Protein AF-0000000068825758 (afdb_homodimer)

Secondary structure (DSSP, 8-state):
-HHHHHHHHHHHHHHHHHHHHHHHHHHHHHHHHHHHHT-----EEEEEE-GGGGGGHHHHHHT---STT-HHHHHHHHHHHHHT-SSEEEEEES-B--HHHHHHHHHHHHTT-EEEEEE-HHHHTSTT-SHHHHHHTT--EEE--TTSEE--EEEEESTT-TTT-EEEEES--BSTTTTTTEEEEEEEE--HHHHHHHHHHHHHHHHH-/-HHHHHHHHHHHHHHHHHHHHHHHHHHHHHHHHHHHHTS----EEEEEE-GGGGGGHHHHHHT---STT-HHHHHHHHHHHHHT-SSEEEEEES-B--HHHHHHHHHHHHTT-EEEEEE-HHHHTSTT-SHHHHHHTT--EEE--TTSEE--EEEEESTT-TTT-EEEEES--BSTTTTTTEEEEEEEE--HHHHHHHHHHHHHHHHH-

Nearest PDB structures (foldseek):
  4gel-assembly1_A  TM=8.940E-01  e=5.461E-15  Drosophila melanogaster
  4gel-assembly1_B  TM=8.603E-01  e=1.878E-14  Drosophila melanogaster
  4gem-assembly1_A  TM=8.538E-01  e=7.358E-14  Drosophila melanogaster
  4gem-assembly1_B  TM=8.260E-01  e=6.290E-13  Drosophila melanogaster
  4gen-assembly1_A  TM=8.503E-01  e=5.293E-09  Drosophila melanogaster

Structure (mmCIF, N/CA/C/O backbone):
data_AF-0000000068825758-model_v1
#
loop_
_entity.id
_entity.type
_entity.pdbx_description
1 polymer 'Mitochondrial cardiolipin hydrolase'
#
loop_
_atom_site.group_PDB
_atom_site.id
_atom_site.type_symbol
_atom_site.label_atom_id
_atom_site.label_alt_id
_atom_site.label_comp_id
_atom_site.label_asym_id
_atom_site.label_entity_id
_atom_site.label_seq_id
_atom_site.pdbx_PDB_ins_code
_atom_site.Cartn_x
_atom_site.Cartn_y
_atom_site.Cartn_z
_atom_site.occupancy
_atom_site.B_iso_or_equiv
_atom_site.auth_seq_id
_atom_site.auth_comp_id
_atom_site.auth_asym_id
_atom_site.auth_atom_id
_atom_site.pdbx_PDB_model_num
ATOM 1 N N . MET A 1 1 ? 67.438 32.875 -27.656 1 43.94 1 MET A N 1
ATOM 2 C CA . MET A 1 1 ? 66.062 33.094 -27.109 1 43.94 1 MET A CA 1
ATOM 3 C C . MET A 1 1 ? 65.188 31.844 -27.297 1 43.94 1 MET A C 1
ATOM 5 O O . MET A 1 1 ? 64.312 31.609 -26.531 1 43.94 1 MET A O 1
ATOM 9 N N . ASN A 1 2 ? 65.688 30.906 -28.281 1 55.12 2 ASN A N 1
ATOM 10 C CA . ASN A 1 2 ? 64.875 29.828 -28.75 1 55.12 2 ASN A CA 1
ATOM 11 C C . ASN A 1 2 ? 64.938 28.594 -27.844 1 55.12 2 ASN A C 1
ATOM 13 O O . ASN A 1 2 ? 64.062 27.75 -27.859 1 55.12 2 ASN A O 1
ATOM 17 N N . TYR A 1 3 ? 66 28.516 -27.094 1 65.44 3 TYR A N 1
ATOM 18 C CA . TYR A 1 3 ? 66.188 27.312 -26.297 1 65.44 3 TYR A CA 1
ATOM 19 C C . TYR A 1 3 ? 65.312 27.359 -25.047 1 65.44 3 TYR A C 1
ATOM 21 O O . TYR A 1 3 ? 64.75 26.328 -24.625 1 65.44 3 TYR A O 1
ATOM 29 N N . ALA A 1 4 ? 65.125 28.578 -24.516 1 60.91 4 ALA A N 1
ATOM 30 C CA . ALA A 1 4 ? 64.312 28.719 -23.297 1 60.91 4 ALA A CA 1
ATOM 31 C C . ALA A 1 4 ? 62.875 28.484 -23.578 1 60.91 4 ALA A C 1
ATOM 33 O O . ALA A 1 4 ? 62.156 27.844 -22.781 1 60.91 4 ALA A O 1
ATOM 34 N N . VAL A 1 5 ? 62.469 28.766 -24.828 1 63.25 5 VAL A N 1
ATOM 35 C CA . VAL A 1 5 ? 61.062 28.578 -25.219 1 63.25 5 VAL A CA 1
ATOM 36 C C . VAL A 1 5 ? 60.812 27.109 -25.469 1 63.25 5 VAL A C 1
ATOM 38 O O . VAL A 1 5 ? 59.781 26.578 -25.047 1 63.25 5 VAL A O 1
ATOM 41 N N . ASN A 1 6 ? 61.875 26.422 -25.969 1 60.66 6 ASN A N 1
ATOM 42 C CA . ASN A 1 6 ? 61.688 25 -26.25 1 60.66 6 ASN A CA 1
ATOM 43 C C . ASN A 1 6 ? 61.656 24.172 -24.969 1 60.66 6 ASN A C 1
ATOM 45 O O . ASN A 1 6 ? 60.906 23.219 -24.844 1 60.66 6 ASN A O 1
ATOM 49 N N . ALA A 1 7 ? 62.469 24.641 -23.969 1 61.53 7 ALA A N 1
ATOM 50 C CA . ALA A 1 7 ? 62.5 23.938 -22.703 1 61.53 7 ALA A CA 1
ATOM 51 C C . ALA A 1 7 ? 61.188 24.141 -21.922 1 61.53 7 ALA A C 1
ATOM 53 O O . ALA A 1 7 ? 60.656 23.203 -21.328 1 61.53 7 ALA A O 1
ATOM 54 N N . ALA A 1 8 ? 60.625 25.312 -22.125 1 61.41 8 ALA A N 1
ATOM 55 C CA . ALA A 1 8 ? 59.375 25.594 -21.469 1 61.41 8 ALA A CA 1
ATOM 56 C C . ALA A 1 8 ? 58.219 24.844 -22.109 1 61.41 8 ALA A C 1
ATOM 58 O O . ALA A 1 8 ? 57.344 24.312 -21.422 1 61.41 8 ALA A O 1
ATOM 59 N N . LEU A 1 9 ? 58.375 24.531 -23.422 1 61.16 9 LEU A N 1
ATOM 60 C CA . LEU A 1 9 ? 57.375 23.781 -24.156 1 61.16 9 LEU A CA 1
ATOM 61 C C . LEU A 1 9 ? 57.469 22.281 -23.844 1 61.16 9 LEU A C 1
ATOM 63 O O . LEU A 1 9 ? 56.438 21.609 -23.688 1 61.16 9 LEU A O 1
ATOM 67 N N . PHE A 1 10 ? 58.688 21.859 -23.609 1 57.88 10 PHE A N 1
ATOM 68 C CA . PHE A 1 10 ? 58.875 20.453 -23.281 1 57.88 10 PHE A CA 1
ATOM 69 C C . PHE A 1 10 ? 58.406 20.172 -21.875 1 57.88 10 PHE A C 1
ATOM 71 O O . PHE A 1 10 ? 57.781 19.125 -21.609 1 57.88 10 PHE A O 1
ATOM 78 N N . ALA A 1 11 ? 58.688 21.078 -20.938 1 58.97 11 ALA A N 1
ATOM 79 C CA . ALA A 1 11 ? 58.219 20.875 -19.562 1 58.97 11 ALA A CA 1
ATOM 80 C C . ALA A 1 11 ? 56.688 20.969 -19.469 1 58.97 11 ALA A C 1
ATOM 82 O O . ALA A 1 11 ? 56.062 20.203 -18.734 1 58.97 11 ALA A O 1
ATOM 83 N N . SER A 1 12 ? 56.156 21.719 -20.391 1 58.5 12 SER A N 1
ATOM 84 C CA . SER A 1 12 ? 54.688 21.844 -20.391 1 58.5 12 SER A CA 1
ATOM 85 C C . SER A 1 12 ? 54.031 20.578 -20.953 1 58.5 12 SER A C 1
ATOM 87 O O . SER A 1 12 ? 53 20.141 -20.453 1 58.5 12 SER A O 1
ATOM 89 N N . ILE A 1 13 ? 54.75 19.891 -21.859 1 60.31 13 ILE A N 1
ATOM 90 C CA . ILE A 1 13 ? 54.188 18.703 -22.484 1 60.31 13 ILE A CA 1
ATOM 91 C C . ILE A 1 13 ? 54.344 17.516 -21.531 1 60.31 13 ILE A C 1
ATOM 93 O O . ILE A 1 13 ? 53.438 16.672 -21.453 1 60.31 13 ILE A O 1
ATOM 97 N N . THR A 1 14 ? 55.469 17.5 -20.734 1 59.66 14 THR A N 1
ATOM 98 C CA . THR A 1 14 ? 55.656 16.359 -19.844 1 59.66 14 THR A CA 1
ATOM 99 C C . THR A 1 14 ? 54.844 16.547 -18.562 1 59.66 14 THR A C 1
ATOM 101 O O . THR A 1 14 ? 54.312 15.578 -18.016 1 59.66 14 THR A O 1
ATOM 104 N N . ILE A 1 15 ? 54.875 17.797 -18.062 1 61.44 15 ILE A N 1
ATOM 105 C CA . ILE A 1 15 ? 54.219 18.016 -16.766 1 61.44 15 ILE A CA 1
ATOM 106 C C . ILE A 1 15 ? 52.719 18.172 -16.953 1 61.44 15 ILE A C 1
ATOM 108 O O . ILE A 1 15 ? 51.938 17.734 -16.109 1 61.44 15 ILE A O 1
ATOM 112 N N . LEU A 1 16 ? 52.312 18.547 -18.188 1 59.41 16 LEU A N 1
ATOM 113 C CA . LEU A 1 16 ? 50.906 18.812 -18.422 1 59.41 16 LEU A CA 1
ATOM 114 C C . LEU A 1 16 ? 50.094 17.531 -18.406 1 59.41 16 LEU A C 1
ATOM 116 O O . LEU A 1 16 ? 49.031 17.469 -17.781 1 59.41 16 LEU A O 1
ATOM 120 N N . PRO A 1 17 ? 50.656 16.438 -19.016 1 61.19 17 PRO A N 1
ATOM 121 C CA . PRO A 1 17 ? 49.844 15.227 -18.922 1 61.19 17 PRO A CA 1
ATOM 122 C C . PRO A 1 17 ? 49.719 14.703 -17.5 1 61.19 17 PRO A C 1
ATOM 124 O O . PRO A 1 17 ? 48.688 14.18 -17.109 1 61.19 17 PRO A O 1
ATOM 127 N N . VAL A 1 18 ? 50.75 14.922 -16.656 1 62.31 18 VAL A N 1
ATOM 128 C CA . VAL A 1 18 ? 50.75 14.477 -15.258 1 62.31 18 VAL A CA 1
ATOM 129 C C . VAL A 1 18 ? 49.781 15.336 -14.453 1 62.31 18 VAL A C 1
ATOM 131 O O . VAL A 1 18 ? 49 14.812 -13.641 1 62.31 18 VAL A O 1
ATOM 134 N N . ILE A 1 19 ? 49.781 16.656 -14.695 1 62.47 19 ILE A N 1
ATOM 135 C CA . ILE A 1 19 ? 48.875 17.547 -14.008 1 62.47 19 ILE A CA 1
ATOM 136 C C . ILE A 1 19 ? 47.438 17.266 -14.461 1 62.47 19 ILE A C 1
ATOM 138 O O . ILE A 1 19 ? 46.5 17.188 -13.641 1 62.47 19 ILE A O 1
ATOM 142 N N . VAL A 1 20 ? 47.219 17.078 -15.781 1 62.56 20 VAL A N 1
ATOM 143 C CA . VAL A 1 20 ? 45.906 16.766 -16.312 1 62.56 20 VAL A CA 1
ATOM 144 C C . VAL A 1 20 ? 45.438 15.422 -15.773 1 62.56 20 VAL A C 1
ATOM 146 O O . VAL A 1 20 ? 44.25 15.281 -15.375 1 62.56 20 VAL A O 1
ATOM 149 N N . GLU A 1 21 ? 46.344 14.477 -15.648 1 61.12 21 GLU A N 1
ATOM 150 C CA . GLU A 1 21 ? 46.031 13.18 -15.07 1 61.12 21 GLU A CA 1
ATOM 151 C C . GLU A 1 21 ? 45.688 13.305 -13.594 1 61.12 21 GLU A C 1
ATOM 153 O O . GLU A 1 21 ? 44.719 12.672 -13.109 1 61.12 21 GLU A O 1
ATOM 158 N N . ARG A 1 22 ? 46.344 14.172 -12.852 1 61.06 22 ARG A N 1
ATOM 159 C CA . ARG A 1 22 ? 46.062 14.391 -11.445 1 61.06 22 ARG A CA 1
ATOM 160 C C . ARG A 1 22 ? 44.719 15.102 -11.273 1 61.06 22 ARG A C 1
ATOM 162 O O . ARG A 1 22 ? 43.938 14.758 -10.383 1 61.06 22 ARG A O 1
ATOM 169 N N . ILE A 1 23 ? 44.438 16.047 -12.141 1 63.56 23 ILE A N 1
ATOM 170 C CA . ILE A 1 23 ? 43.156 16.75 -12.086 1 63.56 23 ILE A CA 1
ATOM 171 C C . ILE A 1 23 ? 42.031 15.812 -12.484 1 63.56 23 ILE A C 1
ATOM 173 O O . ILE A 1 23 ? 40.969 15.781 -11.828 1 63.56 23 ILE A O 1
ATOM 177 N N . LEU A 1 24 ? 42.25 14.984 -13.516 1 61.94 24 LEU A N 1
ATOM 178 C CA . LEU A 1 24 ? 41.219 14.016 -13.922 1 61.94 24 LEU A CA 1
ATOM 179 C C . LEU A 1 24 ? 41.031 12.953 -12.844 1 61.94 24 LEU A C 1
ATOM 181 O O . LEU A 1 24 ? 39.906 12.562 -12.555 1 61.94 24 LEU A O 1
ATOM 185 N N . LYS A 1 25 ? 42.094 12.539 -12.219 1 59.28 25 LYS A N 1
ATOM 186 C CA . LYS A 1 25 ? 42.031 11.586 -11.109 1 59.28 25 LYS A CA 1
ATOM 187 C C . LYS A 1 25 ? 41.344 12.219 -9.898 1 59.28 25 LYS A C 1
ATOM 189 O O . LYS A 1 25 ? 40.531 11.578 -9.234 1 59.28 25 LYS A O 1
ATOM 194 N N . GLN A 1 26 ? 41.594 13.438 -9.617 1 62.44 26 GLN A N 1
ATOM 195 C CA . GLN A 1 26 ? 40.938 14.133 -8.523 1 62.44 26 GLN A CA 1
ATOM 196 C C . GLN A 1 26 ? 39.469 14.344 -8.828 1 62.44 26 GLN A C 1
ATOM 198 O O . GLN A 1 26 ? 38.594 14.156 -7.957 1 62.44 26 GLN A O 1
ATOM 203 N N . ASN A 1 27 ? 39.094 14.719 -10.016 1 60.09 27 ASN A N 1
ATOM 204 C CA . ASN A 1 27 ? 37.688 14.852 -10.406 1 60.09 27 ASN A CA 1
ATOM 205 C C . ASN A 1 27 ? 36.969 13.508 -10.414 1 60.09 27 ASN A C 1
ATOM 207 O O . ASN A 1 27 ? 35.812 13.406 -10.008 1 60.09 27 ASN A O 1
ATOM 211 N N . HIS A 1 28 ? 37.688 12.5 -10.938 1 55.88 28 HIS A N 1
ATOM 212 C CA . HIS A 1 28 ? 37.125 11.148 -10.883 1 55.88 28 HIS A CA 1
ATOM 213 C C . HIS A 1 28 ? 37 10.672 -9.438 1 55.88 28 HIS A C 1
ATOM 215 O O . HIS A 1 28 ? 35.969 10.078 -9.07 1 55.88 28 HIS A O 1
ATOM 221 N N . LYS A 1 29 ? 37.906 10.883 -8.602 1 53.97 29 LYS A N 1
ATOM 222 C CA . LYS A 1 29 ? 37.781 10.578 -7.18 1 53.97 29 LYS A CA 1
ATOM 223 C C . LYS A 1 29 ? 36.688 11.398 -6.531 1 53.97 29 LYS A C 1
ATOM 225 O O . LYS A 1 29 ? 35.906 10.883 -5.73 1 53.97 29 LYS A O 1
ATOM 230 N N . LYS A 1 30 ? 36.531 12.688 -6.82 1 51.28 30 LYS A N 1
ATOM 231 C CA . LYS A 1 30 ? 35.438 13.492 -6.32 1 51.28 30 LYS A CA 1
ATOM 232 C C . LYS A 1 30 ? 34.094 12.953 -6.836 1 51.28 30 LYS A C 1
ATOM 234 O O . LYS A 1 30 ? 33.125 12.867 -6.078 1 51.28 30 LYS A O 1
ATOM 239 N N . LYS A 1 31 ? 34.031 12.672 -8.094 1 52.5 31 LYS A N 1
ATOM 240 C CA . LYS A 1 31 ? 32.812 12.094 -8.641 1 52.5 31 LYS A CA 1
ATOM 241 C C . LYS A 1 31 ? 32.562 10.703 -8.055 1 52.5 31 LYS A C 1
ATOM 243 O O . LYS A 1 31 ? 31.406 10.352 -7.762 1 52.5 31 LYS A O 1
ATOM 248 N N . LEU A 1 32 ? 33.562 10 -7.895 1 51.53 32 LEU A N 1
ATOM 249 C CA . LEU A 1 32 ? 33.469 8.719 -7.207 1 51.53 32 LEU A CA 1
ATOM 250 C C . LEU A 1 32 ? 33.125 8.914 -5.734 1 51.53 32 LEU A C 1
ATOM 252 O O . LEU A 1 32 ? 32.312 8.18 -5.176 1 51.53 32 LEU A O 1
ATOM 256 N N . ILE A 1 33 ? 33.812 9.828 -5.055 1 48.47 33 ILE A N 1
ATOM 257 C CA . ILE A 1 33 ? 33.406 10.234 -3.713 1 48.47 33 ILE A CA 1
ATOM 258 C C . ILE A 1 33 ? 32 10.828 -3.742 1 48.47 33 ILE A C 1
ATOM 260 O O . ILE A 1 33 ? 31.188 10.539 -2.871 1 48.47 33 ILE A O 1
ATOM 264 N N . GLU A 1 34 ? 31.688 11.805 -4.625 1 45.28 34 GLU A N 1
ATOM 265 C CA . GLU A 1 34 ? 30.312 12.297 -4.793 1 45.28 34 GLU A CA 1
ATOM 266 C C . GLU A 1 34 ? 29.359 11.156 -5.121 1 45.28 34 GLU A C 1
ATOM 268 O O . GLU A 1 34 ? 28.234 11.109 -4.605 1 45.28 34 GLU A O 1
ATOM 273 N N . LEU A 1 35 ? 29.703 10.305 -6.039 1 45.34 35 LEU A N 1
ATOM 274 C CA . LEU A 1 35 ? 28.922 9.102 -6.273 1 45.34 35 LEU A CA 1
ATOM 275 C C . LEU A 1 35 ? 28.969 8.188 -5.051 1 45.34 35 LEU A C 1
ATOM 277 O O . LEU A 1 35 ? 27.953 7.574 -4.699 1 45.34 35 LEU A O 1
ATOM 281 N N . LYS A 1 36 ? 30.062 7.988 -4.582 1 43.5 36 LYS A N 1
ATOM 282 C CA . LYS A 1 36 ? 30.188 7.234 -3.338 1 43.5 36 LYS A CA 1
ATOM 283 C C . LYS A 1 36 ? 29.578 8 -2.166 1 43.5 36 LYS A C 1
ATOM 285 O O . LYS A 1 36 ? 28.984 7.398 -1.271 1 43.5 36 LYS A O 1
ATOM 290 N N . SER A 1 37 ? 29.969 9.266 -1.955 1 42.28 37 SER A N 1
ATOM 291 C CA . SER A 1 37 ? 29.359 10.094 -0.925 1 42.28 37 SER A CA 1
ATOM 292 C C . SER A 1 37 ? 27.859 10.258 -1.171 1 42.28 37 SER A C 1
ATOM 294 O O . SER A 1 37 ? 27.109 10.562 -0.247 1 42.28 37 SER A O 1
ATOM 296 N N . GLU A 1 38 ? 27.391 10.492 -2.391 1 40.41 38 GLU A N 1
ATOM 297 C CA . GLU A 1 38 ? 25.938 10.461 -2.52 1 40.41 38 GLU A CA 1
ATOM 298 C C . GLU A 1 38 ? 25.375 9.141 -2.018 1 40.41 38 GLU A C 1
ATOM 300 O O . GLU A 1 38 ? 24.312 8.695 -2.48 1 40.41 38 GLU A O 1
ATOM 305 N N . LYS A 1 39 ? 26.109 8.297 -1.707 1 46.53 39 LYS A N 1
ATOM 306 C CA . LYS A 1 39 ? 25.672 7.223 -0.824 1 46.53 39 LYS A CA 1
ATOM 307 C C . LYS A 1 39 ? 24.656 7.73 0.189 1 46.53 39 LYS A C 1
ATOM 309 O O . LYS A 1 39 ? 25.016 8.352 1.189 1 46.53 39 LYS A O 1
ATOM 314 N N . ASN A 1 40 ? 23.688 8.641 -0.234 1 51.53 40 ASN A N 1
ATOM 315 C CA . ASN A 1 40 ? 22.594 9.344 0.418 1 51.53 40 ASN A CA 1
ATOM 316 C C . ASN A 1 40 ? 22.016 8.539 1.573 1 51.53 40 ASN A C 1
ATOM 318 O O . ASN A 1 40 ? 21.656 7.371 1.403 1 51.53 40 ASN A O 1
ATOM 322 N N . ASP A 1 41 ? 22.625 8.828 2.74 1 72.94 41 ASP A N 1
ATOM 323 C CA . ASP A 1 41 ? 22.188 8.289 4.02 1 72.94 41 ASP A CA 1
ATOM 324 C C . ASP A 1 41 ? 20.656 8.211 4.078 1 72.94 41 ASP A C 1
ATOM 326 O O . ASP A 1 41 ? 20.016 9.055 4.695 1 72.94 41 ASP A O 1
ATOM 330 N N . TYR A 1 42 ? 20.141 7.574 3.072 1 84.44 42 TYR A N 1
ATOM 331 C CA . TYR A 1 42 ? 18.688 7.441 3.178 1 84.44 42 TYR A CA 1
ATOM 332 C C . TYR A 1 42 ? 18.312 6.195 3.973 1 84.44 42 TYR A C 1
ATOM 334 O O . TYR A 1 42 ? 19.156 5.316 4.191 1 84.44 42 TYR A O 1
ATOM 342 N N . TYR A 1 43 ? 17.141 6.344 4.625 1 88.69 43 TYR A N 1
ATOM 343 C CA . TYR A 1 43 ? 16.609 5.207 5.371 1 88.69 43 TYR A CA 1
ATOM 344 C C . TYR A 1 43 ? 15.312 4.703 4.758 1 88.69 43 TYR A C 1
ATOM 346 O O . TYR A 1 43 ? 14.641 5.434 4.023 1 88.69 43 TYR A O 1
ATOM 354 N N . HIS A 1 44 ? 15.078 3.453 4.895 1 91.69 44 HIS A N 1
ATOM 355 C CA . HIS A 1 44 ? 13.789 2.811 4.684 1 91.69 44 HIS A CA 1
ATOM 356 C C . HIS A 1 44 ? 13.359 2.016 5.914 1 91.69 44 HIS A C 1
ATOM 358 O O . HIS A 1 44 ? 14.117 1.18 6.41 1 91.69 44 HIS A O 1
ATOM 364 N N . GLU A 1 45 ? 12.25 2.381 6.414 1 95.81 45 GLU A N 1
ATOM 365 C CA . GLU A 1 45 ? 11.664 1.636 7.527 1 95.81 45 GLU A CA 1
ATOM 366 C C . GLU A 1 45 ? 10.305 1.058 7.152 1 95.81 45 GLU A C 1
ATOM 368 O O . GLU A 1 45 ? 9.398 1.795 6.758 1 95.81 45 GLU A O 1
ATOM 373 N N . ILE A 1 46 ? 10.234 -0.261 7.234 1 96.88 46 ILE A N 1
ATOM 374 C CA . ILE A 1 46 ? 8.969 -0.927 6.953 1 96.88 46 ILE A CA 1
ATOM 375 C C . ILE A 1 46 ? 8.281 -1.306 8.266 1 96.88 46 ILE A C 1
ATOM 377 O O . ILE A 1 46 ? 8.883 -1.955 9.125 1 96.88 46 ILE A O 1
ATOM 381 N N . VAL A 1 47 ? 7.074 -0.896 8.445 1 96.62 47 VAL A N 1
ATOM 382 C CA . VAL A 1 47 ? 6.277 -1.186 9.633 1 96.62 47 VAL A CA 1
ATOM 383 C C . VAL A 1 47 ? 5.059 -2.023 9.25 1 96.62 47 VAL A C 1
ATOM 385 O O . VAL A 1 47 ? 4.328 -1.673 8.32 1 96.62 47 VAL A O 1
ATOM 388 N N . PHE A 1 48 ? 4.863 -3.137 9.992 1 96.5 48 PHE A N 1
ATOM 389 C CA . PHE A 1 48 ? 3.707 -3.998 9.773 1 96.5 48 PHE A CA 1
ATOM 390 C C . PHE A 1 48 ? 2.717 -3.881 10.93 1 96.5 48 PHE A C 1
ATOM 392 O O . PHE A 1 48 ? 3.117 -3.832 12.094 1 96.5 48 PHE A O 1
ATOM 399 N N . ILE A 1 49 ? 1.479 -3.703 10.547 1 94.94 49 ILE A N 1
ATOM 400 C CA . ILE A 1 49 ? 0.388 -3.934 11.492 1 94.94 49 ILE A CA 1
ATOM 401 C C . ILE A 1 49 ? -0.116 -5.371 11.359 1 94.94 49 ILE A C 1
ATOM 403 O O . ILE A 1 49 ? -0.491 -5.801 10.266 1 94.94 49 ILE A O 1
ATOM 407 N N . ASN A 1 50 ? -0.104 -6.078 12.445 1 92.62 50 ASN A N 1
ATOM 408 C CA . ASN A 1 50 ? -0.456 -7.488 12.344 1 92.62 50 ASN A CA 1
ATOM 409 C C . ASN A 1 50 ? -0.955 -8.039 13.68 1 92.62 50 ASN A C 1
ATOM 411 O O . ASN A 1 50 ? -1.335 -7.27 14.57 1 92.62 50 ASN A O 1
ATOM 415 N N . MET A 1 51 ? -0.994 -9.344 13.797 1 88.38 51 MET A N 1
ATOM 416 C CA . MET A 1 51 ? -1.645 -10.008 14.93 1 88.38 51 MET A CA 1
ATOM 417 C C . MET A 1 51 ? -0.938 -9.672 16.234 1 88.38 51 MET A C 1
ATOM 419 O O . MET A 1 51 ? -1.518 -9.812 17.312 1 88.38 51 MET A O 1
ATOM 423 N N . LYS A 1 52 ? 0.205 -9.227 16.188 1 86.25 52 LYS A N 1
ATOM 424 C CA . LYS A 1 52 ? 0.96 -8.898 17.391 1 86.25 52 LYS A CA 1
ATOM 425 C C . LYS A 1 52 ? 0.395 -7.656 18.078 1 86.25 52 LYS A C 1
ATOM 427 O O . LYS A 1 52 ? 0.673 -7.402 19.25 1 86.25 52 LYS A O 1
ATOM 432 N N . ASN A 1 53 ? -0.461 -6.852 17.328 1 85.94 53 ASN A N 1
ATOM 433 C CA . ASN A 1 53 ? -0.963 -5.621 17.922 1 85.94 53 ASN A CA 1
ATOM 434 C C . ASN A 1 53 ? -2.486 -5.629 18.031 1 85.94 53 ASN A C 1
ATOM 436 O O . ASN A 1 53 ? -3.098 -4.602 18.328 1 85.94 53 ASN A O 1
ATOM 440 N N . PHE A 1 54 ? -3.143 -6.734 17.828 1 83.81 54 PHE A N 1
ATOM 441 C CA . PHE A 1 54 ? -4.598 -6.73 17.75 1 83.81 54 PHE A CA 1
ATOM 442 C C . PHE A 1 54 ? -5.215 -6.547 19.125 1 83.81 54 PHE A C 1
ATOM 444 O O . PHE A 1 54 ? -6.32 -6.016 19.25 1 83.81 54 PHE A O 1
ATOM 451 N N . ASP A 1 55 ? -4.422 -6.875 20.094 1 84.12 55 ASP A N 1
ATOM 452 C CA . ASP A 1 55 ? -4.938 -6.719 21.438 1 84.12 55 ASP A CA 1
ATOM 453 C C . ASP A 1 55 ? -4.621 -5.328 22 1 84.12 55 ASP A C 1
ATOM 455 O O . ASP A 1 55 ? -4.965 -5.016 23.141 1 84.12 55 ASP A O 1
ATOM 459 N N . CYS A 1 56 ? -4.059 -4.504 21.156 1 88.31 56 CYS A N 1
ATOM 460 C CA . CYS A 1 56 ? -3.566 -3.225 21.656 1 88.31 56 CYS A CA 1
ATOM 461 C C . CYS A 1 56 ? -4.48 -2.084 21.219 1 88.31 56 CYS A C 1
ATOM 463 O O . CYS A 1 56 ? -4.102 -0.914 21.312 1 88.31 56 CYS A O 1
ATOM 465 N N . ARG A 1 57 ? -5.59 -2.34 20.734 1 83.44 57 ARG A N 1
ATOM 466 C CA . ARG A 1 57 ? -6.492 -1.298 20.25 1 83.44 57 ARG A CA 1
ATOM 467 C C . ARG A 1 57 ? -6.789 -0.282 21.359 1 83.44 57 ARG A C 1
ATOM 469 O O . ARG A 1 57 ? -6.77 0.926 21.109 1 83.44 57 ARG A O 1
ATOM 476 N N . LEU A 1 58 ? -7.043 -0.793 22.547 1 84.12 58 LEU A N 1
ATOM 477 C CA . LEU A 1 58 ? -7.363 0.083 23.672 1 84.12 58 LEU A CA 1
ATOM 478 C C . LEU A 1 58 ? -6.16 0.94 24.047 1 84.12 58 LEU A C 1
ATOM 480 O O . LEU A 1 58 ? -6.32 2.041 24.578 1 84.12 58 LEU A O 1
ATOM 484 N N . HIS A 1 59 ? -4.992 0.413 23.734 1 88.12 59 HIS A N 1
ATOM 485 C CA . HIS A 1 59 ? -3.783 1.176 24.016 1 88.12 59 HIS A CA 1
ATOM 486 C C . HIS A 1 59 ? -3.689 2.416 23.141 1 88.12 59 HIS A C 1
ATOM 488 O O . HIS A 1 59 ? -3.131 3.436 23.547 1 88.12 59 HIS A O 1
ATOM 494 N N . LEU A 1 60 ? -4.227 2.299 22 1 84 60 LEU A N 1
ATOM 495 C CA . LEU A 1 60 ? -4.273 3.436 21.094 1 84 60 LEU A CA 1
ATOM 496 C C . LEU A 1 60 ? -5.16 4.543 21.641 1 84 60 LEU A C 1
ATOM 498 O O . LEU A 1 60 ? -4.801 5.723 21.578 1 84 60 LEU A O 1
ATOM 502 N N . ILE A 1 61 ? -6.199 4.172 22.312 1 79.62 61 ILE A N 1
ATOM 503 C CA . ILE A 1 61 ? -7.184 5.113 22.828 1 79.62 61 ILE A CA 1
ATOM 504 C C . ILE A 1 61 ? -6.684 5.711 24.141 1 79.62 61 ILE A C 1
ATOM 506 O O . ILE A 1 61 ? -6.754 6.926 24.344 1 79.62 61 ILE A O 1
ATOM 510 N N . LYS A 1 62 ? -6.164 4.832 24.906 1 82.19 62 LYS A N 1
ATOM 511 C CA . LYS A 1 62 ? -5.75 5.258 26.234 1 82.19 62 LYS A CA 1
ATOM 512 C C . LYS A 1 62 ? -4.328 5.809 26.219 1 82.19 62 LYS A C 1
ATOM 514 O O . LYS A 1 62 ? -3.838 6.309 27.234 1 82.19 62 LYS A O 1
ATOM 519 N N . ARG A 1 63 ? -3.672 5.684 25.109 1 81.06 63 ARG A N 1
ATOM 520 C CA . ARG A 1 63 ? -2.33 6.219 24.906 1 81.06 63 ARG A CA 1
ATOM 521 C C . ARG A 1 63 ? -1.336 5.586 25.875 1 81.06 63 ARG A C 1
ATOM 523 O O . ARG A 1 63 ? -0.578 6.289 26.531 1 81.06 63 ARG A O 1
ATOM 530 N N . TYR A 1 64 ? -1.413 4.309 26.016 1 84.56 64 TYR A N 1
ATOM 531 C CA . TYR A 1 64 ? -0.436 3.51 26.75 1 84.56 64 TYR A CA 1
ATOM 532 C C . TYR A 1 64 ? 0.293 2.551 25.812 1 84.56 64 TYR A C 1
ATOM 534 O O . TYR A 1 64 ? -0.271 2.098 24.812 1 84.56 64 TYR A O 1
ATOM 542 N N . GLU A 1 65 ? 1.601 2.352 26.109 1 86.06 65 GLU A N 1
ATOM 543 C CA . GLU A 1 65 ? 2.438 1.491 25.281 1 86.06 65 GLU A CA 1
ATOM 544 C C . GLU A 1 65 ? 2.805 0.204 26.016 1 86.06 65 GLU A C 1
ATOM 546 O O . GLU A 1 65 ? 3.1 0.226 27.203 1 86.06 65 GLU A O 1
ATOM 551 N N . CYS A 1 66 ? 2.705 -0.931 25.344 1 86.56 66 CYS A N 1
ATOM 552 C CA . CYS A 1 66 ? 3.018 -2.186 26.016 1 86.56 66 CYS A CA 1
ATOM 553 C C . CYS A 1 66 ? 4.184 -2.895 25.328 1 86.56 66 CYS A C 1
ATOM 555 O O . CYS A 1 66 ? 4.52 -4.027 25.688 1 86.56 66 CYS A O 1
ATOM 557 N N . GLY A 1 67 ? 4.773 -2.367 24.266 1 86.06 67 GLY A N 1
ATOM 558 C CA . GLY A 1 67 ? 5.891 -2.969 23.562 1 86.06 67 GLY A CA 1
ATOM 559 C C . GLY A 1 67 ? 6.078 -2.41 22.156 1 86.06 67 GLY A C 1
ATOM 560 O O . GLY A 1 67 ? 5.309 -1.554 21.719 1 86.06 67 GLY A O 1
ATOM 561 N N . ASP A 1 68 ? 7.035 -2.982 21.422 1 84.69 68 ASP A N 1
ATOM 562 C CA . ASP A 1 68 ? 7.48 -2.428 20.156 1 84.69 68 ASP A CA 1
ATOM 563 C C . ASP A 1 68 ? 6.402 -2.574 19.078 1 84.69 68 ASP A C 1
ATOM 565 O O . ASP A 1 68 ? 6.348 -1.784 18.141 1 84.69 68 ASP A O 1
ATOM 569 N N . PHE A 1 69 ? 5.539 -3.52 19.328 1 87.19 69 PHE A N 1
ATOM 570 C CA . PHE A 1 69 ? 4.555 -3.791 18.297 1 87.19 69 PHE A CA 1
ATOM 571 C C . PHE A 1 69 ? 3.191 -3.223 18.672 1 87.19 69 PHE A C 1
ATOM 573 O O . PHE A 1 69 ? 2.213 -3.404 17.953 1 87.19 69 PHE A O 1
ATOM 580 N N . CYS A 1 70 ? 3.201 -2.51 19.719 1 91.44 70 CYS A N 1
ATOM 581 C CA . CYS A 1 70 ? 1.954 -1.952 20.234 1 91.44 70 CYS A CA 1
ATOM 582 C C . CYS A 1 70 ? 1.353 -0.962 19.234 1 91.44 70 CYS A C 1
ATOM 584 O O . CYS A 1 70 ? 2.072 -0.162 18.641 1 91.44 70 CYS A O 1
ATOM 586 N N . SER A 1 71 ? 0.038 -1.003 19.156 1 91.19 71 SER A N 1
ATOM 587 C CA . SER A 1 71 ? -0.67 -0.072 18.281 1 91.19 71 SER A CA 1
ATOM 588 C C . SER A 1 71 ? -0.362 1.375 18.656 1 91.19 71 SER A C 1
ATOM 590 O O . SER A 1 71 ? -0.235 2.23 17.781 1 91.19 71 SER A O 1
ATOM 592 N N . ALA A 1 72 ? -0.284 1.62 19.922 1 92.69 72 ALA A N 1
ATOM 593 C CA . ALA A 1 72 ? 0.046 2.967 20.391 1 92.69 72 ALA A CA 1
ATOM 594 C C . ALA A 1 72 ? 1.432 3.387 19.906 1 92.69 72 ALA A C 1
ATOM 596 O O . ALA A 1 72 ? 1.663 4.562 19.609 1 92.69 72 ALA A O 1
ATOM 597 N N . VAL A 1 73 ? 2.311 2.434 19.828 1 93.44 73 VAL A N 1
ATOM 598 C CA . VAL A 1 73 ? 3.664 2.709 19.359 1 93.44 73 VAL A CA 1
ATOM 599 C C . VAL A 1 73 ? 3.639 3.025 17.859 1 93.44 73 VAL A C 1
ATOM 601 O O . VAL A 1 73 ? 4.32 3.943 17.406 1 93.44 73 VAL A O 1
ATOM 604 N N . HIS A 1 74 ? 2.863 2.279 17.094 1 94.31 74 HIS A N 1
ATOM 605 C CA . HIS A 1 74 ? 2.734 2.557 15.672 1 94.31 74 HIS A CA 1
ATOM 606 C C . HIS A 1 74 ? 2.15 3.945 15.43 1 94.31 74 HIS A C 1
ATOM 608 O O . HIS A 1 74 ? 2.625 4.684 14.562 1 94.31 74 HIS A O 1
ATOM 614 N N . TYR A 1 75 ? 1.147 4.273 16.219 1 94.94 75 TYR A N 1
ATOM 615 C CA . TYR A 1 75 ? 0.569 5.609 16.109 1 94.94 75 TYR A CA 1
ATOM 616 C C . TYR A 1 75 ? 1.592 6.676 16.469 1 94.94 75 TYR A C 1
ATOM 618 O O . TYR A 1 75 ? 1.705 7.695 15.789 1 94.94 75 TYR A O 1
ATOM 626 N N . LYS A 1 76 ? 2.303 6.496 17.516 1 95.38 76 LYS A N 1
ATOM 627 C CA . LYS A 1 76 ? 3.322 7.449 17.938 1 95.38 76 LYS A CA 1
ATOM 628 C C . LYS A 1 76 ? 4.367 7.668 16.844 1 95.38 76 LYS A C 1
ATOM 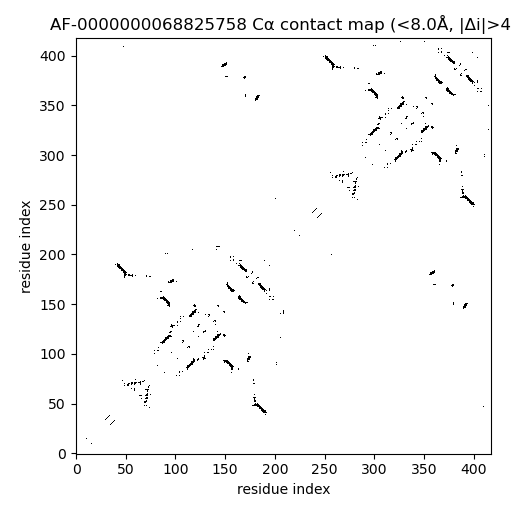630 O O . LYS A 1 76 ? 4.832 8.789 16.641 1 95.38 76 LYS A O 1
ATOM 635 N N . ARG A 1 77 ? 4.73 6.578 16.234 1 95.69 77 ARG A N 1
ATOM 636 C CA . ARG A 1 77 ? 5.668 6.695 15.125 1 95.69 77 ARG A CA 1
ATOM 637 C C . ARG A 1 77 ? 5.125 7.629 14.047 1 95.69 77 ARG A C 1
ATOM 639 O O . ARG A 1 77 ? 5.84 8.508 13.57 1 95.69 77 ARG A O 1
ATOM 646 N N . PHE A 1 78 ? 3.906 7.453 13.703 1 97.19 78 PHE A N 1
ATOM 647 C CA . PHE A 1 78 ? 3.281 8.305 12.703 1 97.19 78 PHE A CA 1
ATOM 648 C C . PHE A 1 78 ? 3.188 9.742 13.195 1 97.19 78 PHE A C 1
ATOM 650 O O . PHE A 1 78 ? 3.48 10.68 12.453 1 97.19 78 PHE A O 1
ATOM 657 N N . LYS A 1 79 ? 2.777 9.906 14.398 1 97.06 79 LYS A N 1
ATOM 658 C CA . LYS A 1 79 ? 2.684 11.227 15.008 1 97.06 79 LYS A CA 1
ATOM 659 C C . LYS A 1 79 ? 4.023 11.961 14.953 1 97.06 79 LYS A C 1
ATOM 661 O O . LYS A 1 79 ? 4.082 13.125 14.555 1 97.06 79 LYS A O 1
ATOM 666 N N . ASN A 1 80 ? 5.07 11.258 15.344 1 97.75 80 ASN A N 1
ATOM 667 C CA . ASN A 1 80 ? 6.398 11.859 15.305 1 97.75 80 ASN A CA 1
ATOM 668 C C . ASN A 1 80 ? 6.812 12.219 13.883 1 97.75 80 ASN A C 1
ATOM 670 O O . ASN A 1 80 ? 7.441 13.258 13.656 1 97.75 80 ASN A O 1
ATOM 674 N N . PHE A 1 81 ? 6.508 11.312 13.008 1 98.44 81 PHE A N 1
ATOM 675 C CA . PHE A 1 81 ? 6.723 11.578 11.594 1 98.44 81 PHE A CA 1
ATOM 676 C C . PHE A 1 81 ? 6.027 12.875 11.18 1 98.44 81 PHE A C 1
ATOM 678 O O . PHE A 1 81 ? 6.664 13.789 10.664 1 98.44 81 PHE A O 1
ATOM 685 N N . MET A 1 82 ? 4.766 13.125 11.484 1 98.25 82 MET A N 1
ATOM 686 C CA . MET A 1 82 ? 3.977 14.297 11.109 1 98.25 82 MET A CA 1
ATOM 687 C C . MET A 1 82 ? 4.52 15.555 11.789 1 98.25 82 MET A C 1
ATOM 689 O O . MET A 1 82 ? 4.621 16.609 11.156 1 98.25 82 MET A O 1
ATOM 693 N N . LEU A 1 83 ? 4.895 15.406 13.016 1 98.19 83 LEU A N 1
ATOM 694 C CA . LEU A 1 83 ? 5.344 16.547 13.812 1 98.19 83 LEU A CA 1
ATOM 695 C C . LEU A 1 83 ? 6.699 17.047 13.328 1 98.19 83 LEU A C 1
ATOM 697 O O . LEU A 1 83 ? 7.094 18.172 13.633 1 98.19 83 LEU A O 1
ATOM 701 N N . SER A 1 84 ? 7.367 16.234 12.578 1 98.19 84 SER A N 1
ATOM 702 C CA . SER A 1 84 ? 8.695 16.625 12.125 1 98.19 84 SER A CA 1
ATOM 703 C C . SER A 1 84 ? 8.617 17.547 10.914 1 98.19 84 SER A C 1
ATOM 705 O O . SER A 1 84 ? 9.617 18.156 10.523 1 98.19 84 SER A O 1
ATOM 707 N N . ALA A 1 85 ? 7.48 17.719 10.344 1 98.56 85 ALA A N 1
ATOM 708 C CA . ALA A 1 85 ? 7.305 18.594 9.195 1 98.56 85 ALA A CA 1
ATOM 709 C C . ALA A 1 85 ? 7.656 20.047 9.555 1 98.56 85 ALA A C 1
ATOM 711 O O . ALA A 1 85 ? 7.277 20.531 10.617 1 98.56 85 ALA A O 1
ATOM 712 N N . LYS A 1 86 ? 8.305 20.734 8.586 1 98.56 86 LYS A N 1
ATOM 713 C CA . LYS A 1 86 ? 8.727 22.109 8.836 1 98.56 86 LYS A CA 1
ATOM 714 C C . LYS A 1 86 ? 8.109 23.078 7.828 1 98.56 86 LYS A C 1
ATOM 716 O O . LYS A 1 86 ? 7.91 24.25 8.125 1 98.56 86 LYS A O 1
ATOM 721 N N . LYS A 1 87 ? 7.805 22.609 6.656 1 98.62 87 LYS A N 1
ATOM 722 C CA . LYS A 1 87 ? 7.395 23.531 5.602 1 98.62 87 LYS A CA 1
ATOM 723 C C . LYS A 1 87 ? 6.059 23.109 4.996 1 98.62 87 LYS A C 1
ATOM 725 O O . LYS A 1 87 ? 5.203 23.953 4.723 1 98.62 87 LYS A O 1
ATOM 730 N N . SER A 1 88 ? 5.902 21.828 4.73 1 98.88 88 SER A N 1
ATOM 731 C CA . SER A 1 88 ? 4.695 21.391 4.039 1 98.88 88 SER A CA 1
ATOM 732 C C . SER A 1 88 ? 4.332 19.953 4.41 1 98.88 88 SER A C 1
ATOM 734 O O . SER A 1 88 ? 5.195 19.172 4.809 1 98.88 88 SER A O 1
ATOM 736 N N . ILE A 1 89 ? 3.074 19.672 4.348 1 98.94 89 ILE A N 1
ATOM 737 C CA . ILE A 1 89 ? 2.49 18.344 4.457 1 98.94 89 ILE A CA 1
ATOM 738 C C . ILE A 1 89 ? 1.52 18.109 3.299 1 98.94 89 ILE A C 1
ATOM 740 O O . ILE A 1 89 ? 0.552 18.859 3.133 1 98.94 89 ILE A O 1
ATOM 744 N N . SER A 1 90 ? 1.778 17.141 2.414 1 98.94 90 SER A N 1
ATOM 745 C CA . SER A 1 90 ? 0.891 16.719 1.337 1 98.94 90 SER A CA 1
ATOM 746 C C . SER A 1 90 ? 0.423 15.289 1.538 1 98.94 90 SER A C 1
ATOM 748 O O . SER A 1 90 ? 1.239 14.367 1.594 1 98.94 90 SER A O 1
ATOM 750 N N . ILE A 1 91 ? -0.882 15.109 1.635 1 98.75 91 ILE A N 1
ATOM 751 C CA . ILE A 1 91 ? -1.435 13.797 1.95 1 98.75 91 ILE A CA 1
ATOM 752 C C . ILE A 1 91 ? -2.375 13.352 0.833 1 98.75 91 ILE A C 1
ATOM 754 O O . ILE A 1 91 ? -3.184 14.141 0.342 1 98.75 91 ILE A O 1
ATOM 758 N N . CYS A 1 92 ? -2.248 12.195 0.403 1 98.06 92 CYS A N 1
ATOM 759 C CA . CYS A 1 92 ? -3.195 11.492 -0.456 1 98.06 92 CYS A CA 1
ATOM 760 C C . CYS A 1 92 ? -3.699 10.219 0.212 1 98.06 92 CYS A C 1
ATOM 762 O O . CYS A 1 92 ? -2.912 9.312 0.509 1 98.06 92 CYS A O 1
ATOM 764 N N . MET A 1 93 ? -5.023 10.148 0.511 1 98 93 MET A N 1
ATOM 765 C CA . MET A 1 93 ? -5.543 9.109 1.395 1 98 93 MET A CA 1
ATOM 766 C C . MET A 1 93 ? -6.934 8.672 0.952 1 98 93 MET A C 1
ATOM 768 O O . MET A 1 93 ? -7.781 9.5 0.62 1 98 93 MET A O 1
ATOM 772 N N . TYR A 1 94 ? -7.152 7.371 0.988 1 97.56 94 TYR A N 1
ATOM 773 C CA . TYR A 1 94 ? -8.469 6.824 0.681 1 97.56 94 TYR A CA 1
ATOM 774 C C . TYR A 1 94 ? -9.453 7.094 1.816 1 97.56 94 TYR A C 1
ATOM 776 O O . TYR A 1 94 ? -10.531 7.648 1.596 1 97.56 94 TYR A O 1
ATOM 784 N N . MET A 1 95 ? -8.992 6.781 3.023 1 97.31 95 MET A N 1
ATOM 785 C CA . MET A 1 95 ? -9.836 7.008 4.195 1 97.31 95 MET A CA 1
ATOM 786 C C . MET A 1 95 ? -9.07 7.758 5.277 1 97.31 95 MET A C 1
ATOM 788 O O . MET A 1 95 ? -7.953 7.375 5.629 1 97.31 95 MET A O 1
ATOM 792 N N . MET A 1 96 ? -9.688 8.828 5.809 1 97.81 96 MET A N 1
ATOM 793 C CA . MET A 1 96 ? -9.18 9.578 6.949 1 97.81 96 MET A CA 1
ATOM 794 C C . MET A 1 96 ? -10.266 9.781 7.996 1 97.81 96 MET A C 1
ATOM 796 O O . MET A 1 96 ? -11.07 10.711 7.891 1 97.81 96 MET A O 1
ATOM 800 N N . THR A 1 97 ? -10.25 8.914 8.977 1 97.94 97 THR A N 1
ATOM 801 C CA . THR A 1 97 ? -11.281 8.977 10.008 1 97.94 97 THR A CA 1
ATOM 802 C C . THR A 1 97 ? -10.648 9.109 11.391 1 97.94 97 THR A C 1
ATOM 804 O O . THR A 1 97 ? -11.359 9.297 12.383 1 97.94 97 THR A O 1
ATOM 807 N N . PHE A 1 98 ? -9.359 9.008 11.492 1 96.25 98 PHE A N 1
ATOM 808 C CA . PHE A 1 98 ? -8.656 9.086 12.758 1 96.25 98 PHE A CA 1
ATOM 809 C C . PHE A 1 98 ? -8.586 10.531 13.25 1 96.25 98 PHE A C 1
ATOM 811 O O . PHE A 1 98 ? -7.785 11.32 12.758 1 96.25 98 PHE A O 1
ATOM 818 N N . GLU A 1 99 ? -9.328 10.852 14.273 1 95.75 99 GLU A N 1
ATOM 819 C CA . GLU A 1 99 ? -9.5 12.227 14.734 1 95.75 99 GLU A CA 1
ATOM 820 C C . GLU A 1 99 ? -8.172 12.828 15.188 1 95.75 99 GLU A C 1
ATOM 822 O O . GLU A 1 99 ? -7.887 14 14.906 1 95.75 99 GLU A O 1
ATOM 827 N N . GLU A 1 100 ? -7.402 12.078 15.883 1 95 100 GLU A N 1
ATOM 828 C CA . GLU A 1 100 ? -6.129 12.578 16.391 1 95 100 GLU A CA 1
ATOM 829 C C . GLU A 1 100 ? -5.207 13.008 15.258 1 95 100 GLU A C 1
ATOM 831 O O . GLU A 1 100 ? -4.441 13.961 15.398 1 95 100 GLU A O 1
ATOM 836 N N . ILE A 1 101 ? -5.305 12.281 14.195 1 97.06 101 ILE A N 1
ATOM 837 C CA . ILE A 1 101 ? -4.469 12.625 13.047 1 97.06 101 ILE A CA 1
ATOM 838 C C . ILE A 1 101 ? -4.969 13.93 12.422 1 97.06 101 ILE A C 1
ATOM 840 O O . ILE A 1 101 ? -4.168 14.789 12.039 1 97.06 101 ILE A O 1
ATOM 844 N N . ALA A 1 102 ? -6.246 14.117 12.305 1 98.19 102 ALA A N 1
ATOM 845 C CA . ALA A 1 102 ? -6.812 15.367 11.805 1 98.19 102 ALA A CA 1
ATOM 846 C C . ALA A 1 102 ? -6.375 16.547 12.672 1 98.19 102 ALA A C 1
ATOM 848 O O . ALA A 1 102 ? -6.031 17.609 12.148 1 98.19 102 ALA A O 1
ATOM 849 N N . GLU A 1 103 ? -6.363 16.328 13.914 1 97.94 103 GLU A N 1
ATOM 850 C CA . GLU A 1 103 ? -5.938 17.375 14.828 1 97.94 103 GLU A CA 1
ATOM 851 C C . GLU A 1 103 ? -4.477 17.75 14.594 1 97.94 103 GLU A C 1
ATOM 853 O O . GLU A 1 103 ? -4.113 18.922 14.664 1 97.94 103 GLU A O 1
ATOM 858 N N . LEU A 1 104 ? -3.68 16.734 14.367 1 98 104 LEU A N 1
ATOM 859 C CA . LEU A 1 104 ? -2.275 17 14.07 1 98 104 LEU A CA 1
ATOM 860 C C . LEU A 1 104 ? -2.141 17.875 12.828 1 98 104 LEU A C 1
ATOM 862 O O . LEU A 1 104 ? -1.323 18.797 12.805 1 98 104 LEU A O 1
ATOM 866 N N . LEU A 1 105 ? -2.92 17.625 11.82 1 98.69 105 LEU A N 1
ATOM 867 C CA . LEU A 1 105 ? -2.887 18.406 10.578 1 98.69 105 LEU A CA 1
ATOM 868 C C . LEU A 1 105 ? -3.322 19.844 10.828 1 98.69 105 LEU A C 1
ATOM 870 O O . LEU A 1 105 ? -2.699 20.781 10.32 1 98.69 105 LEU A O 1
ATOM 874 N N . ILE A 1 106 ? -4.363 20.031 11.609 1 98.69 106 ILE A N 1
ATOM 875 C CA . ILE A 1 106 ? -4.891 21.359 11.898 1 98.69 106 ILE A CA 1
ATOM 876 C C . ILE A 1 106 ? -3.85 22.172 12.672 1 98.69 106 ILE A C 1
ATOM 878 O O . ILE A 1 106 ? -3.604 23.344 12.367 1 98.69 106 ILE A O 1
ATOM 882 N N . ARG A 1 107 ? -3.256 21.531 13.633 1 98.44 107 ARG A N 1
ATOM 883 C CA . ARG A 1 107 ? -2.221 22.219 14.406 1 98.44 107 ARG A CA 1
ATOM 884 C C . ARG A 1 107 ? -1.055 22.625 13.516 1 98.44 107 ARG A C 1
ATOM 886 O O . ARG A 1 107 ? -0.498 23.719 13.672 1 98.44 107 ARG A O 1
ATOM 893 N N . ALA A 1 108 ? -0.67 21.734 12.656 1 98.69 108 ALA A N 1
ATOM 894 C CA . ALA A 1 108 ? 0.392 22.078 11.711 1 98.69 108 ALA A CA 1
ATOM 895 C C . ALA A 1 108 ? 0.001 23.281 10.852 1 98.69 108 ALA A C 1
ATOM 897 O O . ALA A 1 108 ? 0.802 24.188 10.648 1 98.69 108 ALA A O 1
ATOM 898 N N . HIS A 1 109 ? -1.162 23.312 10.375 1 98.69 109 HIS A N 1
ATOM 899 C CA . HIS A 1 109 ? -1.685 24.391 9.555 1 98.69 109 HIS A CA 1
ATOM 900 C C . HIS A 1 109 ? -1.673 25.719 10.32 1 98.69 109 HIS A C 1
ATOM 902 O O . HIS A 1 109 ? -1.246 26.734 9.781 1 98.69 109 HIS A O 1
ATOM 908 N N . ILE A 1 110 ? -2.061 25.656 11.508 1 98.12 110 ILE A N 1
ATOM 909 C CA . ILE A 1 110 ? -2.113 26.844 12.359 1 98.12 110 ILE A CA 1
ATOM 910 C C . ILE A 1 110 ? -0.703 27.375 12.578 1 98.12 110 ILE A C 1
ATOM 912 O O . ILE A 1 110 ? -0.501 28.594 12.641 1 98.12 110 ILE A O 1
ATOM 916 N N . ARG A 1 111 ? 0.229 26.484 12.609 1 97.56 111 ARG A N 1
ATOM 917 C CA . ARG A 1 111 ? 1.619 26.875 12.828 1 97.56 111 ARG A CA 1
ATOM 918 C C . ARG A 1 111 ? 2.246 27.422 11.555 1 97.56 111 ARG A C 1
ATOM 920 O O . ARG A 1 111 ? 3.418 27.812 11.547 1 97.56 111 ARG A O 1
ATOM 927 N N . GLY A 1 112 ? 1.537 27.406 10.492 1 98.12 112 GLY A N 1
ATOM 928 C CA . GLY A 1 112 ? 2.016 28.031 9.273 1 98.12 112 GLY A CA 1
ATOM 929 C C . GLY A 1 112 ? 2.545 27.031 8.258 1 98.12 112 GLY A C 1
ATOM 930 O O . GLY A 1 112 ? 3.094 27.422 7.227 1 98.12 112 GLY A O 1
ATOM 931 N N . ILE A 1 113 ? 2.496 25.766 8.539 1 98.62 113 ILE A N 1
ATOM 932 C CA . ILE A 1 113 ? 2.893 24.719 7.598 1 98.62 113 ILE A CA 1
ATOM 933 C C . ILE A 1 113 ? 1.873 24.641 6.461 1 98.62 113 ILE A C 1
ATOM 935 O O . ILE A 1 113 ? 0.664 24.688 6.699 1 98.62 113 ILE A O 1
ATOM 939 N N . LYS A 1 114 ? 2.332 24.578 5.215 1 98.81 114 LYS A N 1
ATOM 940 C CA . LYS A 1 114 ? 1.439 24.375 4.074 1 98.81 114 LYS A CA 1
ATOM 941 C C . LYS A 1 114 ? 0.884 22.953 4.062 1 98.81 114 LYS A C 1
ATOM 943 O O . LYS A 1 114 ? 1.625 22 3.842 1 98.81 114 LYS A O 1
ATOM 948 N N . VAL A 1 115 ? -0.412 22.812 4.289 1 98.88 115 VAL A N 1
ATOM 949 C CA . VAL A 1 115 ? -1.055 21.5 4.34 1 98.88 115 VAL A CA 1
ATOM 950 C C . VAL A 1 115 ? -2.02 21.359 3.166 1 98.88 115 VAL A C 1
ATOM 952 O O . VAL A 1 115 ? -2.859 22.219 2.932 1 98.88 115 VAL A O 1
ATOM 955 N N . ARG A 1 116 ? -1.896 20.328 2.395 1 98.81 116 ARG A N 1
ATOM 956 C CA . ARG A 1 116 ? -2.803 19.953 1.311 1 98.81 116 ARG A CA 1
ATOM 957 C C . ARG A 1 116 ? -3.23 18.5 1.423 1 98.81 116 ARG A C 1
ATOM 959 O O . ARG A 1 116 ? -2.41 17.625 1.706 1 98.81 116 ARG A O 1
ATOM 966 N N . VAL A 1 117 ? -4.488 18.234 1.191 1 98.75 117 VAL A N 1
ATOM 967 C CA . VAL A 1 117 ? -5.008 16.891 1.362 1 98.75 117 VAL A CA 1
ATOM 968 C C . VAL A 1 117 ? -5.805 16.484 0.126 1 98.75 117 VAL A C 1
ATOM 970 O O . VAL A 1 117 ? -6.637 17.25 -0.365 1 98.75 117 VAL A O 1
ATOM 973 N N . LEU A 1 118 ? -5.5 15.359 -0.414 1 98.19 118 LEU A N 1
ATOM 974 C CA . LEU A 1 118 ? -6.301 14.672 -1.421 1 98.19 118 LEU A CA 1
ATOM 975 C C . LEU A 1 118 ? -7.039 13.484 -0.81 1 98.19 118 LEU A C 1
ATOM 977 O O . LEU A 1 118 ? -6.434 12.656 -0.133 1 98.19 118 LEU A O 1
ATOM 981 N N . MET A 1 119 ? -8.367 13.406 -1.02 1 97.5 119 MET A N 1
ATOM 982 C CA . MET A 1 119 ? -9.164 12.32 -0.463 1 97.5 119 MET A CA 1
ATOM 983 C C . MET A 1 119 ? -10.07 11.703 -1.53 1 97.5 119 MET A C 1
ATOM 985 O O . MET A 1 119 ? -10.281 12.305 -2.586 1 97.5 119 MET A O 1
ATOM 989 N N . ASP A 1 120 ? -10.547 10.523 -1.248 1 97.12 120 ASP A N 1
ATOM 990 C CA . ASP A 1 120 ? -11.578 9.906 -2.08 1 97.12 120 ASP A CA 1
ATOM 991 C C . ASP A 1 120 ? -12.922 10.609 -1.903 1 97.12 120 ASP A C 1
ATOM 993 O O . ASP A 1 120 ? -13.32 10.922 -0.779 1 97.12 120 ASP A O 1
ATOM 997 N N . LEU A 1 121 ? -13.602 10.82 -3.016 1 96.19 121 LEU A N 1
ATOM 998 C CA . LEU A 1 121 ? -14.844 11.578 -2.971 1 96.19 121 LEU A CA 1
ATOM 999 C C . LEU A 1 121 ? -15.906 10.836 -2.158 1 96.19 121 LEU A C 1
ATOM 1001 O O . LEU A 1 121 ? -16.5 11.406 -1.241 1 96.19 121 LEU A O 1
ATOM 1005 N N . ILE A 1 122 ? -16.125 9.617 -2.439 1 95.12 122 ILE A N 1
ATOM 1006 C CA . ILE A 1 122 ? -17.172 8.836 -1.806 1 95.12 122 ILE A CA 1
ATOM 1007 C C . ILE A 1 122 ? -16.875 8.672 -0.317 1 95.12 122 ILE A C 1
ATOM 1009 O O . ILE A 1 122 ? -17.75 8.875 0.526 1 95.12 122 ILE A O 1
ATOM 1013 N N . MET A 1 123 ? -15.633 8.383 -0.012 1 95.94 123 MET A N 1
ATOM 1014 C CA . MET A 1 123 ? -15.266 8.164 1.384 1 95.94 123 MET A CA 1
ATOM 1015 C C . MET A 1 123 ? -15.297 9.469 2.168 1 95.94 123 MET A C 1
ATOM 1017 O O . MET A 1 123 ? -15.586 9.477 3.367 1 95.94 123 MET A O 1
ATOM 1021 N N . SER A 1 124 ? -14.984 10.586 1.546 1 96.81 124 SER A N 1
ATOM 1022 C CA . SER A 1 124 ? -15 11.883 2.211 1 96.81 124 SER A CA 1
ATOM 1023 C C . SER A 1 124 ? -16.406 12.266 2.643 1 96.81 124 SER A C 1
ATOM 1025 O O . SER A 1 124 ? -16.594 13.109 3.527 1 96.81 124 SER A O 1
ATOM 1027 N N . GLU A 1 125 ? -17.406 11.633 2.062 1 96.12 125 GLU A N 1
ATOM 1028 C CA . GLU A 1 125 ? -18.797 11.984 2.332 1 96.12 125 GLU A CA 1
ATOM 1029 C C . GLU A 1 125 ? -19.391 11.102 3.434 1 96.12 125 GLU A C 1
ATOM 1031 O O . GLU A 1 125 ? -20.516 11.32 3.869 1 96.12 125 GLU A O 1
ATOM 1036 N N . THR A 1 126 ? -18.609 10.18 3.881 1 96.38 126 THR A N 1
ATOM 1037 C CA . THR A 1 126 ? -19.109 9.344 4.969 1 96.38 126 THR A CA 1
ATOM 1038 C C . THR A 1 126 ? -19.125 10.117 6.281 1 96.38 126 THR A C 1
ATOM 1040 O O . THR A 1 126 ? -18.406 11.102 6.441 1 96.38 126 THR A O 1
ATOM 1043 N N . LYS A 1 127 ? -19.922 9.602 7.258 1 96.31 127 LYS A N 1
ATOM 1044 C CA . LYS A 1 127 ? -20.109 10.297 8.531 1 96.31 127 LYS A CA 1
ATOM 1045 C C . LYS A 1 127 ? -18.812 10.328 9.336 1 96.31 127 LYS A C 1
ATOM 1047 O O . LYS A 1 127 ? -18.562 11.297 10.062 1 96.31 127 LYS A O 1
ATOM 1052 N N . GLU A 1 128 ? -18.031 9.336 9.195 1 97.06 128 GLU A N 1
ATOM 1053 C CA . GLU A 1 128 ? -16.844 9.195 10.023 1 97.06 128 GLU A CA 1
ATOM 1054 C C . GLU A 1 128 ? -15.68 10.016 9.445 1 97.06 128 GLU A C 1
ATOM 1056 O O . GLU A 1 128 ? -14.68 10.242 10.125 1 97.06 128 GLU A O 1
ATOM 1061 N N . SER A 1 129 ? -15.805 10.438 8.25 1 97.94 129 SER A N 1
ATOM 1062 C CA . SER A 1 129 ? -14.727 11.148 7.57 1 97.94 129 SER A CA 1
ATOM 1063 C C . SER A 1 129 ? -14.398 12.453 8.289 1 97.94 129 SER A C 1
ATOM 1065 O O . SER A 1 129 ? -15.289 13.141 8.789 1 97.94 129 SER A O 1
ATOM 1067 N N . LYS A 1 130 ? -13.094 12.789 8.227 1 98.25 130 LYS A N 1
ATOM 1068 C CA . LYS A 1 130 ? -12.672 14.039 8.852 1 98.25 130 LYS A CA 1
ATOM 1069 C C . LYS A 1 130 ? -12.594 15.164 7.824 1 98.25 130 LYS A C 1
ATOM 1071 O O . LYS A 1 130 ? -11.984 16.203 8.086 1 98.25 130 LYS A O 1
ATOM 1076 N N . TYR A 1 131 ? -13.219 14.984 6.707 1 98 131 TYR A N 1
ATOM 1077 C CA . TYR A 1 131 ? -13.258 15.969 5.637 1 98 131 TYR A CA 1
ATOM 1078 C C . TYR A 1 131 ? -13.773 17.312 6.145 1 98 131 TYR A C 1
ATOM 1080 O O . TYR A 1 131 ? -13.102 18.344 6.004 1 98 131 TYR A O 1
ATOM 1088 N N . THR A 1 132 ? -14.93 17.344 6.754 1 97.88 132 THR A N 1
ATOM 1089 C CA . THR A 1 132 ? -15.555 18.594 7.207 1 97.88 132 THR A CA 1
ATOM 1090 C C . THR A 1 132 ? -14.719 19.25 8.297 1 97.88 132 THR A C 1
ATOM 1092 O O . THR A 1 132 ? -14.578 20.469 8.32 1 97.88 132 THR A O 1
ATOM 1095 N N . PHE A 1 133 ? -14.211 18.359 9.133 1 97.88 133 PHE A N 1
ATOM 1096 C CA . PHE A 1 133 ? -13.375 18.828 10.234 1 97.88 133 PHE A CA 1
ATOM 1097 C C . PHE A 1 133 ? -12.164 19.594 9.711 1 97.88 133 PHE A C 1
ATOM 1099 O O . PHE A 1 133 ? -11.844 20.672 10.203 1 97.88 133 PHE A O 1
ATOM 1106 N N . LEU A 1 134 ? -11.555 19.109 8.727 1 98.56 134 LEU A N 1
ATOM 1107 C CA . LEU A 1 134 ? -10.375 19.719 8.117 1 98.56 134 LEU A CA 1
ATOM 1108 C C . LEU A 1 134 ? -10.766 20.953 7.309 1 98.56 134 LEU A C 1
ATOM 1110 O O . LEU A 1 134 ? -10.086 21.984 7.375 1 98.56 134 LEU A O 1
ATOM 1114 N N . LYS A 1 135 ? -11.789 20.859 6.566 1 98.12 135 LYS A N 1
ATOM 1115 C CA . LYS A 1 135 ? -12.258 21.969 5.734 1 98.12 135 LYS A CA 1
ATOM 1116 C C . LYS A 1 135 ? -12.602 23.188 6.586 1 98.12 135 LYS A C 1
ATOM 1118 O O . LYS A 1 135 ? -12.234 24.312 6.234 1 98.12 135 LYS A O 1
ATOM 1123 N N .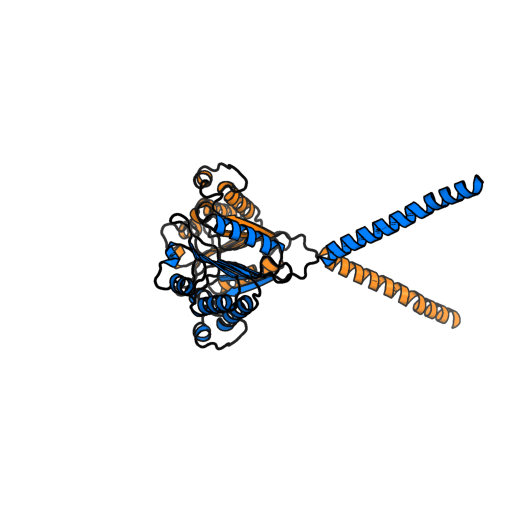 LYS A 1 136 ? -13.227 22.984 7.617 1 98.19 136 LYS A N 1
ATOM 1124 C CA . LYS A 1 136 ? -13.609 24.062 8.516 1 98.19 136 LYS A CA 1
ATOM 1125 C C . LYS A 1 136 ? -12.383 24.766 9.086 1 98.19 136 LYS A C 1
ATOM 1127 O O . LYS A 1 136 ? -12.43 25.969 9.383 1 98.19 136 LYS A O 1
ATOM 1132 N N . ALA A 1 137 ? -11.344 24.047 9.242 1 98.38 137 ALA A N 1
ATOM 1133 C CA . ALA A 1 137 ? -10.109 24.609 9.781 1 98.38 137 ALA A CA 1
ATOM 1134 C C . ALA A 1 137 ? -9.344 25.375 8.703 1 98.38 137 ALA A C 1
ATOM 1136 O O . ALA A 1 137 ? -8.297 25.969 8.984 1 98.38 137 ALA A O 1
ATOM 1137 N N . GLY A 1 138 ? -9.859 25.312 7.469 1 98.5 138 GLY A N 1
ATOM 1138 C CA . GLY A 1 138 ? -9.25 26.094 6.398 1 98.5 138 GLY A CA 1
ATOM 1139 C C . GLY A 1 138 ? -8.203 25.328 5.617 1 98.5 138 GLY A C 1
ATOM 1140 O O . GLY A 1 138 ? -7.457 25.906 4.828 1 98.5 138 GLY A O 1
ATOM 1141 N N . ILE A 1 139 ? -8.125 24.062 5.84 1 98.69 139 ILE A N 1
ATOM 1142 C CA . ILE A 1 139 ? -7.156 23.234 5.121 1 98.69 139 ILE A CA 1
ATOM 1143 C C . ILE A 1 139 ? -7.672 22.953 3.711 1 98.69 139 ILE A C 1
ATOM 1145 O O . ILE A 1 139 ? -8.805 22.5 3.537 1 98.69 139 ILE A O 1
ATOM 1149 N N . PRO A 1 140 ? -6.824 23.25 2.676 1 98.62 140 PRO A N 1
ATOM 1150 C CA . PRO A 1 140 ? -7.238 22.906 1.312 1 98.62 140 PRO A CA 1
ATOM 1151 C C . PRO A 1 140 ? -7.383 21.406 1.1 1 98.62 140 PRO A C 1
ATOM 1153 O O . PRO A 1 140 ? -6.465 20.641 1.405 1 98.62 140 PRO A O 1
ATOM 1156 N N . ILE A 1 141 ? -8.539 21 0.61 1 98.44 141 ILE A N 1
ATOM 1157 C CA . ILE A 1 141 ? -8.82 19.594 0.315 1 98.44 141 ILE A CA 1
ATOM 1158 C C . ILE A 1 141 ? -9.414 19.469 -1.086 1 98.44 141 ILE A C 1
ATOM 1160 O O . ILE A 1 141 ? -10.289 20.266 -1.468 1 98.44 141 ILE A O 1
ATOM 1164 N N . LYS A 1 142 ? -8.867 18.578 -1.887 1 97.56 142 LYS A N 1
ATOM 1165 C CA . LYS A 1 142 ? -9.477 18.188 -3.152 1 97.56 142 LYS A CA 1
ATOM 1166 C C . LYS A 1 142 ? -9.859 16.703 -3.139 1 97.56 142 LYS A C 1
ATOM 1168 O O . LYS A 1 142 ? -9.172 15.891 -2.523 1 97.56 142 LYS A O 1
ATOM 1173 N N . CYS A 1 143 ? -10.961 16.344 -3.77 1 95 143 CYS A N 1
ATOM 1174 C CA . CYS A 1 143 ? -11.438 14.961 -3.812 1 95 143 CYS A CA 1
ATOM 1175 C C . CYS A 1 143 ? -11.469 14.438 -5.246 1 95 143 CYS A C 1
ATOM 1177 O O . CYS A 1 143 ? -11.656 15.211 -6.188 1 95 143 CYS A O 1
ATOM 1179 N N . GLY A 1 144 ? -11.148 13.109 -5.352 1 82.19 144 GLY A N 1
ATOM 1180 C CA . GLY A 1 144 ? -11.219 12.477 -6.656 1 82.19 144 GLY A CA 1
ATOM 1181 C C . GLY A 1 144 ? -12.586 12.578 -7.301 1 82.19 144 GLY A C 1
ATOM 1182 O O . GLY A 1 144 ? -13.477 13.258 -6.777 1 82.19 144 GLY A O 1
ATOM 1183 N N . ALA A 1 145 ? -12.648 12.086 -8.555 1 71.19 145 ALA A N 1
ATOM 1184 C CA . ALA A 1 145 ? -13.914 12.109 -9.281 1 71.19 145 ALA A CA 1
ATOM 1185 C C . ALA A 1 145 ? -14.758 10.883 -8.945 1 71.19 145 ALA A C 1
ATOM 1187 O O . ALA A 1 145 ? -14.258 9.906 -8.383 1 71.19 145 ALA A O 1
ATOM 1188 N N . LYS A 1 146 ? -15.938 11.008 -9.344 1 74.25 146 LYS A N 1
ATOM 1189 C CA . LYS A 1 146 ? -16.969 10.039 -8.969 1 74.25 146 LYS A CA 1
ATOM 1190 C C . LYS A 1 146 ? -16.656 8.664 -9.555 1 74.25 146 LYS A C 1
ATOM 1192 O O . LYS A 1 146 ? -16.891 7.637 -8.914 1 74.25 146 LYS A O 1
ATOM 1197 N N . MET A 1 147 ? -16.016 8.633 -10.664 1 78.88 147 MET A N 1
ATOM 1198 C CA . MET A 1 147 ? -15.859 7.328 -11.305 1 78.88 147 MET A CA 1
ATOM 1199 C C . MET A 1 147 ? -14.508 6.711 -10.969 1 78.88 147 MET A C 1
ATOM 1201 O O . MET A 1 147 ? -14.266 5.539 -11.266 1 78.88 147 MET A O 1
ATOM 1205 N N . GLU A 1 148 ? -13.727 7.496 -10.336 1 87.38 148 GLU A N 1
ATOM 1206 C CA . GLU A 1 148 ? -12.398 7.012 -9.961 1 87.38 148 GLU A CA 1
ATOM 1207 C C . GLU A 1 148 ? -12.25 6.93 -8.445 1 87.38 148 GLU A C 1
ATOM 1209 O O . GLU A 1 148 ? -12.93 7.645 -7.711 1 87.38 148 GLU A O 1
ATOM 1214 N N . MET A 1 149 ? -11.492 6.016 -8.055 1 92.56 149 MET A N 1
ATOM 1215 C CA . MET A 1 149 ? -11.242 5.84 -6.629 1 92.56 149 MET A CA 1
ATOM 1216 C C . MET A 1 149 ? -9.852 6.32 -6.25 1 92.56 149 MET A C 1
ATOM 1218 O O . MET A 1 149 ? -8.859 5.895 -6.844 1 92.56 149 MET A O 1
ATOM 1222 N N . MET A 1 150 ? -9.812 7.316 -5.379 1 95.62 150 MET A N 1
ATOM 1223 C CA . MET A 1 150 ? -8.523 7.664 -4.781 1 95.62 150 MET A CA 1
ATOM 1224 C C . MET A 1 150 ? -8.078 6.59 -3.795 1 95.62 150 MET A C 1
ATOM 1226 O O . MET A 1 150 ? -8.438 6.633 -2.617 1 95.62 150 MET A O 1
ATOM 1230 N N . HIS A 1 151 ? -7.203 5.723 -4.234 1 96.88 151 HIS A N 1
ATOM 1231 C CA . HIS A 1 151 ? -6.863 4.551 -3.436 1 96.88 151 HIS A CA 1
ATOM 1232 C C . HIS A 1 151 ? -5.43 4.633 -2.918 1 96.88 151 HIS A C 1
ATOM 1234 O O . HIS A 1 151 ? -4.914 3.668 -2.35 1 96.88 151 HIS A O 1
ATOM 1240 N N . HIS A 1 152 ? -4.809 5.773 -3.113 1 97.19 152 HIS A N 1
ATOM 1241 C CA . HIS A 1 152 ? -3.48 6.027 -2.564 1 97.19 152 HIS A CA 1
ATOM 1242 C C . HIS A 1 152 ? -3.516 6.074 -1.041 1 97.19 152 HIS A C 1
ATOM 1244 O O . HIS A 1 152 ? -4.551 6.391 -0.449 1 97.19 152 HIS A O 1
ATOM 1250 N N . LYS A 1 153 ? -2.377 5.762 -0.4 1 98.44 153 LYS A N 1
ATOM 1251 C CA . LYS A 1 153 ? -2.082 5.988 1.012 1 98.44 153 LYS A CA 1
ATOM 1252 C C . LYS A 1 153 ? -0.657 6.5 1.201 1 98.44 153 LYS A C 1
ATOM 1254 O O . LYS A 1 153 ? 0.257 5.719 1.478 1 98.44 153 LYS A O 1
ATOM 1259 N N . PHE A 1 154 ? -0.512 7.801 1.033 1 98.81 154 PHE A N 1
ATOM 1260 C CA . PHE A 1 154 ? 0.833 8.297 1.298 1 98.81 154 PHE A CA 1
ATOM 1261 C C . PHE A 1 154 ? 0.787 9.711 1.864 1 98.81 154 PHE A C 1
ATOM 1263 O O . PHE A 1 154 ? -0.217 10.406 1.718 1 98.81 154 PHE A O 1
ATOM 1270 N N . CYS A 1 155 ? 1.809 10.086 2.555 1 98.88 155 CYS A N 1
ATOM 1271 C CA . CYS A 1 155 ? 2.055 11.391 3.156 1 98.88 155 CYS A CA 1
ATOM 1272 C C . CYS A 1 155 ? 3.465 11.875 2.842 1 98.88 155 CYS A C 1
ATOM 1274 O O . CYS A 1 155 ? 4.438 11.156 3.059 1 98.88 155 CYS A O 1
ATOM 1276 N N . LEU A 1 156 ? 3.549 13.078 2.32 1 98.88 156 LEU A N 1
ATOM 1277 C CA . LEU A 1 156 ? 4.82 13.727 2.035 1 98.88 156 LEU A CA 1
ATOM 1278 C C . LEU A 1 156 ? 5.07 14.875 3.006 1 98.88 156 LEU A C 1
ATOM 1280 O O . LEU A 1 156 ? 4.188 15.711 3.232 1 98.88 156 LEU A O 1
ATOM 1284 N N . LEU A 1 157 ? 6.238 14.898 3.59 1 98.88 157 LEU A N 1
ATOM 1285 C CA . LEU A 1 157 ? 6.684 16.031 4.391 1 98.88 157 LEU A CA 1
ATOM 1286 C C . LEU A 1 157 ? 7.82 16.781 3.699 1 98.88 157 LEU A C 1
ATOM 1288 O O . LEU A 1 157 ? 8.797 16.156 3.266 1 98.88 157 LEU A O 1
ATOM 1292 N N . ASP A 1 158 ? 7.684 18.078 3.547 1 98.81 158 ASP A N 1
ATOM 1293 C CA . ASP A 1 158 ? 8.75 18.969 3.076 1 98.81 158 ASP A CA 1
ATOM 1294 C C . ASP A 1 158 ? 9.367 18.438 1.785 1 98.81 158 ASP A C 1
ATOM 1296 O O . ASP A 1 158 ? 10.594 18.406 1.649 1 98.81 158 ASP A O 1
ATOM 1300 N N . GLU A 1 159 ? 8.508 18 0.848 1 98.06 159 GLU A N 1
ATOM 1301 C CA . GLU A 1 159 ? 8.945 17.25 -0.328 1 98.06 159 GLU A CA 1
ATOM 1302 C C . GLU A 1 159 ? 9.828 18.125 -1.229 1 98.06 159 GLU A C 1
ATOM 1304 O O . GLU A 1 159 ? 10.609 17.594 -2.027 1 98.06 159 GLU A O 1
ATOM 1309 N N . GLU A 1 160 ? 9.812 19.422 -1.058 1 96.75 160 GLU A N 1
ATOM 1310 C CA . GLU A 1 160 ? 10.602 20.312 -1.904 1 96.75 160 GLU A CA 1
ATOM 1311 C C . GLU A 1 160 ? 11.977 20.578 -1.294 1 96.75 160 GLU A C 1
ATOM 1313 O O . GLU A 1 160 ? 12.836 21.188 -1.929 1 96.75 160 GLU A O 1
ATOM 1318 N N . ASP A 1 161 ? 12.195 20.078 -0.081 1 95.88 161 ASP A N 1
ATOM 1319 C CA . ASP A 1 161 ? 13.469 20.266 0.605 1 95.88 161 ASP A CA 1
ATOM 1320 C C . ASP A 1 161 ? 14.258 18.953 0.634 1 95.88 161 ASP A C 1
ATOM 1322 O O . ASP A 1 161 ? 13.852 17.984 1.279 1 95.88 161 ASP A O 1
ATOM 1326 N N . SER A 1 162 ? 15.375 18.906 0.024 1 90.81 162 SER A N 1
ATOM 1327 C CA . SER A 1 162 ? 16.172 17.703 -0.143 1 90.81 162 SER A CA 1
ATOM 1328 C C . SER A 1 162 ? 16.703 17.203 1.195 1 90.81 162 SER A C 1
ATOM 1330 O O . SER A 1 162 ? 17 16.016 1.345 1 90.81 162 SER A O 1
ATOM 1332 N N . ASN A 1 163 ? 16.734 18.125 2.18 1 93.44 163 ASN A N 1
ATOM 1333 C CA . ASN A 1 163 ? 17.312 17.734 3.461 1 93.44 163 ASN A CA 1
ATOM 1334 C C . ASN A 1 163 ? 16.234 17.328 4.465 1 93.44 163 ASN A C 1
ATOM 1336 O O . ASN A 1 163 ? 16.484 16.547 5.379 1 93.44 163 ASN A O 1
ATOM 1340 N N . LEU A 1 164 ? 15.062 17.781 4.191 1 97.19 164 LEU A N 1
ATOM 1341 C CA . LEU A 1 164 ? 14.016 17.578 5.188 1 97.19 164 LEU A CA 1
ATOM 1342 C C . LEU A 1 164 ? 12.969 16.578 4.691 1 97.19 164 LEU A C 1
ATOM 1344 O O . LEU A 1 164 ? 12.188 16.047 5.484 1 97.19 164 LEU A O 1
ATOM 1348 N N . GLY A 1 165 ? 12.992 16.359 3.414 1 98.31 165 GLY A N 1
ATOM 1349 C CA . GLY A 1 165 ? 11.945 15.562 2.791 1 98.31 165 GLY A CA 1
ATOM 1350 C C . GLY A 1 165 ? 11.82 14.172 3.385 1 98.31 165 GLY A C 1
ATOM 1351 O O . GLY A 1 165 ? 12.828 13.508 3.643 1 98.31 165 GLY A O 1
ATOM 1352 N N . LYS A 1 166 ? 10.562 13.758 3.697 1 98.56 166 LYS A N 1
ATOM 1353 C CA . LYS A 1 166 ? 10.211 12.414 4.156 1 98.56 166 LYS A CA 1
ATOM 1354 C C . LYS A 1 166 ? 8.898 11.945 3.527 1 98.56 166 LYS A C 1
ATOM 1356 O O . LYS A 1 166 ? 8.094 12.766 3.07 1 98.56 166 LYS A O 1
ATOM 1361 N N . ILE A 1 167 ? 8.797 10.625 3.531 1 98.75 167 ILE A N 1
ATOM 1362 C CA . ILE A 1 167 ? 7.551 10.094 2.988 1 98.75 167 ILE A CA 1
ATOM 1363 C C . ILE A 1 167 ? 7.109 8.883 3.803 1 98.75 167 ILE A C 1
ATOM 1365 O O . ILE A 1 167 ? 7.945 8.141 4.328 1 98.75 167 ILE A O 1
ATOM 1369 N N . MET A 1 168 ? 5.863 8.766 3.98 1 98.75 168 MET A N 1
ATOM 1370 C CA . MET A 1 168 ? 5.176 7.543 4.395 1 98.75 168 MET A CA 1
ATOM 1371 C C . MET A 1 168 ? 4.254 7.035 3.289 1 98.75 168 MET A C 1
ATOM 1373 O O . MET A 1 168 ? 3.471 7.801 2.727 1 98.75 168 MET A O 1
ATOM 1377 N N . PHE A 1 169 ? 4.324 5.777 2.85 1 98.62 169 PHE A N 1
ATOM 1378 C CA . PHE A 1 169 ? 3.438 5.23 1.833 1 98.62 169 PHE A CA 1
ATOM 1379 C C . PHE A 1 169 ? 3.227 3.734 2.049 1 98.62 169 PHE A C 1
ATOM 1381 O O . PHE A 1 169 ? 4.039 3.076 2.701 1 98.62 169 PHE A O 1
ATOM 1388 N N . GLY A 1 170 ? 2.164 3.184 1.531 1 97.88 170 GLY A N 1
ATOM 1389 C CA . GLY A 1 170 ? 1.849 1.769 1.649 1 97.88 170 GLY A CA 1
ATOM 1390 C C . GLY A 1 170 ? 0.369 1.474 1.493 1 97.88 170 GLY A C 1
ATOM 1391 O O . GLY A 1 170 ? -0.29 2.027 0.61 1 97.88 170 GLY A O 1
ATOM 1392 N N . SER A 1 171 ? -0.069 0.564 2.322 1 97.56 171 SER A N 1
ATOM 1393 C CA . SER A 1 171 ? -1.466 0.154 2.234 1 97.56 171 SER A CA 1
ATOM 1394 C C . SER A 1 171 ? -2.281 0.713 3.395 1 97.56 171 SER A C 1
ATOM 1396 O O . SER A 1 171 ? -3.514 0.646 3.383 1 97.56 171 SER A O 1
ATOM 1398 N N . LEU A 1 172 ? -1.696 1.343 4.352 1 97.62 172 LEU A N 1
ATOM 1399 C CA . LEU A 1 172 ? -2.303 1.75 5.613 1 97.62 172 LEU A CA 1
ATOM 1400 C C . LEU A 1 172 ? -3.121 3.025 5.438 1 97.62 172 LEU A C 1
ATOM 1402 O O . LEU A 1 172 ? -2.566 4.09 5.152 1 97.62 172 LEU A O 1
ATOM 1406 N N . ASN A 1 173 ? -4.469 2.973 5.602 1 97.94 173 ASN A N 1
ATOM 1407 C CA . ASN A 1 173 ? -5.32 4.152 5.719 1 97.94 173 ASN A CA 1
ATOM 1408 C C . ASN A 1 173 ? -5.129 4.848 7.062 1 97.94 173 ASN A C 1
ATOM 1410 O O . ASN A 1 173 ? -4.566 4.27 7.992 1 97.94 173 ASN A O 1
ATOM 1414 N N . LEU A 1 174 ? -5.555 6.098 7.125 1 98.12 174 LEU A N 1
ATOM 1415 C CA . LEU A 1 174 ? -5.445 6.82 8.391 1 98.12 174 LEU A CA 1
ATOM 1416 C C . LEU A 1 174 ? -6.727 6.691 9.203 1 98.12 174 LEU A C 1
ATOM 1418 O O . LEU A 1 174 ? -7.434 7.68 9.414 1 98.12 174 LEU A O 1
ATOM 1422 N N . THR A 1 175 ? -6.949 5.461 9.672 1 96.31 175 THR A N 1
ATOM 1423 C CA . THR A 1 175 ? -8.094 5.094 10.5 1 96.31 175 THR A CA 1
ATOM 1424 C C . THR A 1 175 ? -7.641 4.371 11.766 1 96.31 175 THR A C 1
ATOM 1426 O O . THR A 1 175 ? -6.539 3.818 11.805 1 96.31 175 THR A O 1
ATOM 1429 N N . ASN A 1 176 ? -8.516 4.43 12.758 1 92.31 176 ASN A N 1
ATOM 1430 C CA . ASN A 1 176 ? -8.227 3.662 13.961 1 92.31 176 ASN A CA 1
ATOM 1431 C C . ASN A 1 176 ? -8.07 2.176 13.656 1 92.31 176 ASN A C 1
ATOM 1433 O O . ASN A 1 176 ? -7.188 1.514 14.203 1 92.31 176 ASN A O 1
ATOM 1437 N N . GLN A 1 177 ? -8.906 1.653 12.828 1 92.5 177 GLN A N 1
ATOM 1438 C CA . GLN A 1 177 ? -8.883 0.238 12.477 1 92.5 177 GLN A CA 1
ATOM 1439 C C . GLN A 1 177 ? -7.57 -0.136 11.797 1 92.5 177 GLN A C 1
ATOM 1441 O O . GLN A 1 177 ? -7 -1.193 12.07 1 92.5 177 GLN A O 1
ATOM 1446 N N . ALA A 1 178 ? -7.078 0.667 10.93 1 95.31 178 ALA A N 1
ATOM 1447 C CA . ALA A 1 178 ? -5.848 0.38 10.203 1 95.31 178 ALA A CA 1
ATOM 1448 C C . ALA A 1 178 ? -4.66 0.254 11.156 1 95.31 178 ALA A C 1
ATOM 1450 O O . ALA A 1 178 ? -3.77 -0.569 10.945 1 95.31 178 ALA A O 1
ATOM 1451 N N . PHE A 1 179 ? -4.676 0.987 12.266 1 94.31 179 PHE A N 1
ATOM 1452 C CA . PHE A 1 179 ? -3.562 0.984 13.211 1 94.31 179 PHE A CA 1
ATOM 1453 C C . PHE A 1 179 ? -3.719 -0.142 14.227 1 94.31 179 PHE A C 1
ATOM 1455 O O . PHE A 1 179 ? -2.824 -0.379 15.039 1 94.31 179 PHE A O 1
ATOM 1462 N N . SER A 1 180 ? -4.887 -0.877 14.125 1 91 180 SER A N 1
ATOM 1463 C CA . SER A 1 180 ? -5.086 -1.762 15.266 1 91 180 SER A CA 1
ATOM 1464 C C . SER A 1 180 ? -5.652 -3.109 14.828 1 91 180 SER A C 1
ATOM 1466 O O . SER A 1 180 ? -5.555 -4.098 15.562 1 91 180 SER A O 1
ATOM 1468 N N . ARG A 1 181 ? -6.277 -3.209 13.664 1 90.81 181 ARG A N 1
ATOM 1469 C CA . ARG A 1 181 ? -7.031 -4.434 13.414 1 90.81 181 ARG A CA 1
ATOM 1470 C C . ARG A 1 181 ? -6.812 -4.934 11.992 1 90.81 181 ARG A C 1
ATOM 1472 O O . ARG A 1 181 ? -7.32 -5.992 11.617 1 90.81 181 ARG A O 1
ATOM 1479 N N . ASN A 1 182 ? -6.117 -4.215 11.211 1 93.06 182 ASN A N 1
ATOM 1480 C CA . ASN A 1 182 ? -5.801 -4.648 9.852 1 93.06 182 ASN A CA 1
ATOM 1481 C C . ASN A 1 182 ? -4.434 -5.32 9.781 1 93.06 182 ASN A C 1
ATOM 1483 O O . ASN A 1 182 ? -3.516 -4.953 10.516 1 93.06 182 ASN A O 1
ATOM 1487 N N . PHE A 1 183 ? -4.348 -6.367 8.992 1 94.94 183 PHE A N 1
ATOM 1488 C CA . PHE A 1 183 ? -3.031 -6.691 8.461 1 94.94 183 PHE A CA 1
ATOM 1489 C C . PHE A 1 183 ? -2.621 -5.691 7.383 1 94.94 183 PHE A C 1
ATOM 1491 O O . PHE A 1 183 ? -3.232 -5.637 6.312 1 94.94 183 PHE A O 1
ATOM 1498 N N . ASP A 1 184 ? -1.625 -4.922 7.672 1 96.19 184 ASP A N 1
ATOM 1499 C CA . ASP A 1 184 ? -1.264 -3.779 6.84 1 96.19 184 ASP A CA 1
ATOM 1500 C C . ASP A 1 184 ? 0.24 -3.518 6.887 1 96.19 184 ASP A C 1
ATOM 1502 O O . ASP A 1 184 ? 0.971 -4.199 7.609 1 96.19 184 ASP A O 1
ATOM 1506 N N . MET A 1 185 ? 0.653 -2.586 6 1 96.62 185 MET A N 1
ATOM 1507 C CA . MET A 1 185 ? 2.055 -2.178 6.039 1 96.62 185 MET A CA 1
ATOM 1508 C C . MET A 1 185 ? 2.215 -0.737 5.566 1 96.62 185 MET A C 1
ATOM 1510 O O . MET A 1 185 ? 1.407 -0.244 4.777 1 96.62 185 MET A O 1
ATOM 1514 N N . THR A 1 186 ? 3.221 -0.046 6.09 1 97.75 186 THR A N 1
ATOM 1515 C CA . THR A 1 186 ? 3.641 1.264 5.602 1 97.75 186 THR A CA 1
ATOM 1516 C C . THR A 1 186 ? 5.16 1.374 5.59 1 97.75 186 THR A C 1
ATOM 1518 O O . THR A 1 186 ? 5.848 0.669 6.332 1 97.75 186 THR A O 1
ATOM 1521 N N . VAL A 1 187 ? 5.676 2.199 4.727 1 97.81 187 VAL A N 1
ATOM 1522 C CA . VAL A 1 187 ? 7.102 2.48 4.605 1 97.81 187 VAL A CA 1
ATOM 1523 C C . VAL A 1 187 ? 7.371 3.947 4.938 1 97.81 187 VAL A C 1
ATOM 1525 O O . VAL A 1 187 ? 6.656 4.836 4.469 1 97.81 187 VAL A O 1
ATOM 1528 N N . TYR A 1 188 ? 8.344 4.199 5.801 1 98.19 188 TYR A N 1
ATOM 1529 C CA . TYR A 1 188 ? 8.898 5.527 6.02 1 98.19 188 TYR A CA 1
ATOM 1530 C C . TYR A 1 188 ? 10.258 5.668 5.344 1 98.19 188 TYR A C 1
ATOM 1532 O O . TYR A 1 188 ? 11.094 4.762 5.422 1 98.19 188 TYR A O 1
ATOM 1540 N N . SER A 1 189 ? 10.461 6.789 4.645 1 97.62 189 SER A N 1
ATOM 1541 C CA . SER A 1 189 ? 11.75 6.965 3.973 1 97.62 189 SER A CA 1
ATOM 1542 C C . SER A 1 189 ? 12.07 8.445 3.771 1 97.62 189 SER A C 1
ATOM 1544 O O . SER A 1 189 ? 11.164 9.281 3.746 1 97.62 189 SER A O 1
ATOM 1546 N N . ASN A 1 190 ? 13.391 8.727 3.678 1 97.31 190 ASN A N 1
ATOM 1547 C CA . ASN A 1 190 ? 13.852 10.047 3.266 1 97.31 190 ASN A CA 1
ATOM 1548 C C . ASN A 1 190 ? 14.578 10 1.927 1 97.31 190 ASN A C 1
ATOM 1550 O O . ASN A 1 190 ? 15.352 10.906 1.603 1 97.31 190 ASN A O 1
ATOM 1554 N N . ASN A 1 191 ? 14.367 8.852 1.208 1 94.88 191 ASN A N 1
ATOM 1555 C CA . ASN A 1 191 ? 14.992 8.703 -0.101 1 94.88 191 ASN A CA 1
ATOM 1556 C C . ASN A 1 191 ? 14.461 9.727 -1.097 1 94.88 191 ASN A C 1
ATOM 1558 O O . ASN A 1 191 ? 13.281 9.703 -1.449 1 94.88 191 ASN A O 1
ATOM 1562 N N . SER A 1 192 ? 15.344 10.539 -1.616 1 95 192 SER A N 1
ATOM 1563 C CA . SER A 1 192 ? 14.938 11.68 -2.436 1 95 192 SER A CA 1
ATOM 1564 C C . SER A 1 192 ? 14.312 11.219 -3.748 1 95 192 SER A C 1
ATOM 1566 O O . SER A 1 192 ? 13.422 11.883 -4.281 1 95 192 SER A O 1
ATOM 1568 N N . ASN A 1 193 ? 14.742 10.109 -4.277 1 93.88 193 ASN A N 1
ATOM 1569 C CA . ASN A 1 193 ? 14.164 9.594 -5.516 1 93.88 193 ASN A CA 1
ATOM 1570 C C . ASN A 1 193 ? 12.719 9.172 -5.324 1 93.88 193 ASN A C 1
ATOM 1572 O O . ASN A 1 193 ? 11.852 9.5 -6.145 1 93.88 193 ASN A O 1
ATOM 1576 N N . ILE A 1 194 ? 12.469 8.5 -4.246 1 96.38 194 ILE A N 1
ATOM 1577 C CA . ILE A 1 194 ? 11.109 8.07 -3.93 1 96.38 194 ILE A CA 1
ATOM 1578 C C . ILE A 1 194 ? 10.227 9.297 -3.686 1 96.38 194 ILE A C 1
ATOM 1580 O O . ILE A 1 194 ? 9.133 9.406 -4.246 1 96.38 194 ILE A O 1
ATOM 1584 N N . ILE A 1 195 ? 10.742 10.211 -2.949 1 98.12 195 ILE A N 1
ATOM 1585 C CA . ILE A 1 195 ? 10 11.414 -2.59 1 98.12 195 ILE A CA 1
ATOM 1586 C C . ILE A 1 195 ? 9.641 12.195 -3.852 1 98.12 195 ILE A C 1
ATOM 1588 O O . ILE A 1 195 ? 8.508 12.648 -4.012 1 98.12 195 ILE A O 1
ATOM 1592 N N . SER A 1 196 ? 10.57 12.336 -4.746 1 97.69 196 SER A N 1
ATOM 1593 C CA . SER A 1 196 ? 10.328 13.109 -5.957 1 97.69 196 SER A CA 1
ATOM 1594 C C . SER A 1 196 ? 9.242 12.461 -6.816 1 97.69 196 SER A C 1
ATOM 1596 O O . SER A 1 196 ? 8.398 13.156 -7.387 1 97.69 196 SER A O 1
ATOM 1598 N N . ARG A 1 197 ? 9.227 11.18 -6.906 1 97.19 197 ARG A N 1
ATOM 1599 C CA . ARG A 1 197 ? 8.242 10.477 -7.715 1 97.19 197 ARG A CA 1
ATOM 1600 C C . ARG A 1 197 ? 6.836 10.656 -7.145 1 97.19 197 ARG A C 1
ATOM 1602 O O . ARG A 1 197 ? 5.887 10.922 -7.883 1 97.19 197 ARG A O 1
ATOM 1609 N N . PHE A 1 198 ? 6.734 10.523 -5.84 1 98.5 198 PHE A N 1
ATOM 1610 C CA . PHE A 1 198 ? 5.434 10.695 -5.203 1 98.5 198 PHE A CA 1
ATOM 1611 C C . PHE A 1 198 ? 5.004 12.156 -5.238 1 98.5 198 PHE A C 1
ATOM 1613 O O . PHE A 1 198 ? 3.814 12.453 -5.352 1 98.5 198 PHE A O 1
ATOM 1620 N N . SER A 1 199 ? 5.98 13.023 -5.102 1 98.62 199 SER A N 1
ATOM 1621 C CA . SER A 1 199 ? 5.672 14.445 -5.215 1 98.62 199 SER A CA 1
ATOM 162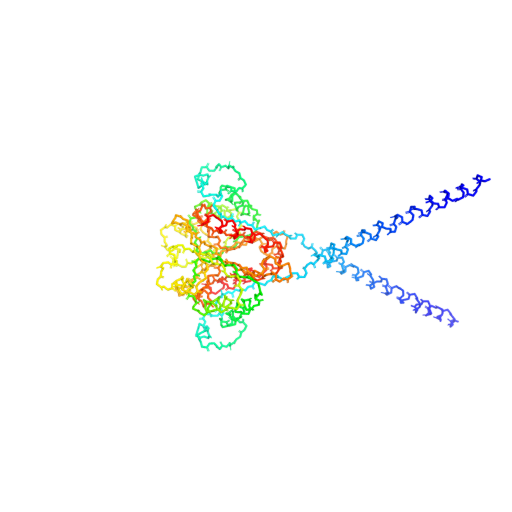2 C C . SER A 1 199 ? 5.109 14.781 -6.594 1 98.62 199 SER A C 1
ATOM 1624 O O . SER A 1 199 ? 4.121 15.516 -6.707 1 98.62 199 SER A O 1
ATOM 1626 N N . ASP A 1 200 ? 5.719 14.242 -7.617 1 98.12 200 ASP A N 1
ATOM 1627 C CA . ASP A 1 200 ? 5.215 14.438 -8.977 1 98.12 200 ASP A CA 1
ATOM 1628 C C . ASP A 1 200 ? 3.783 13.922 -9.109 1 98.12 200 ASP A C 1
ATOM 1630 O O . ASP A 1 200 ? 2.93 14.586 -9.695 1 98.12 200 ASP A O 1
ATOM 1634 N N . GLU A 1 201 ? 3.576 12.758 -8.586 1 97.31 201 GLU A N 1
ATOM 1635 C CA . GLU A 1 201 ? 2.23 12.188 -8.617 1 97.31 201 GLU A CA 1
ATOM 1636 C C . GLU A 1 201 ? 1.235 13.086 -7.891 1 97.31 201 GLU A C 1
ATOM 1638 O O . GLU A 1 201 ? 0.151 13.367 -8.406 1 97.31 201 GLU A O 1
ATOM 1643 N N . PHE A 1 202 ? 1.6 13.57 -6.703 1 98.38 202 PHE A N 1
ATOM 1644 C CA . PHE A 1 202 ? 0.723 14.445 -5.934 1 98.38 202 PHE A CA 1
ATOM 1645 C C . PHE A 1 202 ? 0.397 15.711 -6.719 1 98.38 202 PHE A C 1
ATOM 1647 O O . PHE A 1 202 ? -0.767 16.109 -6.812 1 98.38 202 PHE A O 1
ATOM 1654 N N . GLU A 1 203 ? 1.416 16.297 -7.312 1 98.12 203 GLU A N 1
ATOM 1655 C CA . GLU A 1 203 ? 1.217 17.547 -8.039 1 98.12 203 GLU A CA 1
ATOM 1656 C C . GLU A 1 203 ? 0.347 17.328 -9.273 1 98.12 203 GLU A C 1
ATOM 1658 O O . GLU A 1 203 ? -0.485 18.172 -9.602 1 98.12 203 GLU A O 1
ATOM 1663 N N . ASP A 1 204 ? 0.555 16.266 -9.93 1 96.31 204 ASP A N 1
ATOM 1664 C CA . ASP A 1 204 ? -0.293 15.938 -11.07 1 96.31 204 ASP A CA 1
ATOM 1665 C C . ASP A 1 204 ? -1.755 15.812 -10.648 1 96.31 204 ASP A C 1
ATOM 1667 O O . ASP A 1 204 ? -2.646 16.344 -11.32 1 96.31 204 ASP A O 1
ATOM 1671 N N . LEU A 1 205 ? -1.973 15.148 -9.555 1 96.25 205 LEU A N 1
ATOM 1672 C CA . LEU A 1 205 ? -3.328 14.953 -9.055 1 96.25 205 LEU A CA 1
ATOM 1673 C C . LEU A 1 205 ? -3.936 16.281 -8.594 1 96.25 205 LEU A C 1
ATOM 1675 O O . LEU A 1 205 ? -5.102 16.562 -8.883 1 96.25 205 LEU A O 1
ATOM 1679 N N . TRP A 1 206 ? -3.131 17.016 -7.934 1 97.25 206 TRP A N 1
ATOM 1680 C CA . TRP A 1 206 ? -3.598 18.297 -7.43 1 97.25 206 TRP A CA 1
ATOM 1681 C C . TRP A 1 206 ? -4.027 19.203 -8.57 1 97.25 206 TRP A C 1
ATOM 1683 O O . TRP A 1 206 ? -5.012 19.938 -8.453 1 97.25 206 TRP A O 1
ATOM 1693 N N . SER A 1 207 ? -3.291 19.156 -9.641 1 96.06 207 SER A N 1
ATOM 1694 C CA . SER A 1 207 ? -3.602 19.969 -10.812 1 96.06 207 SER A CA 1
ATOM 1695 C C . SER A 1 207 ? -4.812 19.422 -11.562 1 96.06 207 SER A C 1
ATOM 1697 O O . SER A 1 207 ? -5.633 20.188 -12.07 1 96.06 207 SER A O 1
ATOM 1699 N N . TYR A 1 208 ? -4.926 18.172 -11.586 1 92.88 208 TYR A N 1
ATOM 1700 C CA . TYR A 1 208 ? -5.977 17.484 -12.328 1 92.88 208 TYR A CA 1
ATOM 1701 C C . TYR A 1 208 ? -7.328 17.656 -11.648 1 92.88 208 TYR A C 1
ATOM 1703 O O . TYR A 1 208 ? -8.344 17.844 -12.32 1 92.88 208 TYR A O 1
ATOM 1711 N N . LEU A 1 209 ? -7.293 17.562 -10.375 1 91.88 209 LEU A N 1
ATOM 1712 C CA . LEU A 1 209 ? -8.547 17.578 -9.625 1 91.88 209 LEU A CA 1
ATOM 1713 C C . LEU A 1 209 ? -8.992 19 -9.32 1 91.88 209 LEU A C 1
ATOM 1715 O O . LEU A 1 209 ? -10.172 19.25 -9.086 1 91.88 209 LEU A O 1
ATOM 1719 N N . MET B 1 1 ? 75.562 -21.75 16.391 1 43.44 1 MET B N 1
ATOM 1720 C CA . MET B 1 1 ? 74.25 -22.188 15.961 1 43.44 1 MET B CA 1
ATOM 1721 C C . MET B 1 1 ? 73.188 -21.109 16.203 1 43.44 1 MET B C 1
ATOM 1723 O O . MET B 1 1 ? 72.125 -21.078 15.539 1 43.44 1 MET B O 1
ATOM 1727 N N . ASN B 1 2 ? 73.625 -20.047 17.109 1 53.06 2 ASN B N 1
ATOM 1728 C CA . ASN B 1 2 ? 72.625 -19.094 17.688 1 53.06 2 ASN B CA 1
ATOM 1729 C C . ASN B 1 2 ? 72.375 -17.922 16.734 1 53.06 2 ASN B C 1
ATOM 1731 O O . ASN B 1 2 ? 71.438 -17.203 16.891 1 53.06 2 ASN B O 1
ATOM 1735 N N . TYR B 1 3 ? 73.312 -17.719 15.797 1 63.5 3 TYR B N 1
ATOM 1736 C CA . TYR B 1 3 ? 73.188 -16.531 14.969 1 63.5 3 TYR B CA 1
ATOM 1737 C C . TYR B 1 3 ? 72.188 -16.734 13.867 1 63.5 3 TYR B C 1
ATOM 1739 O O . TYR B 1 3 ? 71.438 -15.82 13.531 1 63.5 3 TYR B O 1
ATOM 1747 N N . ALA B 1 4 ? 72.062 -17.922 13.305 1 58.91 4 ALA B N 1
ATOM 1748 C CA . ALA B 1 4 ? 71.125 -18.188 12.227 1 58.91 4 ALA B CA 1
ATOM 1749 C C . ALA B 1 4 ? 69.688 -18.188 12.742 1 58.91 4 ALA B C 1
ATOM 1751 O O . ALA B 1 4 ? 68.812 -17.688 12.078 1 58.91 4 ALA B O 1
ATOM 1752 N N . VAL B 1 5 ? 69.562 -18.516 14.023 1 62.06 5 VAL B N 1
ATOM 1753 C CA . VAL B 1 5 ? 68.188 -18.531 14.625 1 62.06 5 VAL B CA 1
ATOM 1754 C C . VAL B 1 5 ? 67.75 -17.109 14.93 1 62.06 5 VAL B C 1
ATOM 1756 O O . VAL B 1 5 ? 66.625 -16.75 14.672 1 62.06 5 VAL B O 1
ATOM 1759 N N . ASN B 1 6 ? 68.75 -16.312 15.219 1 60.16 6 ASN B N 1
ATOM 1760 C CA . ASN B 1 6 ? 68.438 -14.922 15.508 1 60.16 6 ASN B CA 1
ATOM 1761 C C . ASN B 1 6 ? 68.125 -14.156 14.242 1 60.16 6 ASN B C 1
ATOM 1763 O O . ASN B 1 6 ? 67.188 -13.32 14.242 1 60.16 6 ASN B O 1
ATOM 1767 N N . ALA B 1 7 ? 68.812 -14.547 13.156 1 61.19 7 ALA B N 1
ATOM 1768 C CA . ALA B 1 7 ? 68.562 -13.883 11.875 1 61.19 7 ALA B CA 1
ATOM 1769 C C . ALA B 1 7 ? 67.188 -14.289 11.328 1 61.19 7 ALA B C 1
ATOM 1771 O O . ALA B 1 7 ? 66.438 -13.445 10.82 1 61.19 7 ALA B O 1
ATOM 1772 N N . ALA B 1 8 ? 66.812 -15.5 11.609 1 60.91 8 ALA B N 1
ATOM 1773 C CA . ALA B 1 8 ? 65.5 -15.984 11.164 1 60.91 8 ALA B CA 1
ATOM 1774 C C . ALA B 1 8 ? 64.375 -15.375 11.992 1 60.91 8 ALA B C 1
ATOM 1776 O O . ALA B 1 8 ? 63.344 -15 11.453 1 60.91 8 ALA B O 1
ATOM 1777 N N . LEU B 1 9 ? 64.688 -15.008 13.242 1 60.69 9 LEU B N 1
ATOM 1778 C CA . LEU B 1 9 ? 63.719 -14.375 14.133 1 60.69 9 LEU B CA 1
ATOM 1779 C C . LEU B 1 9 ? 63.531 -12.906 13.781 1 60.69 9 LEU B C 1
ATOM 1781 O O . LEU B 1 9 ? 62.438 -12.391 13.797 1 60.69 9 LEU B O 1
ATOM 1785 N N . PHE B 1 10 ? 64.688 -12.336 13.344 1 57.69 10 PHE B N 1
ATOM 1786 C CA . PHE B 1 10 ? 64.562 -10.93 12.977 1 57.69 10 PHE B CA 1
ATOM 1787 C C . PHE B 1 10 ? 63.844 -10.75 11.656 1 57.69 10 PHE B C 1
ATOM 1789 O O . PHE B 1 10 ? 63.062 -9.82 11.5 1 57.69 10 PHE B O 1
ATOM 1796 N N . ALA B 1 11 ? 64.125 -11.648 10.703 1 58.72 11 ALA B N 1
ATOM 1797 C CA . ALA B 1 11 ? 63.406 -11.555 9.422 1 58.72 11 ALA B CA 1
ATOM 1798 C C . ALA B 1 11 ? 61.906 -11.852 9.594 1 58.72 11 ALA B C 1
ATOM 1800 O O . ALA B 1 11 ? 61.062 -11.211 8.969 1 58.72 11 ALA B O 1
ATOM 1801 N N . SER B 1 12 ? 61.625 -12.641 10.578 1 58.16 12 SER B N 1
ATOM 1802 C CA . SER B 1 12 ? 60.219 -12.961 10.812 1 58.16 12 SER B CA 1
ATOM 1803 C C . SER B 1 12 ? 59.5 -11.789 11.477 1 58.16 12 SER B C 1
ATOM 1805 O O . SER B 1 12 ? 58.344 -11.508 11.156 1 58.16 12 SER B O 1
ATOM 1807 N N . ILE B 1 13 ? 60.25 -10.969 12.242 1 60.34 13 ILE B N 1
ATOM 1808 C CA . ILE B 1 13 ? 59.625 -9.852 12.945 1 60.34 13 ILE B CA 1
ATOM 1809 C C . ILE B 1 13 ? 59.438 -8.688 11.977 1 60.34 13 ILE B C 1
ATOM 1811 O O . ILE B 1 13 ? 58.406 -7.973 12.055 1 60.34 13 ILE B O 1
ATOM 1815 N N . THR B 1 14 ? 60.406 -8.523 11 1 59.66 14 THR B N 1
ATOM 1816 C CA . THR B 1 14 ? 60.25 -7.395 10.086 1 59.66 14 THR B CA 1
ATOM 1817 C C . THR B 1 14 ? 59.281 -7.727 8.961 1 59.66 14 THR B C 1
ATOM 1819 O O . THR B 1 14 ? 58.531 -6.863 8.516 1 59.66 14 THR B O 1
ATOM 1822 N N . ILE B 1 15 ? 59.406 -8.961 8.453 1 61.28 15 ILE B N 1
ATOM 1823 C CA . ILE B 1 15 ? 58.594 -9.305 7.293 1 61.28 15 ILE B CA 1
ATOM 1824 C C . ILE B 1 15 ? 57.188 -9.648 7.742 1 61.28 15 ILE B C 1
ATOM 1826 O O . ILE B 1 15 ? 56.219 -9.352 7.043 1 61.28 15 ILE B O 1
ATOM 1830 N N . LEU B 1 16 ? 57.031 -10 9.016 1 59.59 16 LEU B N 1
ATOM 1831 C CA . LEU B 1 16 ? 55.75 -10.453 9.508 1 59.59 16 LEU B CA 1
ATOM 1832 C C . LEU B 1 16 ? 54.781 -9.281 9.617 1 59.59 16 LEU B C 1
ATOM 1834 O O . LEU B 1 16 ? 53.625 -9.383 9.188 1 59.59 16 LEU B O 1
ATOM 1838 N N . PRO B 1 17 ? 55.25 -8.133 10.125 1 62.38 17 PRO B N 1
ATOM 1839 C CA . PRO B 1 17 ? 54.281 -7.035 10.172 1 62.38 17 PRO B CA 1
ATOM 1840 C C . PRO B 1 17 ? 53.844 -6.57 8.781 1 62.38 17 PRO B C 1
ATOM 1842 O O . PRO B 1 17 ? 52.688 -6.207 8.578 1 62.38 17 PRO B O 1
ATOM 1845 N N . VAL B 1 18 ? 54.75 -6.676 7.77 1 62.97 18 VAL B N 1
ATOM 1846 C CA . VAL B 1 18 ? 54.438 -6.266 6.406 1 62.97 18 VAL B CA 1
ATOM 1847 C C . VAL B 1 18 ? 53.469 -7.266 5.781 1 62.97 18 VAL B C 1
ATOM 1849 O O . VAL B 1 18 ? 52.5 -6.871 5.117 1 62.97 18 VAL B O 1
ATOM 1852 N N . ILE B 1 19 ? 53.688 -8.555 6.008 1 63.16 19 ILE B N 1
ATOM 1853 C CA . ILE B 1 19 ? 52.812 -9.586 5.492 1 63.16 19 ILE B CA 1
ATOM 1854 C C . ILE B 1 19 ? 51.438 -9.484 6.191 1 63.16 19 ILE B C 1
ATOM 1856 O O . ILE B 1 19 ? 50.406 -9.547 5.539 1 63.16 19 ILE B O 1
ATOM 1860 N N . VAL B 1 20 ? 51.438 -9.273 7.512 1 64.19 20 VAL B N 1
ATOM 1861 C CA . VAL B 1 20 ? 50.219 -9.141 8.266 1 64.19 20 VAL B CA 1
ATOM 1862 C C . VAL B 1 20 ? 49.469 -7.879 7.816 1 64.19 20 VAL B C 1
ATOM 1864 O O . VAL B 1 20 ? 48.25 -7.902 7.625 1 64.19 20 VAL B O 1
ATOM 1867 N N . GLU B 1 21 ? 50.219 -6.836 7.535 1 61.69 21 GLU B N 1
ATOM 1868 C CA . GLU B 1 21 ? 49.625 -5.609 7.027 1 61.69 21 GLU B CA 1
ATOM 1869 C C . GLU B 1 21 ? 49.031 -5.82 5.633 1 61.69 21 GLU B C 1
ATOM 1871 O O . GLU B 1 21 ? 47.938 -5.328 5.328 1 61.69 21 GLU B O 1
ATOM 1876 N N . ARG B 1 22 ? 49.688 -6.598 4.801 1 62.12 22 ARG B N 1
ATOM 1877 C CA . ARG B 1 22 ? 49.188 -6.887 3.463 1 62.12 22 ARG B CA 1
ATOM 1878 C C . ARG B 1 22 ? 47.938 -7.766 3.529 1 62.12 22 ARG B C 1
ATOM 1880 O O . ARG B 1 22 ? 47 -7.547 2.787 1 62.12 22 ARG B O 1
ATOM 1887 N N . ILE B 1 23 ? 47.969 -8.688 4.438 1 64.06 23 ILE B N 1
ATOM 1888 C CA . ILE B 1 23 ? 46.812 -9.57 4.609 1 64.06 23 ILE B CA 1
ATOM 1889 C C . ILE B 1 23 ? 45.625 -8.781 5.199 1 64.06 23 ILE B C 1
ATOM 1891 O O . ILE B 1 23 ? 44.5 -8.898 4.734 1 64.06 23 ILE B O 1
ATOM 1895 N N . LEU B 1 24 ? 45.906 -7.918 6.168 1 63.09 24 LEU B N 1
ATOM 1896 C CA . LEU B 1 24 ? 44.844 -7.094 6.75 1 63.09 24 LEU B CA 1
ATOM 1897 C C . LEU B 1 24 ? 44.312 -6.094 5.727 1 63.09 24 LEU B C 1
ATOM 1899 O O . LEU B 1 24 ? 43.125 -5.863 5.648 1 63.09 24 LEU B O 1
ATOM 1903 N N . LYS B 1 25 ? 45.219 -5.543 4.941 1 61 25 LYS B N 1
ATOM 1904 C CA . LYS B 1 25 ? 44.812 -4.637 3.875 1 61 25 LYS B CA 1
ATOM 1905 C C . LYS B 1 25 ? 44.031 -5.375 2.793 1 61 25 LYS B C 1
ATOM 1907 O O . LYS B 1 25 ? 43 -4.867 2.297 1 61 25 LYS B O 1
ATOM 1912 N N . GLN B 1 26 ? 44.406 -6.559 2.475 1 62.69 26 GLN B N 1
ATOM 1913 C CA . GLN B 1 26 ? 43.656 -7.363 1.512 1 62.69 26 GLN B CA 1
ATOM 1914 C C . GLN B 1 26 ? 42.312 -7.762 2.068 1 62.69 26 GLN B C 1
ATOM 1916 O O . GLN B 1 26 ? 41.281 -7.711 1.357 1 62.69 26 GLN B O 1
ATOM 1921 N N . ASN B 1 27 ? 42.219 -8.148 3.289 1 61.34 27 ASN B N 1
ATOM 1922 C CA . ASN B 1 27 ? 40.938 -8.469 3.918 1 61.34 27 ASN B CA 1
ATOM 1923 C C . ASN B 1 27 ? 40.062 -7.227 4.047 1 61.34 27 ASN B C 1
ATOM 1925 O O . ASN B 1 27 ? 38.844 -7.301 3.85 1 61.34 27 ASN B O 1
ATOM 1929 N N . HIS B 1 28 ? 40.688 -6.133 4.445 1 56.47 28 HIS B N 1
ATOM 1930 C CA . HIS B 1 28 ? 39.938 -4.875 4.492 1 56.47 28 HIS B CA 1
ATOM 1931 C C . HIS B 1 28 ? 39.5 -4.457 3.102 1 56.47 28 HIS B C 1
ATOM 1933 O O . HIS B 1 28 ? 38.344 -4.016 2.93 1 56.47 28 HIS B O 1
ATOM 1939 N N . LYS B 1 29 ? 40.219 -4.562 2.109 1 54.5 29 LYS B N 1
ATOM 1940 C CA . LYS B 1 29 ? 39.812 -4.305 0.733 1 54.5 29 LYS B CA 1
ATOM 1941 C C . LYS B 1 29 ? 38.75 -5.285 0.289 1 54.5 29 LYS B C 1
ATOM 1943 O O . LYS B 1 29 ? 37.75 -4.891 -0.345 1 54.5 29 LYS B O 1
ATOM 1948 N N . LYS B 1 30 ? 38.844 -6.578 0.588 1 51.28 30 LYS B N 1
ATOM 1949 C CA . LYS B 1 30 ? 37.781 -7.531 0.302 1 51.28 30 LYS B CA 1
ATOM 1950 C C . LYS B 1 30 ? 36.5 -7.156 1.043 1 51.28 30 LYS B C 1
ATOM 1952 O O . LYS B 1 30 ? 35.406 -7.199 0.468 1 51.28 30 LYS B O 1
ATOM 1957 N N . LYS B 1 31 ? 36.625 -6.828 2.262 1 53.97 31 LYS B N 1
ATOM 1958 C CA . LYS B 1 31 ? 35.438 -6.398 3.02 1 53.97 31 LYS B CA 1
ATOM 1959 C C . LYS B 1 31 ? 34.906 -5.078 2.482 1 53.97 31 LYS B C 1
ATOM 1961 O O . LYS B 1 31 ? 33.688 -4.895 2.391 1 53.97 31 LYS B O 1
ATOM 1966 N N . LEU B 1 32 ? 35.781 -4.281 2.137 1 51.88 32 LEU B N 1
ATOM 1967 C CA . LEU B 1 32 ? 35.406 -3.039 1.485 1 51.88 32 LEU B CA 1
ATOM 1968 C C . LEU B 1 32 ? 34.812 -3.311 0.097 1 51.88 32 LEU B C 1
ATOM 1970 O O . LEU B 1 32 ? 33.844 -2.699 -0.302 1 51.88 32 LEU B O 1
ATOM 1974 N N . ILE B 1 33 ? 35.469 -4.137 -0.703 1 48.66 33 ILE B N 1
ATOM 1975 C CA . ILE B 1 33 ? 34.906 -4.629 -1.953 1 48.66 33 ILE B CA 1
ATOM 1976 C C . ILE B 1 33 ? 33.594 -5.398 -1.668 1 48.66 33 ILE B C 1
ATOM 1978 O O . ILE B 1 33 ? 32.594 -5.23 -2.373 1 48.66 33 ILE B O 1
ATOM 1982 N N . GLU B 1 34 ? 33.594 -6.355 -0.742 1 45.56 34 GLU B N 1
ATOM 1983 C CA . GLU B 1 34 ? 32.375 -7.027 -0.334 1 45.56 34 GLU B CA 1
ATOM 1984 C C . GLU B 1 34 ? 31.328 -6.02 0.163 1 45.56 34 GLU B C 1
ATOM 1986 O O . GLU B 1 34 ? 30.141 -6.141 -0.145 1 45.56 34 GLU B O 1
ATOM 1991 N N . LEU B 1 35 ? 31.719 -5.113 0.983 1 45.88 35 LEU B N 1
ATOM 1992 C CA . LEU B 1 35 ? 30.844 -4.02 1.362 1 45.88 35 LEU B CA 1
ATOM 1993 C C . LEU B 1 35 ? 30.516 -3.141 0.158 1 45.88 35 LEU B C 1
ATOM 1995 O O . LEU B 1 35 ? 29.375 -2.688 0.005 1 45.88 35 LEU B O 1
ATOM 1999 N N . LYS B 1 36 ? 31.438 -2.811 -0.503 1 44 36 LYS B N 1
ATOM 2000 C CA . LYS B 1 36 ? 31.234 -2.076 -1.747 1 44 36 LYS B CA 1
ATOM 2001 C C . LYS B 1 36 ? 30.547 -2.945 -2.795 1 44 36 LYS B C 1
ATOM 2003 O O . LYS B 1 36 ? 29.719 -2.457 -3.57 1 44 36 LYS B O 1
ATOM 2008 N N . SER B 1 37 ? 31.047 -4.145 -3.043 1 42.5 37 SER B N 1
ATOM 2009 C CA . SER B 1 37 ? 30.375 -5.082 -3.934 1 42.5 37 SER B CA 1
ATOM 2010 C C . SER B 1 37 ? 28.984 -5.426 -3.416 1 42.5 37 SER B C 1
ATOM 2012 O O . SER B 1 37 ? 28.109 -5.855 -4.184 1 42.5 37 SER B O 1
ATOM 2014 N N . GLU B 1 38 ? 28.766 -5.641 -2.135 1 39.97 38 GLU B N 1
ATOM 2015 C CA . GLU B 1 38 ? 27.375 -5.809 -1.732 1 39.97 38 GLU B CA 1
ATOM 2016 C C . GLU B 1 38 ? 26.531 -4.602 -2.143 1 39.97 38 GLU B C 1
ATOM 2018 O O . GLU B 1 38 ? 25.484 -4.336 -1.546 1 39.97 38 GLU B O 1
ATOM 2023 N N . LYS B 1 39 ? 27.078 -3.662 -2.549 1 46.41 39 LYS B N 1
ATOM 2024 C CA . LYS B 1 39 ? 26.344 -2.688 -3.35 1 46.41 39 LYS B CA 1
ATOM 2025 C C . LYS B 1 39 ? 25.297 -3.375 -4.227 1 46.41 39 LYS B C 1
ATOM 2027 O O . LYS B 1 39 ? 25.625 -3.891 -5.301 1 46.41 39 LYS B O 1
ATOM 2032 N N . ASN B 1 40 ? 24.547 -4.41 -3.707 1 51.72 40 ASN B N 1
ATOM 2033 C CA . ASN B 1 40 ? 23.516 -5.301 -4.227 1 51.72 40 ASN B CA 1
ATOM 2034 C C . ASN B 1 40 ? 22.641 -4.602 -5.27 1 51.72 40 ASN B C 1
ATOM 2036 O O . ASN B 1 40 ? 22.141 -3.508 -5.031 1 51.72 40 ASN B O 1
ATOM 2040 N N . ASP B 1 41 ? 23.109 -4.809 -6.516 1 73.5 41 ASP B N 1
ATOM 2041 C CA . ASP B 1 41 ? 22.406 -4.359 -7.707 1 73.5 41 ASP B CA 1
ATOM 2042 C C . ASP B 1 41 ? 20.891 -4.527 -7.543 1 73.5 41 ASP B C 1
ATOM 2044 O O . ASP B 1 41 ? 20.312 -5.477 -8.07 1 73.5 41 ASP B O 1
ATOM 2048 N N . TYR B 1 42 ? 20.422 -3.949 -6.48 1 84.94 42 TYR B N 1
ATOM 2049 C CA . TYR B 1 42 ? 18.969 -4.055 -6.367 1 84.94 42 TYR B CA 1
ATOM 2050 C C . TYR B 1 42 ? 18.281 -2.9 -7.086 1 84.94 42 TYR B C 1
ATOM 2052 O O . TYR B 1 42 ? 18.922 -1.901 -7.426 1 84.94 42 TYR B O 1
ATOM 2060 N N . TYR B 1 43 ? 17.047 -3.244 -7.559 1 88.94 43 TYR B N 1
ATOM 2061 C CA . TYR B 1 43 ? 16.234 -2.221 -8.203 1 88.94 43 TYR B CA 1
ATOM 2062 C C . TYR B 1 43 ? 14.977 -1.935 -7.398 1 88.94 43 TYR B C 1
ATOM 2064 O O . TYR B 1 43 ? 14.555 -2.758 -6.582 1 88.94 43 TYR B O 1
ATOM 2072 N N . HIS B 1 44 ? 14.516 -0.75 -7.473 1 91.81 44 HIS B N 1
ATOM 2073 C CA . HIS B 1 44 ? 13.18 -0.331 -7.059 1 91.81 44 HIS B CA 1
ATOM 2074 C C . HIS B 1 44 ? 12.445 0.369 -8.195 1 91.81 44 HIS B C 1
ATOM 2076 O O . HIS B 1 44 ? 12.961 1.324 -8.781 1 91.81 44 HIS B O 1
ATOM 2082 N N . GLU B 1 45 ? 11.352 -0.186 -8.547 1 95.88 45 GLU B N 1
ATOM 2083 C CA . GLU B 1 45 ? 10.492 0.44 -9.547 1 95.88 45 GLU B CA 1
ATOM 2084 C C . GLU B 1 45 ? 9.125 0.781 -8.969 1 95.88 45 GLU B C 1
ATOM 2086 O O . GLU B 1 45 ? 8.43 -0.094 -8.445 1 95.88 45 GLU B O 1
ATOM 2091 N N . ILE B 1 46 ? 8.82 2.062 -9.016 1 96.94 46 ILE B N 1
ATOM 2092 C CA . ILE B 1 46 ? 7.508 2.506 -8.547 1 96.94 46 ILE B CA 1
ATOM 2093 C C . ILE B 1 46 ? 6.59 2.75 -9.742 1 96.94 46 ILE B C 1
ATOM 2095 O O . ILE B 1 46 ? 6.941 3.482 -10.672 1 96.94 46 ILE B O 1
ATOM 2099 N N . VAL B 1 47 ? 5.457 2.145 -9.766 1 96.69 47 VAL B N 1
ATOM 2100 C CA . VAL B 1 47 ? 4.461 2.283 -10.82 1 96.69 47 VAL B CA 1
ATOM 2101 C C . VAL B 1 47 ? 3.188 2.906 -10.25 1 96.69 47 VAL B C 1
ATOM 2103 O O . VAL B 1 47 ? 2.664 2.447 -9.234 1 96.69 47 VAL B O 1
ATOM 2106 N N . PHE B 1 48 ? 2.699 3.963 -10.938 1 96.56 48 PHE B N 1
ATOM 2107 C CA . PHE B 1 48 ? 1.459 4.621 -10.539 1 96.56 48 PHE B CA 1
ATOM 2108 C C . PHE B 1 48 ? 0.348 4.324 -11.539 1 96.56 48 PHE B C 1
ATOM 2110 O O . PHE B 1 48 ? 0.58 4.32 -12.75 1 96.56 48 PHE B O 1
ATOM 2117 N N . ILE B 1 49 ? -0.777 3.951 -10.992 1 95.19 49 ILE B N 1
ATOM 2118 C CA . ILE B 1 49 ? -2.018 3.986 -11.766 1 95.19 49 ILE B CA 1
ATOM 2119 C C . ILE B 1 49 ? -2.725 5.32 -11.539 1 95.19 49 ILE B C 1
ATOM 2121 O O . ILE B 1 49 ? -2.998 5.703 -10.398 1 95.19 49 ILE B O 1
ATOM 2125 N N . ASN B 1 50 ? -2.994 6.004 -12.609 1 92.88 50 ASN B N 1
ATOM 2126 C CA . ASN B 1 50 ? -3.559 7.34 -12.438 1 92.88 50 ASN B CA 1
ATOM 2127 C C . ASN B 1 50 ? -4.336 7.781 -13.68 1 92.88 50 ASN B C 1
ATOM 2129 O O . ASN B 1 50 ? -4.711 6.949 -14.508 1 92.88 50 ASN B O 1
ATOM 2133 N N . MET B 1 51 ? -4.605 9.062 -13.766 1 88.69 51 MET B N 1
ATOM 2134 C CA . MET B 1 51 ? -5.52 9.594 -14.773 1 88.69 51 MET B CA 1
ATOM 2135 C C . MET B 1 51 ? -4.973 9.359 -16.172 1 88.69 51 MET B C 1
ATOM 2137 O O . MET B 1 51 ? -5.723 9.391 -17.156 1 88.69 51 MET B O 1
ATOM 2141 N N . LYS B 1 52 ? -3.77 9.117 -16.312 1 86.62 52 LYS B N 1
ATOM 2142 C CA . LYS B 1 52 ? -3.16 8.906 -17.625 1 86.62 52 LYS B CA 1
ATOM 2143 C C . LYS B 1 52 ? -3.609 7.578 -18.234 1 86.62 52 LYS B C 1
ATOM 2145 O O . LYS B 1 52 ? -3.477 7.367 -19.438 1 86.62 52 LYS B O 1
ATOM 2150 N N . ASN B 1 53 ? -4.191 6.648 -17.375 1 86.25 53 ASN B N 1
ATOM 2151 C CA . ASN B 1 53 ? -4.57 5.352 -17.938 1 86.25 53 ASN B CA 1
ATOM 2152 C C .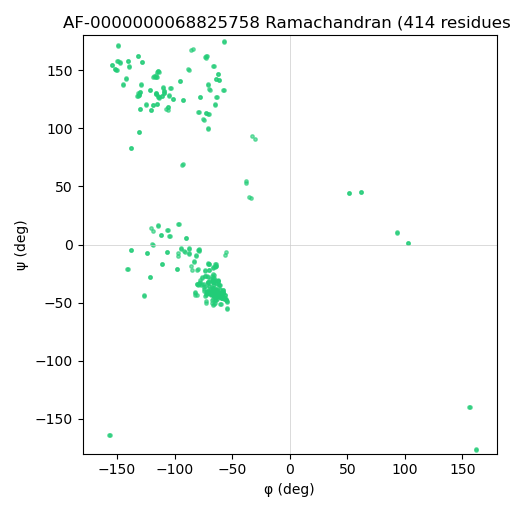 ASN B 1 53 ? -6.066 5.094 -17.781 1 86.25 53 ASN B C 1
ATOM 2154 O O . ASN B 1 53 ? -6.527 3.967 -17.984 1 86.25 53 ASN B O 1
ATOM 2158 N N . PHE B 1 54 ? -6.855 6.07 -17.469 1 84.25 54 PHE B N 1
ATOM 2159 C CA . PHE B 1 54 ? -8.258 5.82 -17.172 1 84.25 54 PHE B CA 1
ATOM 2160 C C . PHE B 1 54 ? -9.039 5.512 -18.453 1 84.25 54 PHE B C 1
ATOM 2162 O O . PHE B 1 54 ? -10.047 4.805 -18.422 1 84.25 54 PHE B O 1
ATOM 2169 N N . ASP B 1 55 ? -8.477 5.965 -19.516 1 84.75 55 ASP B N 1
ATOM 2170 C CA . ASP B 1 55 ? -9.148 5.707 -20.781 1 84.75 55 ASP B CA 1
ATOM 2171 C C . ASP B 1 55 ? -8.68 4.387 -21.391 1 84.75 55 ASP B C 1
ATOM 2173 O O . ASP B 1 55 ? -9.133 4.004 -22.484 1 84.75 55 ASP B O 1
ATOM 2177 N N . CYS B 1 56 ? -7.863 3.67 -20.656 1 88.81 56 CYS B N 1
ATOM 2178 C CA . CYS B 1 56 ? -7.242 2.49 -21.234 1 88.81 56 CYS B CA 1
ATOM 2179 C C . CYS B 1 56 ? -7.867 1.213 -20.688 1 88.81 56 CYS B C 1
ATOM 2181 O O . CYS B 1 56 ? -7.309 0.125 -20.859 1 88.81 56 CYS B O 1
ATOM 2183 N N . ARG B 1 57 ? -8.922 1.277 -20.047 1 84.06 57 ARG B N 1
ATOM 2184 C CA . ARG B 1 57 ? -9.555 0.1 -19.453 1 84.06 57 ARG B CA 1
ATOM 2185 C C . ARG B 1 57 ? -9.828 -0.963 -20.516 1 84.06 57 ARG B C 1
ATOM 2187 O O . ARG B 1 57 ? -9.57 -2.148 -20.281 1 84.06 57 ARG B O 1
ATOM 2194 N N . LEU B 1 58 ? -10.336 -0.516 -21.656 1 84.88 58 LEU B N 1
ATOM 2195 C CA . LEU B 1 58 ? -10.664 -1.445 -22.719 1 84.88 58 LEU B CA 1
ATOM 2196 C C . LEU B 1 58 ? -9.398 -2.096 -23.281 1 84.88 58 LEU B C 1
ATOM 2198 O O . LEU B 1 58 ? -9.445 -3.217 -23.797 1 84.88 58 LEU B O 1
ATOM 2202 N N . HIS B 1 59 ? -8.305 -1.375 -23.125 1 88.56 59 HIS B N 1
ATOM 2203 C CA . HIS B 1 59 ? -7.039 -1.93 -23.609 1 88.56 59 HIS B CA 1
ATOM 2204 C C . HIS B 1 59 ? -6.609 -3.123 -22.75 1 88.56 59 HIS B C 1
ATOM 2206 O O . HIS B 1 59 ? -5.953 -4.039 -23.25 1 88.56 59 HIS B O 1
ATOM 2212 N N . LEU B 1 60 ? -6.992 -3.078 -21.562 1 84.69 60 LEU B N 1
ATOM 2213 C CA . LEU B 1 60 ? -6.715 -4.195 -20.656 1 84.69 60 LEU B CA 1
ATOM 2214 C C . LEU B 1 60 ? -7.48 -5.441 -21.078 1 84.69 60 LEU B C 1
ATOM 2216 O O . LEU B 1 60 ? -6.926 -6.543 -21.094 1 84.69 60 LEU B O 1
ATOM 2220 N N . ILE B 1 61 ? -8.648 -5.266 -21.578 1 80.31 61 ILE B N 1
ATOM 2221 C CA . ILE B 1 61 ? -9.539 -6.363 -21.969 1 80.31 61 ILE B CA 1
ATOM 2222 C C . ILE B 1 61 ? -9.141 -6.895 -23.344 1 80.31 61 ILE B C 1
ATOM 2224 O O . ILE B 1 61 ? -9.031 -8.109 -23.531 1 80.31 61 ILE B O 1
ATOM 2228 N N . LYS B 1 62 ? -8.891 -5.949 -24.156 1 82.69 62 LYS B N 1
ATOM 2229 C CA . LYS B 1 62 ? -8.617 -6.324 -25.547 1 82.69 62 LYS B CA 1
ATOM 2230 C C . LYS B 1 62 ? -7.133 -6.629 -25.75 1 82.69 62 LYS B C 1
ATOM 2232 O O . LYS B 1 62 ? -6.727 -7.055 -26.828 1 82.69 62 LYS B O 1
ATOM 2237 N N . ARG B 1 63 ? -6.352 -6.363 -24.75 1 81.19 63 ARG B N 1
ATOM 2238 C CA . ARG B 1 63 ? -4.926 -6.668 -24.75 1 81.19 63 ARG B CA 1
ATOM 2239 C C . ARG B 1 63 ? -4.199 -5.902 -25.859 1 81.19 63 ARG B C 1
ATOM 2241 O O . ARG B 1 63 ? -3.441 -6.488 -26.625 1 81.19 63 ARG B O 1
ATOM 2248 N N . TYR B 1 64 ? -4.5 -4.668 -25.984 1 84.75 64 TYR B N 1
ATOM 2249 C CA . TYR B 1 64 ? -3.758 -3.752 -26.844 1 84.75 64 TYR B CA 1
ATOM 2250 C C . TYR B 1 64 ? -3.096 -2.652 -26.031 1 84.75 64 TYR B C 1
ATOM 2252 O O . TYR B 1 64 ? -3.582 -2.289 -24.953 1 84.75 64 TYR B O 1
ATOM 2260 N N . GLU B 1 65 ? -1.9 -2.221 -26.5 1 86.69 65 GLU B N 1
ATOM 2261 C CA . GLU B 1 65 ? -1.113 -1.218 -25.781 1 86.69 65 GLU B CA 1
ATOM 2262 C C . GLU B 1 65 ? -1.083 0.104 -26.547 1 86.69 65 GLU B C 1
ATOM 2264 O O . GLU B 1 65 ? -0.979 0.115 -27.781 1 86.69 65 GLU B O 1
ATOM 2269 N N . CYS B 1 66 ? -1.268 1.23 -25.844 1 87.12 66 CYS B N 1
ATOM 2270 C CA . CYS B 1 66 ? -1.272 2.512 -26.547 1 87.12 66 CYS B CA 1
ATOM 2271 C C . CYS B 1 66 ? -0.159 3.416 -26.031 1 87.12 66 CYS B C 1
ATOM 2273 O O . CYS B 1 66 ? -0.07 4.582 -26.422 1 87.12 66 CYS B O 1
ATOM 2275 N N . GLY B 1 67 ? 0.656 3.014 -25.078 1 86.56 67 GLY B N 1
ATOM 2276 C CA . GLY B 1 67 ? 1.743 3.805 -24.516 1 86.56 67 GLY B CA 1
ATOM 2277 C C . GLY B 1 67 ? 2.221 3.303 -23.172 1 86.56 67 GLY B C 1
ATOM 2278 O O . GLY B 1 67 ? 1.671 2.34 -22.641 1 86.56 67 GLY B O 1
ATOM 2279 N N . ASP B 1 68 ? 3.164 4.035 -22.578 1 85.12 68 ASP B N 1
ATOM 2280 C CA . ASP B 1 68 ? 3.877 3.578 -21.391 1 85.12 68 ASP B CA 1
ATOM 2281 C C . ASP B 1 68 ? 2.959 3.557 -20.172 1 85.12 68 ASP B C 1
ATOM 2283 O O . ASP B 1 68 ? 3.176 2.783 -19.234 1 85.12 68 ASP B O 1
ATOM 2287 N N . PHE B 1 69 ? 1.921 4.336 -20.281 1 87.62 69 PHE B N 1
ATOM 2288 C CA . PHE B 1 69 ? 1.068 4.449 -19.094 1 87.62 69 PHE B CA 1
ATOM 2289 C C . PHE B 1 69 ? -0.22 3.656 -19.281 1 87.62 69 PHE B C 1
ATOM 2291 O O . PHE B 1 69 ? -1.103 3.686 -18.422 1 87.62 69 PHE B O 1
ATOM 2298 N N . CYS B 1 70 ? -0.243 2.945 -20.328 1 91.88 70 CYS B N 1
ATOM 2299 C CA . CYS B 1 70 ? -1.438 2.178 -20.656 1 91.88 70 CYS B CA 1
ATOM 2300 C C . CYS B 1 70 ? -1.713 1.113 -19.609 1 91.88 70 CYS B C 1
ATOM 2302 O O . CYS B 1 70 ? -0.788 0.454 -19.125 1 91.88 70 CYS B O 1
ATOM 2304 N N . SER B 1 71 ? -2.992 0.93 -19.344 1 91.62 71 SER B N 1
ATOM 2305 C CA . SER B 1 71 ? -3.398 -0.096 -18.391 1 91.62 71 SER B CA 1
ATOM 2306 C C . SER B 1 71 ? -2.908 -1.476 -18.812 1 91.62 71 SER B C 1
ATOM 2308 O O . SER B 1 71 ? -2.514 -2.287 -17.969 1 91.62 71 SER B O 1
ATOM 2310 N N . ALA B 1 72 ? -2.971 -1.722 -20.078 1 92.94 72 ALA B N 1
ATOM 2311 C CA . ALA B 1 72 ? -2.49 -2.998 -20.594 1 92.94 72 ALA B CA 1
ATOM 2312 C C . ALA B 1 72 ? -0.998 -3.172 -20.328 1 92.94 72 ALA B C 1
ATOM 2314 O O . ALA B 1 72 ? -0.531 -4.285 -20.078 1 92.94 72 ALA B O 1
ATOM 2315 N N . VAL B 1 73 ? -0.285 -2.088 -20.375 1 93.75 73 VAL B N 1
ATOM 2316 C CA . VAL B 1 73 ? 1.149 -2.123 -20.109 1 93.75 73 VAL B CA 1
ATOM 2317 C C . VAL B 1 73 ? 1.396 -2.42 -18.625 1 93.75 73 VAL B C 1
ATOM 2319 O O . VAL B 1 73 ? 2.283 -3.203 -18.281 1 93.75 73 VAL B O 1
ATOM 2322 N N . HIS B 1 74 ? 0.629 -1.806 -17.75 1 94.56 74 HIS B N 1
ATOM 2323 C CA . HIS B 1 74 ? 0.756 -2.082 -16.328 1 94.56 74 HIS B CA 1
ATOM 2324 C C . HIS B 1 74 ? 0.459 -3.545 -16.031 1 94.56 74 HIS B C 1
ATOM 2326 O O . HIS B 1 74 ? 1.177 -4.18 -15.25 1 94.56 74 HIS B O 1
ATOM 2332 N N . TYR B 1 75 ? -0.572 -4.047 -16.656 1 95.06 75 TYR B N 1
ATOM 2333 C CA . TYR B 1 75 ? -0.894 -5.461 -16.469 1 95.06 75 TYR B CA 1
ATOM 2334 C C . TYR B 1 75 ? 0.229 -6.344 -17 1 95.06 75 TYR B C 1
ATOM 2336 O O . TYR B 1 75 ? 0.61 -7.324 -16.359 1 95.06 75 TYR B O 1
ATOM 2344 N N . LYS B 1 76 ? 0.729 -6.055 -18.125 1 95.44 76 LYS B N 1
ATOM 2345 C CA . LYS B 1 76 ? 1.819 -6.828 -18.719 1 95.44 76 LYS B CA 1
ATOM 2346 C C . LYS B 1 76 ? 3.035 -6.852 -17.797 1 95.44 76 LYS B C 1
ATOM 2348 O O . LYS B 1 76 ? 3.709 -7.875 -17.672 1 95.44 76 LYS B O 1
ATOM 2353 N N . ARG B 1 77 ? 3.295 -5.711 -17.219 1 95.81 77 ARG B N 1
ATOM 2354 C CA . ARG B 1 77 ? 4.391 -5.648 -16.266 1 95.81 77 ARG B CA 1
ATOM 2355 C C . ARG B 1 77 ? 4.18 -6.648 -15.133 1 95.81 77 ARG B C 1
ATOM 2357 O O . ARG B 1 77 ? 5.094 -7.391 -14.773 1 95.81 77 ARG B O 1
ATOM 2364 N N . PHE B 1 78 ? 3.014 -6.672 -14.609 1 97.25 78 PHE B N 1
ATOM 2365 C CA . PHE B 1 78 ? 2.693 -7.605 -13.539 1 97.25 78 PHE B CA 1
ATOM 2366 C C . PHE B 1 78 ? 2.77 -9.047 -14.031 1 97.25 78 PHE B C 1
ATOM 2368 O O . PHE B 1 78 ? 3.324 -9.914 -13.352 1 97.25 78 PHE B O 1
ATOM 2375 N N . LYS B 1 79 ? 2.223 -9.297 -15.156 1 97.12 79 LYS B N 1
ATOM 2376 C CA . LYS B 1 79 ? 2.262 -10.625 -15.766 1 97.12 79 LYS B CA 1
ATOM 2377 C C . LYS B 1 79 ? 3.699 -11.117 -15.914 1 97.12 79 LYS B C 1
ATOM 2379 O O . LYS B 1 79 ? 4.012 -12.25 -15.539 1 97.12 79 LYS B O 1
ATOM 2384 N N . ASN B 1 80 ? 4.547 -10.25 -16.438 1 97.81 80 ASN B N 1
ATOM 2385 C CA . ASN B 1 80 ? 5.945 -10.617 -16.609 1 97.81 80 ASN B CA 1
ATOM 2386 C C . ASN B 1 80 ? 6.621 -10.891 -15.258 1 97.81 80 ASN B C 1
ATOM 2388 O O . ASN B 1 80 ? 7.438 -11.805 -15.141 1 97.81 80 ASN B O 1
ATOM 2392 N N . PHE B 1 81 ? 6.297 -10.039 -14.344 1 98.44 81 PHE B N 1
ATOM 2393 C CA . PHE B 1 81 ? 6.758 -10.25 -12.977 1 98.44 81 PHE B CA 1
ATOM 2394 C C . PHE B 1 81 ? 6.355 -11.633 -12.477 1 98.44 81 PHE B C 1
ATOM 2396 O O . PHE B 1 81 ? 7.211 -12.422 -12.07 1 98.44 81 PHE B O 1
ATOM 2403 N N . MET B 1 82 ? 5.125 -12.094 -12.602 1 98.25 82 MET B N 1
ATOM 2404 C CA . MET B 1 82 ? 4.609 -13.375 -12.125 1 98.25 82 MET B CA 1
ATOM 2405 C C . MET B 1 82 ? 5.25 -14.539 -12.891 1 98.25 82 MET B C 1
ATOM 2407 O O . MET B 1 82 ? 5.617 -15.547 -12.289 1 98.25 82 MET B O 1
ATOM 2411 N N . LEU B 1 83 ? 5.41 -14.336 -14.164 1 98.19 83 LEU B N 1
ATOM 2412 C CA . LEU B 1 83 ? 5.922 -15.398 -15.031 1 98.19 83 LEU B CA 1
ATOM 2413 C C . LEU B 1 83 ? 7.398 -15.656 -14.75 1 98.19 83 LEU B C 1
ATOM 2415 O O . LEU B 1 83 ? 7.93 -16.703 -15.133 1 98.19 83 LEU B O 1
ATOM 2419 N N . SER B 1 84 ? 8.023 -14.75 -14.102 1 98.19 84 SER B N 1
ATOM 2420 C CA . SER B 1 84 ? 9.453 -14.898 -13.852 1 98.19 84 SER B CA 1
ATOM 2421 C C . SER B 1 84 ? 9.711 -15.812 -12.656 1 98.19 84 SER B C 1
ATOM 2423 O O . SER B 1 84 ? 10.844 -16.234 -12.43 1 98.19 84 SER B O 1
ATOM 2425 N N . ALA B 1 85 ? 8.711 -16.156 -11.93 1 98.56 85 ALA B N 1
ATOM 2426 C CA . ALA B 1 85 ? 8.859 -17.031 -10.781 1 98.56 85 ALA B CA 1
ATOM 2427 C C . ALA B 1 85 ? 9.391 -18.406 -11.203 1 98.56 85 ALA B C 1
ATOM 2429 O O . ALA B 1 85 ? 8.953 -18.969 -12.211 1 98.56 85 ALA B O 1
ATOM 2430 N N . LYS B 1 86 ? 10.281 -18.969 -10.344 1 98.56 86 LYS B N 1
ATOM 2431 C CA . LYS B 1 86 ? 10.891 -20.25 -10.672 1 98.56 86 LYS B CA 1
ATOM 2432 C C . LYS B 1 86 ? 10.594 -21.297 -9.602 1 98.56 86 LYS B C 1
ATOM 2434 O O . LYS B 1 86 ? 10.555 -22.484 -9.883 1 98.56 86 LYS B O 1
ATOM 2439 N N . LYS B 1 87 ? 10.398 -20.859 -8.391 1 98.62 87 LYS B N 1
ATOM 2440 C CA . LYS B 1 87 ? 10.305 -21.828 -7.297 1 98.62 87 LYS B CA 1
ATOM 2441 C C . LYS B 1 87 ? 9.016 -21.625 -6.496 1 98.62 87 LYS B C 1
ATOM 2443 O O . LYS B 1 87 ? 8.359 -22.609 -6.117 1 98.62 87 LYS B O 1
ATOM 2448 N N . SER B 1 88 ? 8.688 -20.391 -6.203 1 98.88 88 SER B N 1
ATOM 2449 C CA . SER B 1 88 ? 7.539 -20.156 -5.336 1 98.88 88 SER B CA 1
ATOM 2450 C C . SER B 1 88 ? 6.887 -18.812 -5.6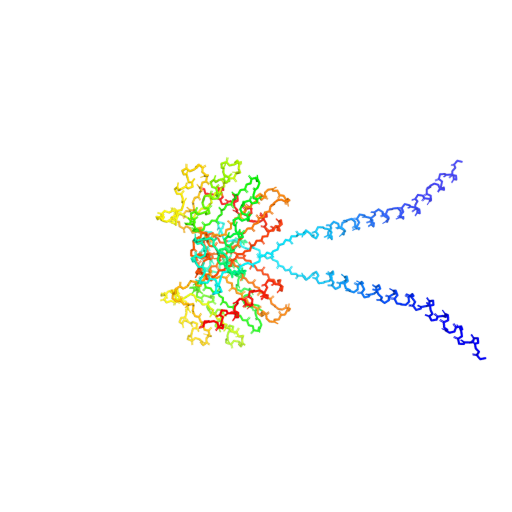33 1 98.88 88 SER B C 1
ATOM 2452 O O . SER B 1 88 ? 7.543 -17.891 -6.137 1 98.88 88 SER B O 1
ATOM 2454 N N . ILE B 1 89 ? 5.625 -18.75 -5.391 1 98.94 89 ILE B N 1
ATOM 2455 C CA . ILE B 1 89 ? 4.816 -17.531 -5.395 1 98.94 89 ILE B CA 1
ATOM 2456 C C .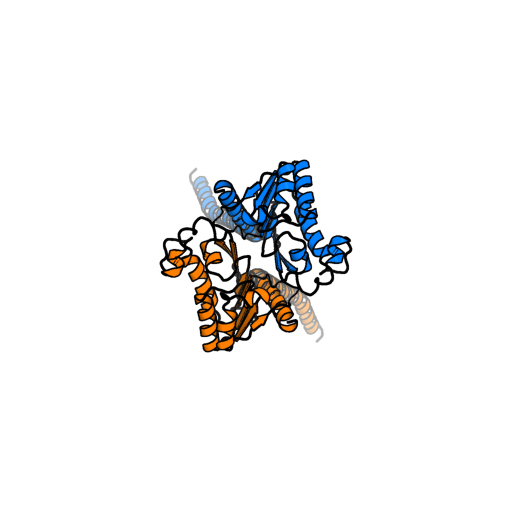 ILE B 1 89 ? 4 -17.453 -4.105 1 98.94 89 ILE B C 1
ATOM 2458 O O . ILE B 1 89 ? 3.207 -18.344 -3.809 1 98.94 89 ILE B O 1
ATOM 2462 N N . SER B 1 90 ? 4.223 -16.453 -3.256 1 98.94 90 SER B N 1
ATOM 2463 C CA . SER B 1 90 ? 3.443 -16.172 -2.055 1 98.94 90 SER B CA 1
ATOM 2464 C C . SER B 1 90 ? 2.715 -14.836 -2.168 1 98.94 90 SER B C 1
ATOM 2466 O O . SER B 1 90 ? 3.348 -13.789 -2.332 1 98.94 90 SER B O 1
ATOM 2468 N N . ILE B 1 91 ? 1.399 -14.883 -2.068 1 98.75 91 ILE B N 1
ATOM 2469 C CA . ILE B 1 91 ? 0.594 -13.688 -2.281 1 98.75 91 ILE B CA 1
ATOM 2470 C C . ILE B 1 91 ? -0.235 -13.398 -1.032 1 98.75 91 ILE B C 1
ATOM 2472 O O . ILE B 1 91 ? -0.819 -14.305 -0.44 1 98.75 91 ILE B O 1
ATOM 2476 N N . CYS B 1 92 ? -0.245 -12.219 -0.607 1 98.06 92 CYS B N 1
ATOM 2477 C CA . CYS B 1 92 ? -1.159 -11.68 0.392 1 98.06 92 CYS B CA 1
ATOM 2478 C C . CYS B 1 92 ? -1.962 -10.516 -0.176 1 98.06 92 CYS B C 1
ATOM 2480 O O . CYS B 1 92 ? -1.393 -9.492 -0.569 1 98.06 92 CYS B O 1
ATOM 2482 N N . MET B 1 93 ? -3.307 -10.672 -0.275 1 98 93 MET B N 1
ATOM 2483 C CA . MET B 1 93 ? -4.117 -9.75 -1.062 1 98 93 MET B CA 1
ATOM 2484 C C . MET B 1 93 ? -5.48 -9.539 -0.417 1 98 93 MET B C 1
ATOM 2486 O O . MET B 1 93 ? -6.121 -10.492 0.025 1 98 93 MET B O 1
ATOM 2490 N N . TYR B 1 94 ? -5.918 -8.305 -0.398 1 97.62 94 TYR B N 1
ATOM 2491 C CA . TYR B 1 94 ? -7.25 -7.98 0.101 1 97.62 94 TYR B CA 1
ATOM 2492 C C . TYR B 1 94 ? -8.32 -8.43 -0.882 1 97.62 94 TYR B C 1
ATOM 2494 O O . TYR B 1 94 ? -9.242 -9.156 -0.514 1 97.62 94 TYR B O 1
ATOM 2502 N N . MET B 1 95 ? -8.117 -8.047 -2.135 1 97.38 95 MET B N 1
ATOM 2503 C CA . MET B 1 95 ? -9.07 -8.43 -3.174 1 97.38 95 MET B CA 1
ATOM 2504 C C . MET B 1 95 ? -8.359 -9.047 -4.367 1 97.38 95 MET B C 1
ATOM 2506 O O . MET B 1 95 ? -7.383 -8.492 -4.871 1 97.38 95 MET B O 1
ATOM 2510 N N . MET B 1 96 ? -8.859 -10.211 -4.824 1 97.88 96 MET B N 1
ATOM 2511 C CA . MET B 1 96 ? -8.398 -10.883 -6.039 1 97.88 96 MET B CA 1
ATOM 2512 C C . MET B 1 96 ? -9.578 -11.281 -6.918 1 97.88 96 MET B C 1
ATOM 2514 O O . MET B 1 96 ? -10.195 -12.32 -6.699 1 97.88 96 MET B O 1
ATOM 2518 N N . THR B 1 97 ? -9.844 -10.43 -7.883 1 97.94 97 THR B N 1
ATOM 2519 C CA . THR B 1 97 ? -10.984 -10.68 -8.75 1 97.94 97 THR B CA 1
ATOM 2520 C C . THR B 1 97 ? -10.555 -10.727 -10.211 1 97.94 97 THR B C 1
ATOM 2522 O O . THR B 1 97 ? -11.359 -11.031 -11.094 1 97.94 97 THR B O 1
ATOM 2525 N N . PHE B 1 98 ? -9.336 -10.406 -10.492 1 96.25 98 PHE B N 1
ATOM 2526 C CA . PHE B 1 98 ? -8.812 -10.383 -11.859 1 96.25 98 PHE B CA 1
ATOM 2527 C C . PHE B 1 98 ? -8.578 -11.797 -12.375 1 96.25 98 PHE B C 1
ATOM 2529 O O . PHE B 1 98 ? -7.59 -12.438 -12.016 1 96.25 98 PHE B O 1
ATOM 2536 N N . GLU B 1 99 ? -9.406 -12.258 -13.266 1 95.75 99 GLU B N 1
ATOM 2537 C CA . GLU B 1 99 ? -9.406 -13.648 -13.719 1 95.75 99 GLU B CA 1
ATOM 2538 C C . GLU B 1 99 ? -8.078 -14.023 -14.367 1 95.75 99 GLU B C 1
ATOM 2540 O O . GLU B 1 99 ? -7.562 -15.117 -14.141 1 95.75 99 GLU B O 1
ATOM 2545 N N . GLU B 1 100 ? -7.555 -13.164 -15.156 1 95.06 100 GLU B N 1
ATOM 2546 C CA . GLU B 1 100 ? -6.309 -13.453 -15.859 1 95.06 100 GLU B CA 1
ATOM 2547 C C . GLU B 1 100 ? -5.168 -13.703 -14.875 1 95.06 100 GLU B C 1
ATOM 2549 O O . GLU B 1 100 ? -4.285 -14.523 -15.133 1 95.06 100 GLU B O 1
ATOM 2554 N N . ILE B 1 101 ? -5.227 -13 -13.797 1 97.12 101 ILE B N 1
ATOM 2555 C CA . ILE B 1 101 ? -4.188 -13.18 -12.789 1 97.12 101 ILE B CA 1
ATOM 2556 C C . ILE B 1 101 ? -4.363 -14.539 -12.109 1 97.12 101 ILE B C 1
ATOM 2558 O O . ILE B 1 101 ? -3.385 -15.25 -11.867 1 97.12 101 ILE B O 1
ATOM 2562 N N . ALA B 1 102 ? -5.559 -14.945 -11.812 1 98.19 102 ALA B N 1
ATOM 2563 C CA . ALA B 1 102 ? -5.828 -16.266 -11.258 1 98.19 102 ALA B CA 1
ATOM 2564 C C . ALA B 1 102 ? -5.328 -17.359 -12.188 1 98.19 102 ALA B C 1
ATOM 2566 O O . ALA B 1 102 ? -4.738 -18.344 -11.734 1 98.19 102 ALA B O 1
ATOM 2567 N N . GLU B 1 103 ? -5.539 -17.156 -13.414 1 98 103 GLU B N 1
ATOM 2568 C CA . GLU B 1 103 ? -5.078 -18.125 -14.398 1 98 103 GLU B CA 1
ATOM 2569 C C . GLU B 1 103 ? -3.557 -18.25 -14.383 1 98 103 GLU B C 1
ATOM 2571 O O . GLU B 1 103 ? -3.014 -19.344 -14.516 1 98 103 GLU B O 1
ATOM 2576 N N . LEU B 1 104 ? -2.918 -17.109 -14.266 1 97.94 104 LEU B N 1
ATOM 2577 C CA . LEU B 1 104 ? -1.462 -17.125 -14.172 1 97.94 104 LEU B CA 1
ATOM 2578 C C . LEU B 1 104 ? -1.002 -17.969 -12.977 1 97.94 104 LEU B C 1
ATOM 2580 O O . LEU B 1 104 ? -0.045 -18.734 -13.086 1 97.94 104 LEU B O 1
ATOM 2584 N N . LEU B 1 105 ? -1.65 -17.844 -11.859 1 98.69 105 LEU B N 1
ATOM 2585 C CA . LEU B 1 105 ? -1.306 -18.578 -10.648 1 98.69 105 LEU B CA 1
ATOM 2586 C C . LEU B 1 105 ? -1.525 -20.078 -10.852 1 98.69 105 LEU B C 1
ATOM 2588 O O . LEU B 1 105 ? -0.688 -20.891 -10.453 1 98.69 105 LEU B O 1
ATOM 2592 N N . ILE B 1 106 ? -2.625 -20.453 -11.477 1 98.69 106 ILE B N 1
ATOM 2593 C CA . ILE B 1 106 ? -2.955 -21.844 -11.711 1 98.69 106 ILE B CA 1
ATOM 2594 C C . ILE B 1 106 ? -1.917 -22.469 -12.641 1 98.69 106 ILE B C 1
ATOM 2596 O O . ILE B 1 106 ? -1.434 -23.578 -12.383 1 98.69 106 ILE B O 1
ATOM 2600 N N . ARG B 1 107 ? -1.586 -21.766 -13.656 1 98.44 107 ARG B N 1
ATOM 2601 C CA . ARG B 1 107 ? -0.574 -22.266 -14.586 1 98.44 107 ARG B CA 1
ATOM 2602 C C . ARG B 1 107 ? 0.762 -22.469 -13.875 1 98.44 107 ARG B C 1
ATOM 2604 O O . ARG B 1 107 ? 1.463 -23.453 -14.125 1 98.44 107 ARG B O 1
ATOM 2611 N N . ALA B 1 108 ? 1.112 -21.516 -13.07 1 98.69 108 ALA B N 1
ATOM 2612 C CA . ALA B 1 108 ? 2.342 -21.656 -12.297 1 98.69 108 ALA B CA 1
ATOM 2613 C C . ALA B 1 108 ? 2.287 -22.906 -11.406 1 98.69 108 ALA B C 1
ATOM 2615 O O . ALA B 1 108 ? 3.252 -23.672 -11.336 1 98.69 108 ALA B O 1
ATOM 2616 N N . HIS B 1 109 ? 1.231 -23.125 -10.766 1 98.69 109 HIS B N 1
ATOM 2617 C CA . HIS B 1 109 ? 1.023 -24.266 -9.891 1 98.69 109 HIS B CA 1
ATOM 2618 C C . HIS B 1 109 ? 1.146 -25.578 -10.656 1 98.69 109 HIS B C 1
ATOM 2620 O O . HIS B 1 109 ? 1.812 -26.516 -10.203 1 98.69 109 HIS B O 1
ATOM 2626 N N . ILE B 1 110 ? 0.586 -25.609 -11.781 1 98.12 110 ILE B N 1
ATOM 2627 C CA . ILE B 1 110 ? 0.609 -26.781 -12.633 1 98.12 110 ILE B CA 1
ATOM 2628 C C . ILE B 1 110 ? 2.045 -27.094 -13.062 1 98.12 110 ILE B C 1
ATOM 2630 O O . ILE B 1 110 ? 2.438 -28.25 -13.164 1 98.12 110 ILE B O 1
ATOM 2634 N N . ARG B 1 111 ? 2.797 -26.047 -13.219 1 97.56 111 ARG B N 1
ATOM 2635 C CA . ARG B 1 111 ? 4.184 -26.188 -13.648 1 97.56 111 ARG B CA 1
ATOM 2636 C C . ARG B 1 111 ? 5.074 -26.609 -12.484 1 97.56 111 ARG B C 1
ATOM 2638 O O . ARG B 1 111 ? 6.281 -26.797 -12.648 1 97.56 111 ARG B O 1
ATOM 2645 N N . GLY B 1 112 ? 4.539 -26.688 -11.328 1 98.19 112 GLY B N 1
ATOM 2646 C CA . GLY B 1 112 ? 5.289 -27.203 -10.195 1 98.19 112 GLY B CA 1
ATOM 2647 C C . GLY B 1 112 ? 5.781 -26.125 -9.258 1 98.19 112 GLY B C 1
ATOM 2648 O O . GLY B 1 112 ? 6.531 -26.406 -8.312 1 98.19 112 GLY B O 1
ATOM 2649 N N . ILE B 1 113 ? 5.488 -24.891 -9.516 1 98.62 113 ILE B N 1
ATOM 2650 C CA . ILE B 1 113 ? 5.832 -23.781 -8.625 1 98.62 113 ILE B CA 1
ATOM 2651 C C . ILE B 1 113 ? 4.992 -23.859 -7.355 1 98.62 113 ILE B C 1
ATOM 2653 O O . ILE B 1 113 ? 3.787 -24.125 -7.418 1 98.62 113 ILE B O 1
ATOM 2657 N N . LYS B 1 114 ? 5.602 -23.719 -6.188 1 98.81 114 LYS B N 1
ATOM 2658 C CA . LYS B 1 114 ? 4.863 -23.656 -4.93 1 98.81 114 LYS B CA 1
ATOM 2659 C C . LYS B 1 114 ? 4.086 -22.344 -4.816 1 98.81 114 LYS B C 1
ATOM 2661 O O . LYS B 1 114 ? 4.68 -21.266 -4.695 1 98.81 114 LYS B O 1
ATOM 2666 N N . VAL B 1 115 ? 2.77 -22.422 -4.852 1 98.88 115 VAL B N 1
ATOM 2667 C CA . VAL B 1 115 ? 1.916 -21.234 -4.793 1 98.88 115 VAL B CA 1
ATOM 2668 C C . VAL B 1 115 ? 1.12 -21.234 -3.488 1 98.88 115 VAL B C 1
ATOM 2670 O O . VAL B 1 115 ? 0.479 -22.234 -3.146 1 98.88 115 VAL B O 1
ATOM 2673 N N . ARG B 1 116 ? 1.181 -20.203 -2.73 1 98.81 116 ARG B N 1
ATOM 2674 C CA . ARG B 1 116 ? 0.396 -19.984 -1.521 1 98.81 116 ARG B CA 1
ATOM 2675 C C . ARG B 1 116 ? -0.283 -18.609 -1.549 1 98.81 116 ARG B C 1
ATOM 2677 O O . ARG B 1 116 ? 0.329 -17.625 -1.939 1 98.81 116 ARG B O 1
ATOM 2684 N N . VAL B 1 117 ? -1.515 -18.578 -1.138 1 98.75 117 VAL B N 1
ATOM 2685 C CA . VAL B 1 117 ? -2.273 -17.328 -1.214 1 98.75 117 VAL B CA 1
ATOM 2686 C C . VAL B 1 117 ? -2.943 -17.047 0.129 1 98.75 117 VAL B C 1
ATOM 2688 O O . VAL B 1 117 ? -3.555 -17.938 0.723 1 98.75 117 VAL B O 1
ATOM 2691 N N . LEU B 1 118 ? -2.762 -15.883 0.636 1 98.19 118 LEU B N 1
ATOM 2692 C CA . LEU B 1 118 ? -3.514 -15.328 1.757 1 98.19 118 LEU B CA 1
ATOM 2693 C C . LEU B 1 118 ? -4.523 -14.289 1.276 1 98.19 118 LEU B C 1
ATOM 2695 O O . LEU B 1 118 ? -4.168 -13.375 0.528 1 98.19 118 LEU B O 1
ATOM 2699 N N . MET B 1 119 ? -5.797 -14.43 1.68 1 97.5 119 MET B N 1
ATOM 2700 C CA . MET B 1 119 ? -6.84 -13.5 1.26 1 97.5 119 MET B CA 1
ATOM 2701 C C . MET B 1 119 ? -7.664 -13.031 2.453 1 97.5 119 MET B C 1
ATOM 2703 O O . MET B 1 119 ? -7.625 -13.648 3.521 1 97.5 119 MET B O 1
ATOM 2707 N N . ASP B 1 120 ? -8.367 -11.953 2.266 1 97.19 120 ASP B N 1
ATOM 2708 C CA . ASP B 1 120 ? -9.359 -11.508 3.246 1 97.19 120 ASP B CA 1
ATOM 2709 C C . ASP B 1 120 ? -10.57 -12.438 3.258 1 97.19 120 ASP B C 1
ATOM 2711 O O . ASP B 1 120 ? -11.078 -12.82 2.201 1 97.19 120 ASP B O 1
ATOM 2715 N N . LEU B 1 121 ? -11.039 -12.734 4.449 1 96.19 121 LEU B N 1
ATOM 2716 C CA . LEU B 1 121 ? -12.133 -13.688 4.574 1 96.19 121 LEU B CA 1
ATOM 2717 C C . LEU B 1 121 ? -13.406 -13.141 3.936 1 96.19 121 LEU B C 1
ATOM 2719 O O . LEU B 1 121 ? -14.023 -13.812 3.107 1 96.19 121 LEU B O 1
ATOM 2723 N N . ILE B 1 122 ? -13.781 -11.977 4.27 1 95.12 122 ILE B N 1
ATOM 2724 C CA . ILE B 1 122 ? -15.039 -11.391 3.807 1 95.12 122 ILE B CA 1
ATOM 2725 C C . ILE B 1 122 ? -14.984 -11.195 2.293 1 95.12 122 ILE B C 1
ATOM 2727 O O . ILE B 1 122 ? -15.93 -11.555 1.584 1 95.12 122 ILE B O 1
ATOM 2731 N N . MET B 1 123 ? -13.867 -10.711 1.811 1 95.94 123 MET B N 1
ATOM 2732 C CA . MET B 1 123 ? -13.75 -10.445 0.379 1 95.94 123 MET B CA 1
ATOM 2733 C C . MET B 1 123 ? -13.672 -11.758 -0.407 1 95.94 123 MET B C 1
ATOM 2735 O O . MET B 1 123 ? -14.133 -11.82 -1.549 1 95.94 123 MET B O 1
ATOM 2739 N N . SER B 1 124 ? -13.094 -12.781 0.153 1 96.75 124 SER B N 1
ATOM 2740 C CA . SER B 1 124 ? -12.984 -14.078 -0.517 1 96.75 124 SER B CA 1
ATOM 2741 C C . SER B 1 124 ? -14.359 -14.695 -0.744 1 96.75 124 SER B C 1
ATOM 2743 O O . SER B 1 124 ? -14.523 -15.57 -1.604 1 96.75 124 SER B O 1
ATOM 2745 N N . GLU B 1 125 ? -15.344 -14.242 -0.019 1 96.06 125 GLU B N 1
ATOM 2746 C CA . GLU B 1 125 ? -16.672 -14.828 -0.085 1 96.06 125 GLU B CA 1
ATOM 2747 C C . GLU B 1 125 ? -17.562 -14.078 -1.079 1 96.06 125 GLU B C 1
ATOM 2749 O O . GLU B 1 125 ? -18.688 -14.492 -1.347 1 96.06 125 GLU B O 1
ATOM 2754 N N . THR B 1 126 ? -17.031 -13.031 -1.624 1 96.31 126 THR B N 1
ATOM 2755 C CA . THR B 1 126 ? -17.812 -12.305 -2.619 1 96.31 126 THR B CA 1
ATOM 2756 C C . THR B 1 126 ? -17.906 -13.086 -3.924 1 96.31 126 THR B C 1
ATOM 2758 O O . THR B 1 126 ? -17.047 -13.938 -4.199 1 96.31 126 THR B O 1
ATOM 2761 N N . LYS B 1 127 ? -18.906 -12.727 -4.758 1 96.25 127 LYS B N 1
ATOM 2762 C CA . LYS B 1 127 ? -19.156 -13.461 -5.996 1 96.25 127 LYS B CA 1
ATOM 2763 C C . LYS B 1 127 ? -18.016 -13.281 -6.988 1 96.25 127 LYS B C 1
ATOM 2765 O O . LYS B 1 127 ? -17.703 -14.203 -7.75 1 96.25 127 LYS B O 1
ATOM 2770 N N . GLU B 1 128 ? -17.406 -12.172 -6.953 1 97 128 GLU B N 1
ATOM 2771 C CA . GLU B 1 128 ? -16.375 -11.844 -7.941 1 97 128 GLU B CA 1
ATOM 2772 C C . GLU B 1 128 ? -15.023 -12.445 -7.555 1 97 128 GLU B C 1
ATOM 2774 O O . GLU B 1 128 ? -14.109 -12.516 -8.375 1 97 128 GLU B O 1
ATOM 2779 N N . SER B 1 129 ? -14.898 -12.867 -6.359 1 97.94 129 SER B N 1
ATOM 2780 C CA . SER B 1 129 ? -13.633 -13.383 -5.859 1 97.94 129 SER B CA 1
ATOM 2781 C C . SER B 1 129 ? -13.195 -14.625 -6.633 1 97.94 129 SER B C 1
ATOM 2783 O O . SER B 1 129 ? -14.023 -15.453 -7 1 97.94 129 SER B O 1
ATOM 2785 N N . LYS B 1 130 ? -11.852 -14.734 -6.758 1 98.25 130 LYS B N 1
ATOM 2786 C CA . LYS B 1 130 ? -11.32 -15.898 -7.449 1 98.25 130 LYS B CA 1
ATOM 2787 C C . LYS B 1 130 ? -10.898 -16.984 -6.457 1 98.25 130 LYS B C 1
ATOM 2789 O O . LYS B 1 130 ? -10.164 -17.906 -6.816 1 98.25 130 LYS B O 1
ATOM 2794 N N . TYR B 1 131 ? -11.375 -16.891 -5.262 1 98 131 TYR B N 1
ATOM 2795 C CA . TYR B 1 131 ? -11.094 -17.859 -4.207 1 98 131 TYR B CA 1
ATOM 2796 C C . TYR B 1 131 ? -11.445 -19.266 -4.652 1 98 131 TYR B C 1
ATOM 2798 O O . TYR B 1 131 ? -10.602 -20.172 -4.621 1 98 131 TYR B O 1
ATOM 2806 N N . THR B 1 132 ? -12.664 -19.516 -5.086 1 97.81 132 THR B N 1
ATOM 2807 C CA . THR B 1 132 ? -13.133 -20.844 -5.457 1 97.81 132 THR B CA 1
ATOM 2808 C C . THR B 1 132 ? -12.375 -21.359 -6.668 1 97.81 132 THR B C 1
ATOM 2810 O O . THR B 1 132 ? -12.031 -22.547 -6.727 1 97.81 132 THR B O 1
ATOM 2813 N N . PHE B 1 133 ? -12.141 -20.422 -7.551 1 97.81 133 PHE B N 1
ATOM 2814 C CA . PHE B 1 133 ? -11.414 -20.75 -8.773 1 97.81 133 PHE B CA 1
ATOM 2815 C C . PHE B 1 133 ? -10.031 -21.297 -8.438 1 97.81 133 PHE B C 1
ATOM 2817 O O . PHE B 1 133 ? -9.609 -22.312 -8.984 1 97.81 133 PHE B O 1
ATOM 2824 N N . LEU B 1 134 ? -9.367 -20.703 -7.559 1 98.56 134 LEU B N 1
ATOM 2825 C CA . LEU B 1 134 ? -8.023 -21.109 -7.137 1 98.56 134 LEU B CA 1
ATOM 2826 C C . LEU B 1 134 ? -8.078 -22.375 -6.297 1 98.56 134 LEU B C 1
ATOM 2828 O O . LEU B 1 134 ? -7.254 -23.281 -6.477 1 98.56 134 LEU B O 1
ATOM 2832 N N . LYS B 1 135 ? -8.977 -22.453 -5.41 1 98.12 135 LYS B N 1
ATOM 2833 C CA . LYS B 1 135 ? -9.133 -23.609 -4.531 1 98.12 135 LYS B CA 1
ATOM 2834 C C . LYS B 1 135 ? -9.383 -24.875 -5.34 1 98.12 135 LYS B C 1
ATOM 2836 O O . LYS B 1 135 ? -8.789 -25.922 -5.062 1 98.12 135 LYS B O 1
ATOM 2841 N N . LYS B 1 136 ? -10.188 -24.797 -6.27 1 98.19 136 LYS B N 1
ATOM 2842 C CA . LYS B 1 136 ? -10.508 -25.938 -7.113 1 98.19 136 LYS B CA 1
ATOM 2843 C C . LYS B 1 136 ? -9.281 -26.438 -7.871 1 98.19 136 LYS B C 1
ATOM 2845 O O . LYS B 1 136 ? -9.172 -27.625 -8.18 1 98.19 136 LYS B O 1
ATOM 2850 N N . ALA B 1 137 ? -8.406 -25.547 -8.164 1 98.38 137 ALA B N 1
ATOM 2851 C CA . ALA B 1 137 ? -7.188 -25.891 -8.883 1 98.38 137 ALA B CA 1
ATOM 2852 C C . ALA B 1 137 ? -6.152 -26.516 -7.949 1 98.38 137 ALA B C 1
ATOM 2854 O O . ALA B 1 137 ? -5.078 -26.922 -8.383 1 98.38 137 ALA B O 1
ATOM 2855 N N . GLY B 1 138 ? -6.473 -26.531 -6.648 1 98.5 138 GLY B N 1
ATOM 2856 C CA . GLY B 1 138 ? -5.594 -27.172 -5.691 1 98.5 138 GLY B CA 1
ATOM 2857 C C . GLY B 1 138 ? -4.594 -26.234 -5.062 1 98.5 138 GLY B C 1
ATOM 2858 O O . GLY B 1 138 ? -3.65 -26.672 -4.395 1 98.5 138 GLY B O 1
ATOM 2859 N N . ILE B 1 139 ? -4.758 -24.969 -5.273 1 98.69 139 ILE B N 1
ATOM 2860 C CA . ILE B 1 139 ? -3.85 -24 -4.691 1 98.69 139 ILE B CA 1
ATOM 2861 C C . ILE B 1 139 ? -4.191 -23.781 -3.219 1 98.69 139 ILE B C 1
ATOM 2863 O O . ILE B 1 139 ? -5.344 -23.516 -2.877 1 98.69 139 ILE B O 1
ATOM 2867 N N . PRO B 1 140 ? -3.17 -23.922 -2.318 1 98.62 140 PRO B N 1
ATOM 2868 C CA . PRO B 1 140 ? -3.434 -23.625 -0.907 1 98.62 140 PRO B CA 1
ATOM 2869 C C . PRO B 1 140 ? -3.799 -22.172 -0.658 1 98.62 140 PRO B C 1
ATOM 2871 O O . PRO B 1 140 ? -3.072 -21.266 -1.083 1 98.62 140 PRO B O 1
ATOM 2874 N N . ILE B 1 141 ? -4.91 -21.953 -0.003 1 98.44 141 ILE B N 1
ATOM 2875 C CA . ILE B 1 141 ? -5.379 -20.625 0.348 1 98.44 141 ILE B CA 1
ATOM 2876 C C . ILE B 1 141 ? -5.773 -20.578 1.822 1 98.44 141 ILE B C 1
ATOM 2878 O O . ILE B 1 141 ? -6.438 -21.5 2.318 1 98.44 141 ILE B O 1
ATOM 2882 N N . LYS B 1 142 ? -5.285 -19.609 2.543 1 97.5 142 LYS B N 1
ATOM 2883 C CA . LYS B 1 142 ? -5.762 -19.297 3.891 1 97.5 142 LYS B CA 1
ATOM 2884 C C . LYS B 1 142 ? -6.387 -17.906 3.953 1 97.5 142 LYS B C 1
ATOM 2886 O O . LYS B 1 142 ? -5.945 -17 3.258 1 97.5 142 LYS B O 1
ATOM 2891 N N . CYS B 1 143 ? -7.426 -17.719 4.738 1 95 143 CYS B N 1
ATOM 2892 C CA . CYS B 1 143 ? -8.117 -16.438 4.867 1 95 143 CYS B CA 1
ATOM 2893 C C . CYS B 1 143 ? -8.039 -15.922 6.297 1 95 143 CYS B C 1
ATOM 2895 O O . CYS B 1 143 ? -7.949 -16.703 7.246 1 95 143 CYS B O 1
ATOM 2897 N N . GLY B 1 144 ? -7.93 -14.547 6.371 1 82.25 144 GLY B N 1
ATOM 2898 C CA . GLY B 1 144 ? -7.922 -13.914 7.684 1 82.25 144 GLY B CA 1
ATOM 2899 C C . GLY B 1 144 ? -9.148 -14.25 8.508 1 82.25 144 GLY B C 1
ATOM 2900 O O . GLY B 1 144 ? -9.984 -15.055 8.094 1 82.25 144 GLY B O 1
ATOM 2901 N N . ALA B 1 145 ? -9.102 -13.773 9.773 1 71.19 145 ALA B N 1
ATOM 2902 C CA . ALA B 1 145 ? -10.234 -14 10.672 1 71.19 145 ALA B CA 1
ATOM 2903 C C . ALA B 1 145 ? -11.312 -12.938 10.469 1 71.19 145 ALA B C 1
ATOM 2905 O O . ALA B 1 145 ? -11.07 -11.906 9.844 1 71.19 145 ALA B O 1
ATOM 2906 N N . LYS B 1 146 ? -12.375 -13.25 11.047 1 73.94 146 LYS B N 1
ATOM 2907 C CA . LYS B 1 146 ? -13.586 -12.461 10.836 1 73.94 146 LYS B CA 1
ATOM 2908 C C . LYS B 1 146 ? -13.43 -11.047 11.391 1 73.94 146 LYS B C 1
ATOM 2910 O O . LYS B 1 146 ? -13.938 -10.086 10.805 1 73.94 146 LYS B O 1
ATOM 2915 N N . MET B 1 147 ? -12.648 -10.898 12.375 1 78.62 147 MET B N 1
ATOM 2916 C CA . MET B 1 147 ? -12.625 -9.586 13.016 1 78.62 147 MET B CA 1
ATOM 2917 C C . MET B 1 147 ? -11.461 -8.75 12.492 1 78.62 147 MET B C 1
ATOM 2919 O O . MET B 1 147 ? -11.398 -7.543 12.734 1 78.62 147 MET B O 1
ATOM 2923 N N . GLU B 1 148 ? -10.641 -9.398 11.766 1 87.38 148 GLU B N 1
ATOM 2924 C CA . GLU B 1 148 ? -9.492 -8.695 11.211 1 87.38 148 GLU B CA 1
ATOM 2925 C C . GLU B 1 148 ? -9.578 -8.602 9.688 1 87.38 148 GLU B C 1
ATOM 2927 O O . GLU B 1 148 ? -10.234 -9.438 9.047 1 87.38 148 GLU B O 1
ATOM 2932 N N . MET B 1 149 ? -9.062 -7.582 9.195 1 92.56 149 MET B N 1
ATOM 2933 C CA . MET B 1 149 ? -9.062 -7.387 7.75 1 92.56 149 MET B CA 1
ATOM 2934 C C . MET B 1 149 ? -7.676 -7.633 7.164 1 92.56 149 MET B C 1
ATOM 2936 O O . MET B 1 149 ? -6.695 -7.035 7.613 1 92.56 149 MET B O 1
ATOM 2940 N N . MET B 1 150 ? -7.59 -8.617 6.285 1 95.62 150 MET B N 1
ATOM 2941 C CA . MET B 1 150 ? -6.363 -8.742 5.5 1 95.62 150 MET B CA 1
ATOM 2942 C C . MET B 1 150 ? -6.258 -7.621 4.473 1 95.62 150 MET B C 1
ATOM 2944 O O . MET B 1 150 ? -6.777 -7.742 3.361 1 95.62 150 MET B O 1
ATOM 2948 N N . HIS B 1 151 ? -5.484 -6.617 4.785 1 96.88 151 HIS B N 1
ATOM 2949 C CA . HIS B 1 151 ? -5.469 -5.414 3.959 1 96.88 151 HIS B CA 1
ATOM 2950 C C . HIS B 1 151 ? -4.133 -5.262 3.236 1 96.88 151 HIS B C 1
ATOM 2952 O O . HIS B 1 151 ? -3.871 -4.227 2.619 1 96.88 151 HIS B O 1
ATOM 2958 N N . HIS B 1 152 ? -3.303 -6.285 3.324 1 97.19 152 HIS B N 1
ATOM 2959 C CA . HIS B 1 152 ? -2.047 -6.316 2.584 1 97.19 152 HIS B CA 1
ATOM 2960 C C . HIS B 1 152 ? -2.293 -6.391 1.081 1 97.19 152 HIS B C 1
ATOM 2962 O O . HIS B 1 152 ? -3.338 -6.879 0.643 1 97.19 152 HIS B O 1
ATOM 2968 N N . LYS B 1 153 ? -1.34 -5.902 0.29 1 98.44 153 LYS B N 1
ATOM 2969 C CA . LYS B 1 153 ? -1.222 -6.086 -1.154 1 98.44 153 LYS B CA 1
ATOM 2970 C C . LYS B 1 153 ? 0.225 -6.355 -1.558 1 98.44 153 LYS B C 1
ATOM 2972 O O . LYS B 1 153 ? 0.94 -5.438 -1.969 1 98.44 153 LYS B O 1
ATOM 2977 N N . PHE B 1 154 ? 0.616 -7.602 -1.427 1 98.81 154 PHE B N 1
ATOM 2978 C CA . PHE B 1 154 ? 1.973 -7.867 -1.891 1 98.81 154 PHE B CA 1
ATOM 2979 C C . PHE B 1 154 ? 2.084 -9.281 -2.461 1 98.81 154 PHE B C 1
ATOM 2981 O O . PHE B 1 154 ? 1.248 -10.141 -2.174 1 98.81 154 PHE B O 1
ATOM 2988 N N . CYS B 1 155 ? 3.039 -9.492 -3.305 1 98.88 155 CYS B N 1
ATOM 2989 C CA . CYS B 1 155 ? 3.414 -10.742 -3.949 1 98.88 155 CYS B CA 1
ATOM 2990 C C . CYS B 1 155 ? 4.918 -10.984 -3.844 1 98.88 155 CYS B C 1
ATOM 2992 O O . CYS B 1 155 ? 5.715 -10.109 -4.184 1 98.88 155 CYS B O 1
ATOM 2994 N N . LEU B 1 156 ? 5.273 -12.148 -3.365 1 98.94 156 LEU B N 1
ATOM 2995 C CA . LEU B 1 156 ? 6.668 -12.57 -3.277 1 98.94 156 LEU B CA 1
ATOM 2996 C C . LEU B 1 156 ? 6.961 -13.68 -4.289 1 98.94 156 LEU B C 1
ATOM 2998 O O . LEU B 1 156 ? 6.207 -14.648 -4.395 1 98.94 156 LEU B O 1
ATOM 3002 N N . LEU B 1 157 ? 8.016 -13.5 -5.039 1 98.88 157 LEU B N 1
ATOM 3003 C CA . LEU B 1 157 ? 8.523 -14.555 -5.91 1 98.88 157 LEU B CA 1
ATOM 3004 C C . LEU B 1 157 ? 9.859 -15.086 -5.402 1 98.88 157 LEU B C 1
ATOM 3006 O O . LEU B 1 157 ? 10.773 -14.312 -5.109 1 98.88 157 LEU B O 1
ATOM 3010 N N . ASP B 1 158 ? 9.969 -16.391 -5.242 1 98.81 158 ASP B N 1
ATOM 3011 C CA . ASP B 1 158 ? 11.219 -17.078 -4.941 1 98.81 158 ASP B CA 1
ATOM 3012 C C . ASP B 1 158 ? 11.922 -16.438 -3.746 1 98.81 158 ASP B C 1
ATOM 3014 O O . ASP B 1 158 ? 13.133 -16.188 -3.787 1 98.81 158 ASP B O 1
ATOM 3018 N N . GLU B 1 159 ? 11.148 -16.141 -2.689 1 98.06 159 GLU B N 1
ATOM 3019 C CA . GLU B 1 159 ? 11.617 -15.328 -1.579 1 98.06 159 GLU B CA 1
ATOM 3020 C C . GLU B 1 159 ? 12.758 -16.016 -0.828 1 98.06 159 GLU B C 1
ATOM 3022 O O . GLU B 1 159 ? 13.539 -15.359 -0.14 1 98.06 159 GLU B O 1
ATOM 3027 N N . GLU B 1 160 ? 12.93 -17.297 -1.012 1 96.81 160 GLU B N 1
ATOM 3028 C CA . GLU B 1 160 ? 13.977 -18.031 -0.301 1 96.81 160 GLU B CA 1
ATOM 3029 C C . GLU B 1 160 ? 15.273 -18.062 -1.11 1 96.81 160 GLU B C 1
ATOM 3031 O O . GLU B 1 160 ? 16.312 -18.516 -0.618 1 96.81 160 GLU B O 1
ATOM 3036 N N . ASP B 1 161 ? 15.227 -17.562 -2.34 1 95.94 161 ASP B N 1
ATOM 3037 C CA . ASP B 1 161 ? 16.391 -17.531 -3.207 1 95.94 161 ASP B CA 1
ATOM 3038 C C . ASP B 1 161 ? 16.953 -16.125 -3.336 1 95.94 161 ASP B C 1
ATOM 3040 O O . ASP B 1 161 ? 16.297 -15.242 -3.904 1 95.94 161 ASP B O 1
ATOM 3044 N N . SER B 1 162 ? 18.125 -15.883 -2.893 1 90.81 162 SER B N 1
ATOM 3045 C CA . SER B 1 162 ? 18.719 -14.547 -2.826 1 90.81 162 SER B CA 1
ATOM 3046 C C . SER B 1 162 ? 18.969 -13.984 -4.219 1 90.81 162 SER B C 1
ATOM 3048 O O . SER B 1 162 ? 19.031 -12.766 -4.395 1 90.81 162 SER B O 1
ATOM 3050 N N . ASN B 1 163 ? 19 -14.891 -5.211 1 93.5 163 ASN B N 1
ATOM 3051 C CA . ASN B 1 163 ? 19.312 -14.422 -6.559 1 93.5 163 ASN B CA 1
ATOM 3052 C C . ASN B 1 163 ? 18.047 -14.219 -7.387 1 93.5 163 ASN B C 1
ATOM 3054 O O . ASN B 1 163 ? 18.031 -13.406 -8.312 1 93.5 163 ASN B O 1
ATOM 3058 N N . LEU B 1 164 ? 17.016 -14.867 -6.953 1 97.19 164 LEU B N 1
ATOM 3059 C CA . LEU B 1 164 ? 15.82 -14.859 -7.781 1 97.19 164 LEU B CA 1
ATOM 3060 C C . LEU B 1 164 ? 14.711 -14.047 -7.129 1 97.19 164 LEU B C 1
ATOM 3062 O O . LEU B 1 164 ? 13.742 -13.664 -7.793 1 97.19 164 LEU B O 1
ATOM 3066 N N . GLY B 1 165 ? 14.875 -13.805 -5.867 1 98.38 165 GLY B N 1
ATOM 3067 C CA . GLY B 1 165 ? 13.812 -13.188 -5.09 1 98.38 165 GLY B CA 1
ATOM 3068 C C . GLY B 1 165 ? 13.375 -11.844 -5.641 1 98.38 165 GLY B C 1
ATOM 3069 O O . GLY B 1 165 ? 14.203 -11.023 -6.031 1 98.38 165 GLY B O 1
ATOM 3070 N N . LYS B 1 166 ? 12.023 -11.648 -5.766 1 98.56 166 LYS B N 1
ATOM 3071 C CA . LYS B 1 166 ? 11.391 -10.391 -6.148 1 98.56 166 LYS B CA 1
ATOM 3072 C C . LYS B 1 166 ? 10.125 -10.148 -5.332 1 98.56 166 LYS B C 1
ATOM 3074 O O . LYS B 1 166 ? 9.547 -11.078 -4.773 1 98.56 166 LYS B O 1
ATOM 3079 N N . ILE B 1 167 ? 9.797 -8.867 -5.305 1 98.75 167 ILE B N 1
ATOM 3080 C CA . ILE B 1 167 ? 8.57 -8.547 -4.578 1 98.75 167 ILE B CA 1
ATOM 3081 C C . ILE B 1 167 ? 7.82 -7.43 -5.301 1 98.75 167 ILE B C 1
ATOM 3083 O O . ILE B 1 167 ? 8.43 -6.57 -5.934 1 98.75 167 ILE B O 1
ATOM 3087 N N . MET B 1 168 ? 6.562 -7.531 -5.293 1 98.81 168 MET B N 1
ATOM 3088 C CA . MET B 1 168 ? 5.633 -6.445 -5.59 1 98.81 168 MET B CA 1
ATOM 3089 C C . MET B 1 168 ? 4.809 -6.086 -4.355 1 98.81 168 MET B C 1
ATOM 3091 O O . MET B 1 168 ? 4.254 -6.969 -3.695 1 98.81 168 MET B O 1
ATOM 3095 N N . PHE B 1 169 ? 4.734 -4.836 -3.908 1 98.62 169 PHE B N 1
ATOM 3096 C CA . PHE B 1 169 ? 3.924 -4.43 -2.764 1 98.62 169 PHE B CA 1
ATOM 3097 C C . PHE B 1 169 ? 3.434 -2.996 -2.928 1 98.62 169 PHE B C 1
ATOM 3099 O O . PHE B 1 169 ? 4.016 -2.219 -3.688 1 98.62 169 PHE B O 1
ATOM 3106 N N . GLY B 1 170 ? 2.385 -2.625 -2.256 1 97.94 170 GLY B N 1
ATOM 3107 C CA . GLY B 1 170 ? 1.821 -1.285 -2.311 1 97.94 170 GLY B CA 1
ATOM 3108 C C . GLY B 1 170 ? 0.352 -1.241 -1.94 1 97.94 170 GLY B C 1
ATOM 3109 O O . GLY B 1 170 ? -0.071 -1.888 -0.979 1 97.94 170 GLY B O 1
ATOM 3110 N N . SER B 1 171 ? -0.353 -0.429 -2.678 1 97.56 171 SER B N 1
ATOM 3111 C CA . SER B 1 171 ? -1.771 -0.256 -2.379 1 97.56 171 SER B CA 1
ATOM 3112 C C . SER B 1 171 ? -2.643 -0.956 -3.414 1 97.56 171 SER B C 1
ATOM 3114 O O . SER B 1 171 ? -3.852 -1.104 -3.219 1 97.56 171 SER B O 1
ATOM 3116 N N . LEU B 1 172 ? -2.102 -1.479 -4.457 1 97.62 172 LEU B N 1
ATOM 3117 C CA . LEU B 1 172 ? -2.812 -2 -5.621 1 97.62 172 LEU B CA 1
ATOM 3118 C C . LEU B 1 172 ? -3.369 -3.391 -5.34 1 97.62 172 LEU B C 1
ATOM 3120 O O . LEU B 1 172 ? -2.607 -4.344 -5.145 1 97.62 172 LEU B O 1
ATOM 3124 N N . ASN B 1 173 ? -4.719 -3.57 -5.309 1 97.94 173 ASN B N 1
ATOM 3125 C CA . ASN B 1 173 ? -5.359 -4.879 -5.312 1 97.94 173 ASN B CA 1
ATOM 3126 C C . ASN B 1 173 ? -5.254 -5.551 -6.68 1 97.94 173 ASN B C 1
ATOM 3128 O O . ASN B 1 173 ? -4.941 -4.895 -7.672 1 97.94 173 ASN B O 1
ATOM 3132 N N . LEU B 1 174 ? -5.469 -6.852 -6.695 1 98.12 174 LEU B N 1
ATOM 3133 C CA . LEU B 1 174 ? -5.422 -7.562 -7.969 1 98.12 174 LEU B CA 1
ATOM 3134 C C . LEU B 1 174 ? -6.816 -7.664 -8.586 1 98.12 174 LEU B C 1
ATOM 3136 O O . LEU B 1 174 ? -7.367 -8.758 -8.703 1 98.12 174 LEU B O 1
ATOM 3140 N N . THR B 1 175 ? -7.309 -6.492 -9 1 96.31 175 THR B N 1
ATOM 3141 C CA . THR B 1 175 ? -8.609 -6.336 -9.648 1 96.31 175 THR B CA 1
ATOM 3142 C C . THR B 1 175 ? -8.469 -5.562 -10.953 1 96.31 175 THR B C 1
ATOM 3144 O O . THR B 1 175 ? -7.492 -4.836 -11.156 1 96.31 175 THR B O 1
ATOM 3147 N N . ASN B 1 176 ? -9.461 -5.781 -11.82 1 92.38 176 ASN B N 1
ATOM 3148 C CA . ASN B 1 176 ? -9.484 -4.992 -13.039 1 92.38 176 ASN B CA 1
ATOM 3149 C C . ASN B 1 176 ? -9.547 -3.496 -12.742 1 92.38 176 ASN B C 1
ATOM 3151 O O . ASN B 1 176 ? -8.875 -2.701 -13.398 1 92.38 176 ASN B O 1
ATOM 3155 N N . GLN B 1 177 ? -10.336 -3.111 -11.789 1 92.56 177 GLN B N 1
ATOM 3156 C CA . GLN B 1 177 ? -10.492 -1.707 -11.43 1 92.56 177 GLN B CA 1
ATOM 3157 C C . GLN B 1 177 ? -9.172 -1.11 -10.945 1 92.56 177 GLN B C 1
ATOM 3159 O O . GLN B 1 177 ? -8.836 0.025 -11.289 1 92.56 177 GLN B O 1
ATOM 3164 N N . ALA B 1 178 ? -8.438 -1.815 -10.18 1 95.38 178 ALA B N 1
ATOM 3165 C CA . ALA B 1 178 ? -7.176 -1.319 -9.633 1 95.38 178 ALA B CA 1
ATOM 3166 C C . ALA B 1 178 ? -6.184 -1.005 -10.75 1 95.38 178 ALA B C 1
ATOM 3168 O O . ALA B 1 178 ? -5.418 -0.042 -10.648 1 95.38 178 ALA B O 1
ATOM 3169 N N . PHE B 1 179 ? -6.234 -1.733 -11.852 1 94.44 179 PHE B N 1
ATOM 3170 C CA . PHE B 1 179 ? -5.285 -1.554 -12.945 1 94.44 179 PHE B CA 1
ATOM 3171 C C . PHE B 1 179 ? -5.777 -0.481 -13.914 1 94.44 179 PHE B C 1
ATOM 3173 O O . PHE B 1 179 ? -5.062 -0.11 -14.852 1 94.44 179 PHE B O 1
ATOM 3180 N N . SER B 1 180 ? -7.023 0.054 -13.617 1 91.25 180 SER B N 1
ATOM 3181 C CA . SER B 1 180 ? -7.531 0.878 -14.711 1 91.25 180 SER B CA 1
ATOM 3182 C C . SER B 1 180 ? -8.25 2.113 -14.188 1 91.25 180 SER B C 1
ATOM 3184 O O . SER B 1 180 ? -8.438 3.092 -14.914 1 91.25 180 SER B O 1
ATOM 3186 N N . ARG B 1 181 ? -8.703 2.121 -12.945 1 91 181 ARG B N 1
ATOM 3187 C CA . ARG B 1 181 ? -9.609 3.203 -12.57 1 91 181 ARG B CA 1
ATOM 3188 C C . ARG B 1 181 ? -9.266 3.752 -11.188 1 91 181 ARG B C 1
ATOM 3190 O O . ARG B 1 181 ? -9.875 4.719 -10.727 1 91 181 ARG B O 1
ATOM 3197 N N . ASN B 1 182 ? -8.352 3.17 -10.516 1 93.25 182 ASN B N 1
ATOM 3198 C CA . ASN B 1 182 ? -7.918 3.666 -9.211 1 93.25 182 ASN B CA 1
ATOM 3199 C C . ASN B 1 182 ? -6.688 4.562 -9.336 1 93.25 182 ASN B C 1
ATOM 3201 O O . ASN B 1 182 ? -5.836 4.336 -10.203 1 93.25 182 ASN B O 1
ATOM 3205 N N . PHE B 1 183 ? -6.668 5.617 -8.555 1 95.06 183 PHE B N 1
ATOM 3206 C CA . PHE B 1 183 ? -5.363 6.168 -8.219 1 95.06 183 PHE B CA 1
ATOM 3207 C C . PHE B 1 183 ? -4.633 5.266 -7.227 1 95.06 183 PHE B C 1
ATOM 3209 O O . PHE B 1 183 ? -5.059 5.125 -6.078 1 95.06 183 PHE B O 1
ATOM 3216 N N . ASP B 1 184 ? -3.568 4.668 -7.672 1 96.19 184 ASP B N 1
ATOM 3217 C CA . ASP B 1 184 ? -2.902 3.611 -6.918 1 96.19 184 ASP B CA 1
ATOM 3218 C C . ASP B 1 184 ? -1.399 3.604 -7.191 1 96.19 184 ASP B C 1
ATOM 3220 O O . ASP B 1 184 ? -0.909 4.387 -8.008 1 96.19 184 ASP B O 1
ATOM 3224 N N . MET B 1 185 ? -0.709 2.768 -6.371 1 96.69 185 MET B N 1
ATOM 3225 C CA . MET B 1 185 ? 0.719 2.598 -6.625 1 96.69 185 MET B CA 1
ATOM 3226 C C . MET B 1 185 ? 1.184 1.208 -6.207 1 96.69 185 MET B C 1
ATOM 3228 O O . MET B 1 185 ? 0.594 0.594 -5.312 1 96.69 185 MET B O 1
ATOM 3232 N N . THR B 1 186 ? 2.201 0.685 -6.883 1 97.81 186 THR B N 1
ATOM 3233 C CA . THR B 1 186 ? 2.9 -0.531 -6.48 1 97.81 186 THR B CA 1
ATOM 3234 C C . THR B 1 186 ? 4.402 -0.383 -6.688 1 97.81 186 THR B C 1
ATOM 3236 O O . THR B 1 186 ? 4.848 0.418 -7.512 1 97.81 186 THR B O 1
ATOM 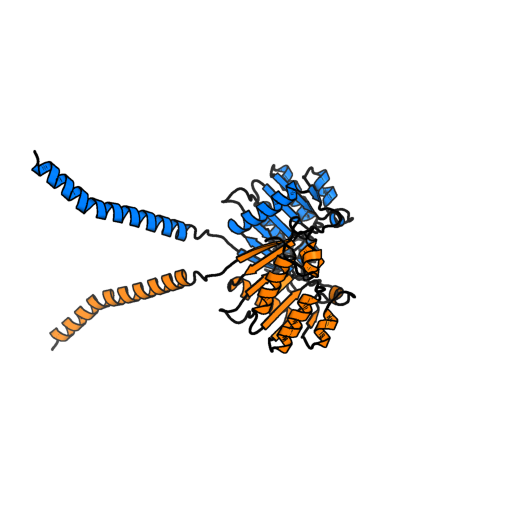3239 N N . VAL B 1 187 ? 5.168 -1.1 -5.918 1 97.81 187 VAL B N 1
ATOM 3240 C CA . VAL B 1 187 ? 6.625 -1.135 -6.008 1 97.81 187 VAL B CA 1
ATOM 3241 C C . VAL B 1 187 ? 7.086 -2.539 -6.395 1 97.81 187 VAL B C 1
ATOM 3243 O O . VAL B 1 187 ? 6.605 -3.531 -5.844 1 97.81 187 VAL B O 1
ATOM 3246 N N . TYR B 1 188 ? 7.949 -2.631 -7.398 1 98.19 188 TYR B N 1
ATOM 3247 C CA . TYR B 1 188 ? 8.688 -3.85 -7.715 1 98.19 188 TYR B CA 1
ATOM 3248 C C . TYR B 1 188 ? 10.133 -3.748 -7.246 1 98.19 188 TYR B C 1
ATOM 3250 O O . TYR B 1 188 ? 10.781 -2.719 -7.434 1 98.19 188 TYR B O 1
ATOM 3258 N N . SER B 1 189 ? 10.625 -4.816 -6.594 1 97.62 189 SER B N 1
ATOM 3259 C CA . SER B 1 189 ? 12.008 -4.766 -6.121 1 97.62 189 SER B CA 1
ATOM 3260 C C . SER B 1 189 ? 12.594 -6.164 -5.988 1 97.62 189 SER B C 1
ATOM 3262 O O . SER B 1 189 ? 11.859 -7.145 -5.836 1 97.62 189 SER B O 1
ATOM 3264 N N . ASN B 1 190 ? 13.953 -6.211 -6.094 1 97.31 190 ASN B N 1
ATOM 3265 C CA . ASN B 1 190 ? 14.68 -7.434 -5.773 1 97.31 190 ASN B CA 1
ATOM 3266 C C . ASN B 1 190 ? 15.578 -7.246 -4.559 1 97.31 190 ASN B C 1
ATOM 3268 O O . ASN B 1 190 ? 16.531 -8 -4.367 1 97.31 190 ASN B O 1
ATOM 3272 N N . ASN B 1 191 ? 15.281 -6.145 -3.799 1 94.94 191 ASN B N 1
ATOM 3273 C CA . ASN B 1 191 ? 16.062 -5.879 -2.594 1 94.94 191 ASN B CA 1
ATOM 3274 C C . ASN B 1 191 ? 15.859 -6.969 -1.544 1 94.94 191 ASN B C 1
ATOM 3276 O O . ASN B 1 191 ? 14.75 -7.137 -1.023 1 94.94 191 ASN B O 1
ATOM 3280 N N . SER B 1 192 ? 16.922 -7.613 -1.169 1 95.06 192 SER B N 1
ATOM 3281 C CA . SER B 1 192 ? 16.844 -8.789 -0.314 1 95.06 192 SER B CA 1
ATOM 3282 C C . SER B 1 192 ? 16.344 -8.43 1.083 1 95.06 192 SER B C 1
ATOM 3284 O O . SER B 1 192 ? 15.664 -9.227 1.731 1 95.06 192 SER B O 1
ATOM 3286 N N . ASN B 1 193 ? 16.656 -7.258 1.556 1 93.94 193 ASN B N 1
ATOM 3287 C CA . ASN B 1 193 ? 16.203 -6.836 2.873 1 93.94 193 ASN B CA 1
ATOM 3288 C C . ASN B 1 193 ? 14.68 -6.656 2.904 1 93.94 193 ASN B C 1
ATOM 3290 O O . ASN B 1 193 ? 14.016 -7.117 3.834 1 93.94 193 ASN B O 1
ATOM 3294 N N . ILE B 1 194 ? 14.164 -6.055 1.886 1 96.38 194 ILE B N 1
ATOM 3295 C CA . ILE B 1 194 ? 12.727 -5.863 1.78 1 96.38 194 ILE B CA 1
ATOM 3296 C C . ILE B 1 194 ? 12.031 -7.219 1.651 1 96.38 194 ILE B C 1
ATOM 3298 O O . ILE B 1 194 ? 11.07 -7.504 2.367 1 96.38 194 ILE B O 1
ATOM 3302 N N . ILE B 1 195 ? 12.586 -8.047 0.841 1 98.12 195 ILE B N 1
ATOM 3303 C CA . ILE B 1 195 ? 12.008 -9.359 0.58 1 98.12 195 ILE B CA 1
ATOM 3304 C C . ILE B 1 195 ? 11.977 -10.172 1.869 1 98.12 195 ILE B C 1
ATOM 3306 O O . ILE B 1 195 ? 10.961 -10.805 2.186 1 98.12 195 ILE B O 1
ATOM 3310 N N . SER B 1 196 ? 13.023 -10.148 2.607 1 97.75 196 SER B N 1
ATOM 3311 C CA . SER B 1 196 ? 13.094 -10.938 3.832 1 97.75 196 SER B CA 1
ATOM 3312 C C . SER B 1 196 ? 12.062 -10.469 4.852 1 97.75 196 SER B C 1
ATOM 3314 O O . SER B 1 196 ? 11.438 -11.289 5.531 1 97.75 196 SER B O 1
ATOM 3316 N N . ARG B 1 197 ? 11.844 -9.203 4.953 1 97.25 197 ARG B N 1
ATOM 3317 C CA . ARG B 1 197 ? 10.883 -8.672 5.91 1 97.25 197 ARG B CA 1
ATOM 3318 C C . ARG B 1 197 ? 9.461 -9.086 5.547 1 97.25 197 ARG B C 1
ATOM 3320 O O . ARG B 1 197 ? 8.688 -9.5 6.418 1 97.25 197 ARG B O 1
ATOM 3327 N N . PHE B 1 198 ? 9.148 -8.992 4.277 1 98.5 198 PHE B N 1
ATOM 3328 C CA . PHE B 1 198 ? 7.816 -9.391 3.836 1 98.5 198 PHE B CA 1
ATOM 3329 C C . PHE B 1 198 ? 7.648 -10.898 3.918 1 98.5 198 PHE B C 1
ATOM 3331 O O . PHE B 1 198 ? 6.555 -11.391 4.199 1 98.5 198 PHE B O 1
ATOM 3338 N N . SER B 1 199 ? 8.727 -11.594 3.623 1 98.62 199 SER B N 1
ATOM 3339 C CA . SER B 1 199 ? 8.688 -13.039 3.764 1 98.62 199 SER B CA 1
ATOM 3340 C C . SER B 1 199 ? 8.391 -13.445 5.203 1 98.62 199 SER B C 1
ATOM 3342 O O . SER B 1 199 ? 7.57 -14.336 5.449 1 98.62 199 SER B O 1
ATOM 3344 N N . ASP B 1 200 ? 9.047 -12.805 6.129 1 98.12 200 ASP B N 1
ATOM 3345 C CA . ASP B 1 200 ? 8.789 -13.07 7.539 1 98.12 200 ASP B CA 1
ATOM 3346 C C . ASP B 1 200 ? 7.324 -12.797 7.887 1 98.12 200 ASP B C 1
ATOM 3348 O O . ASP B 1 200 ? 6.691 -13.586 8.594 1 98.12 200 ASP B O 1
ATOM 3352 N N . GLU B 1 201 ? 6.844 -11.688 7.426 1 97.31 201 GLU B N 1
ATOM 3353 C CA . GLU B 1 201 ? 5.441 -11.352 7.66 1 97.31 201 GLU B CA 1
ATOM 3354 C C . GLU B 1 201 ? 4.516 -12.414 7.074 1 97.31 201 GLU B C 1
ATOM 3356 O O . GLU B 1 201 ? 3.578 -12.859 7.738 1 97.31 201 GLU B O 1
ATOM 3361 N N . PHE B 1 202 ? 4.781 -12.844 5.844 1 98.38 202 PHE B N 1
ATOM 3362 C CA . PHE B 1 202 ? 3.959 -13.867 5.203 1 98.38 202 PHE B CA 1
ATOM 3363 C C . PHE B 1 202 ? 3.967 -15.156 6.012 1 98.38 202 PHE B C 1
ATOM 3365 O O . PHE B 1 202 ? 2.912 -15.742 6.27 1 98.38 202 PHE B O 1
ATOM 3372 N N . GLU B 1 203 ? 5.141 -15.547 6.438 1 98.12 203 GLU B N 1
ATOM 3373 C CA . GLU B 1 203 ? 5.262 -16.797 7.168 1 98.12 203 GLU B CA 1
ATOM 3374 C C . GLU B 1 203 ? 4.559 -16.719 8.516 1 98.12 203 GLU B C 1
ATOM 3376 O O . GLU B 1 203 ? 3.934 -17.688 8.953 1 98.12 203 GLU B O 1
ATOM 3381 N N . ASP B 1 204 ? 4.688 -15.641 9.148 1 96.31 204 ASP B N 1
ATOM 3382 C CA . ASP B 1 204 ? 3.971 -15.445 10.406 1 96.31 204 ASP B CA 1
ATOM 3383 C C . ASP B 1 204 ? 2.463 -15.57 10.203 1 96.31 204 ASP B C 1
ATOM 3385 O O . ASP B 1 204 ? 1.778 -16.234 10.984 1 96.31 204 ASP B O 1
ATOM 3389 N N . LEU B 1 205 ? 1.979 -14.969 9.172 1 96.25 205 LEU B N 1
ATOM 3390 C CA . LEU B 1 205 ? 0.551 -15.008 8.867 1 96.25 205 LEU B CA 1
ATOM 3391 C C . LEU B 1 205 ? 0.115 -16.422 8.492 1 96.25 205 LEU B C 1
ATOM 3393 O O . LEU B 1 205 ? -0.933 -16.891 8.938 1 96.25 205 LEU B O 1
ATOM 3397 N N . TRP B 1 206 ? 0.927 -17.016 7.703 1 97.25 206 TRP B N 1
ATOM 3398 C CA . TRP B 1 206 ? 0.613 -18.359 7.254 1 97.25 206 TRP B CA 1
ATOM 3399 C C . TRP B 1 206 ? 0.515 -19.328 8.438 1 97.25 206 TRP B C 1
ATOM 3401 O O . TRP B 1 206 ? -0.345 -20.203 8.453 1 97.25 206 TRP B O 1
ATOM 3411 N N . SER B 1 207 ? 1.372 -19.141 9.383 1 96.06 207 SER B N 1
ATOM 3412 C CA . SER B 1 207 ? 1.378 -19.984 10.578 1 96.06 207 SER B CA 1
ATOM 3413 C C . SER B 1 207 ? 0.216 -19.625 11.5 1 96.06 207 SER B C 1
ATOM 3415 O O . SER B 1 207 ? -0.386 -20.516 12.109 1 96.06 207 SER B O 1
ATOM 3417 N N . TYR B 1 208 ? -0.091 -18.406 11.562 1 92.88 208 TYR B N 1
ATOM 3418 C CA . TYR B 1 208 ? -1.125 -17.891 12.461 1 92.88 208 TYR B CA 1
ATOM 3419 C C . TYR B 1 208 ? -2.512 -18.297 11.977 1 92.88 208 TYR B C 1
ATOM 3421 O O . TYR B 1 208 ? -3.375 -18.656 12.781 1 92.88 208 TYR B O 1
ATOM 3429 N N . LEU B 1 209 ? -2.682 -18.219 10.711 1 91.81 209 LEU B N 1
ATOM 3430 C CA . LEU B 1 209 ? -4.008 -18.453 10.156 1 91.81 209 LEU B CA 1
ATOM 3431 C C . LEU B 1 209 ? -4.246 -19.938 9.898 1 91.81 209 LEU B C 1
ATOM 3433 O O . LEU B 1 209 ? -5.391 -20.375 9.781 1 91.81 209 LEU B O 1
#

pLDDT: mean 87.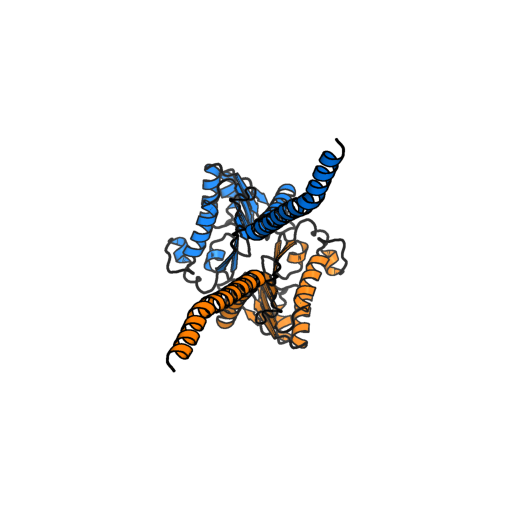43, std 16.15, range [39.97, 98.94]

Radius of gyration: 28.03 Å; Cα contacts (8 Å, |Δi|>4): 732; chains: 2; bounding box: 94×60×56 Å

Solvent-accessible surface area (backbone atoms only — not comparable to full-atom values): 21286 Å² total; per-residue (Å²): 124,67,63,64,55,49,51,53,51,50,50,46,60,60,48,40,56,54,51,51,49,50,51,49,48,50,50,49,47,46,47,46,41,47,57,53,58,56,56,61,89,49,51,78,44,82,47,74,34,42,81,83,12,48,85,22,45,63,23,47,75,69,67,44,74,84,50,91,59,18,16,24,40,53,49,47,52,50,50,53,57,63,67,66,45,77,54,25,38,44,34,36,33,32,44,51,47,30,62,73,58,54,49,52,52,50,53,41,40,74,73,65,28,47,51,41,38,37,32,12,42,74,50,45,70,40,88,65,29,43,46,64,65,40,45,74,72,66,43,54,70,51,48,44,51,90,87,34,43,32,47,34,24,36,39,34,23,21,69,88,36,90,87,64,24,33,34,37,38,27,39,45,45,48,32,65,54,40,53,21,40,21,30,26,34,39,35,39,32,44,39,63,69,60,42,48,54,52,47,51,51,50,53,52,48,62,70,71,93,125,67,64,64,53,49,51,53,51,49,50,47,58,62,50,40,57,54,51,51,48,50,50,50,49,49,50,48,47,46,47,46,42,47,58,53,56,58,56,61,89,50,51,77,44,78,48,73,34,42,82,83,12,48,88,21,44,63,24,48,75,69,67,44,73,86,50,89,58,19,17,24,41,54,49,48,52,50,50,53,57,60,67,65,47,78,54,26,39,43,34,35,32,32,44,51,47,29,62,70,58,53,49,52,53,50,52,40,40,73,73,64,28,47,51,40,38,37,33,11,41,74,50,44,69,39,89,65,30,44,45,64,64,41,46,73,72,66,44,54,70,49,48,41,52,91,85,35,43,32,47,33,24,36,38,32,23,21,69,90,36,89,86,64,23,33,33,38,37,27,40,46,46,49,32,64,55,39,53,21,39,21,32,28,34,38,34,39,31,43,38,63,69,61,42,48,54,51,48,50,52,50,50,51,47,64,70,72,92

InterPro domains:
  IPR001736 Phospholipase D/Transphosphatidylase [PS50035] (146-178)
  IPR025202 Cardiolipin synthase-like, phospholipase D-like domain [PF13091] (81-206)
  IPR051406 Phospholipase D domain-containing protein [PTHR43856] (38-207)

Organism: Brassicogethes aeneus (NCBI:txid1431903)

Foldseek 3Di:
DPVVVVVVVVCCVVVVVVVVVVVVVVVVVVVVCVVVVVCPPKDKDKAWQDPVAQVQLVCCVVVHDDDCNHLSNVVVVVLVVLVLFDAEKEWQFAAAQQVVVLVSQLVCVVVPHQYEYEYAPVRCPDPSGCNVVNVVSVHHYDHDDPVDGRQWGKMWGPLVDLVRIKMKGWNAGNDSCSSHPDGTMIMIMSPNVVSVVVVVVSVVVVVVD/DVVVVVVVVVCCVVVVVVVVVVVVVVVVVVVVCVVVVVVPPKDKDKAWQDPVAQVQLVCCVVVHDDDCNHLSNVVVVVLVVLVLFDAEKEWQFAAAQQVVVLVSQLVCVVVPHQYEYEYAPVRCPDPSGCNVVNVVSVHHYDHDDDVDGRQWGKMWGPLVDLVRIKMKGWNAGNDSCSSHPDGTMIMIMSPNVVSVVVVVVSVVVVVVD

Sequence (418 aa):
MNYAVNAALFASITILPVIVERILKQNHKKKLIELKSEKNDYYHEIVFINMKNFDCRLHLIKRYECGDFCSAVHYKRFKNFMLSAKKSISICMYMMTFEEIAELLIRAHIRGIKVRVLMDLIMSETKESKYTFLKKAGIPIKCGAKMEMMHHKFCLLDEEDSNLGKIMFGSLNLTNQAFSRNFDMTVYSNNSNIISRFSDEFEDLWSYLMNYAVNAALFASITILPVIVERILKQNHKKKLIELKSEKNDYYHEIVFINMKNFDCRLHLIKRYECGDFCSAVHYKRFKNFMLSAKKSISICMYMMTFEEIAELLIRAHIRGIKVRVLMDLIMSETKESKYTFLKKAGIPIKCGAKMEMMHHKFCLLDEEDSNLGKIMFGSLNLTNQAFSRNFDMTVYSNNSNIISRFSDEFEDLWSYL